Protein AF-A0A257RUY2-F1 (afdb_monomer)

Foldseek 3Di:
DADPVRADPDQWDFDDDPNDTDTDGRVPDPDDDPDPCPVDDLLLLFDPPSVVDDPVVSVVSSVVLVVQAFAPDFDDDPDTRPCFLVCLLVVPQFDFDQAWAWFADDDQFKTKGQSDLPDPPDPPPPDALSVVVRIDMDTFDDQDQDPVQFGKGKGAPDDHGDTDHGGQTGIGIGQDDRSGRGSFYDDDDDPDDDPCCPPPNHDDDDVVCVVVSRRHGDGHDDDDDDWDADPQGTKAWALPAPPDDVVLSPQADRRQAGDAFDKADFFRFHTWIKDFADDDPDDPVVVVVCVVVVDDDDRIHTPTDGDHHPDTDGRHDDDDDDPDPDVVVCVVVVVVVVVVVVVVVVVVVVSVVSNVVVVCVVCVPPDDPDDDDPDDD

Mean predicted aligned error: 11.21 Å

Structure (mmCIF, N/CA/C/O backbone):
data_AF-A0A257RUY2-F1
#
_entry.id   AF-A0A257RUY2-F1
#
loop_
_atom_site.group_PDB
_atom_site.id
_atom_site.type_symbol
_atom_site.label_atom_id
_atom_site.label_alt_id
_atom_site.label_comp_id
_atom_site.label_asym_id
_atom_site.label_entity_id
_atom_site.label_seq_id
_atom_site.pdbx_PDB_ins_code
_atom_site.Cartn_x
_atom_site.Cartn_y
_atom_site.Cartn_z
_atom_site.occupancy
_atom_site.B_iso_or_equiv
_atom_site.auth_seq_id
_atom_site.auth_comp_id
_atom_site.auth_asym_id
_atom_site.auth_atom_id
_atom_site.pdbx_PDB_model_num
ATOM 1 N N . ARG A 1 1 ? 31.787 3.402 -28.523 1.00 77.19 1 ARG A N 1
ATOM 2 C CA . ARG A 1 1 ? 30.617 2.750 -29.194 1.00 77.19 1 ARG A CA 1
ATOM 3 C C . ARG A 1 1 ? 31.048 1.387 -29.748 1.00 77.19 1 ARG A C 1
ATOM 5 O O . ARG A 1 1 ? 32.252 1.182 -29.846 1.00 77.19 1 ARG A O 1
ATOM 12 N N . LEU A 1 2 ? 30.125 0.477 -30.088 1.00 86.12 2 LEU A N 1
ATOM 13 C CA . LEU A 1 2 ? 30.446 -0.835 -30.684 1.00 86.12 2 LEU A CA 1
ATOM 14 C C . LEU A 1 2 ? 29.953 -0.932 -32.137 1.00 86.12 2 LEU A C 1
ATOM 16 O O . LEU A 1 2 ? 28.915 -0.362 -32.475 1.00 86.12 2 LEU A O 1
ATOM 20 N N . ASN A 1 3 ? 30.703 -1.645 -32.974 1.00 88.69 3 ASN A N 1
ATOM 21 C CA . ASN A 1 3 ? 30.288 -2.069 -34.310 1.00 88.69 3 ASN A CA 1
ATOM 22 C C . ASN A 1 3 ? 29.312 -3.258 -34.217 1.00 88.69 3 ASN A C 1
ATOM 24 O O . ASN A 1 3 ? 29.284 -3.938 -33.187 1.00 88.69 3 ASN A O 1
ATOM 28 N N . PRO A 1 4 ? 28.562 -3.574 -35.291 1.00 90.19 4 PRO A N 1
ATOM 29 C CA . PRO A 1 4 ? 27.714 -4.770 -35.350 1.00 90.19 4 PRO A CA 1
ATOM 30 C C . PRO A 1 4 ? 28.462 -6.076 -35.041 1.00 90.19 4 PRO A C 1
ATOM 32 O O . PRO A 1 4 ? 27.881 -6.997 -34.479 1.00 90.19 4 PRO A O 1
ATOM 35 N N . ASP A 1 5 ? 29.762 -6.119 -35.339 1.00 87.56 5 ASP A N 1
ATOM 36 C CA . ASP A 1 5 ? 30.634 -7.275 -35.102 1.00 87.56 5 ASP A CA 1
ATOM 37 C C . ASP A 1 5 ? 31.132 -7.373 -33.644 1.00 87.56 5 ASP A C 1
ATOM 39 O O . ASP A 1 5 ? 31.971 -8.212 -33.323 1.00 87.56 5 ASP A O 1
ATOM 43 N N . GLY A 1 6 ? 30.664 -6.488 -32.755 1.00 85.56 6 GLY A N 1
ATOM 44 C CA . GLY A 1 6 ? 31.043 -6.453 -31.339 1.00 85.56 6 GLY A CA 1
ATOM 45 C C . GLY A 1 6 ? 32.394 -5.792 -31.046 1.00 85.56 6 GLY A C 1
ATOM 46 O O . GLY A 1 6 ? 32.810 -5.748 -29.893 1.00 85.56 6 GLY A O 1
ATOM 47 N N . THR A 1 7 ? 33.082 -5.250 -32.055 1.00 88.06 7 THR A N 1
ATOM 48 C CA . THR A 1 7 ? 34.353 -4.525 -31.885 1.00 88.06 7 THR A CA 1
ATOM 49 C C . THR A 1 7 ? 34.134 -3.069 -31.476 1.00 88.06 7 THR A C 1
ATOM 51 O O . THR A 1 7 ? 33.110 -2.464 -31.799 1.00 88.06 7 THR A O 1
ATOM 54 N N . PHE A 1 8 ? 35.103 -2.471 -30.779 1.00 89.06 8 PHE A N 1
ATOM 55 C CA . PHE A 1 8 ? 35.056 -1.051 -30.429 1.00 89.06 8 PHE A CA 1
ATOM 56 C C . PHE A 1 8 ? 35.231 -0.162 -31.668 1.00 89.06 8 PHE A C 1
ATOM 58 O O . PHE A 1 8 ? 36.102 -0.396 -32.502 1.00 89.06 8 PHE A O 1
ATOM 65 N N . VAL A 1 9 ? 34.391 0.871 -31.777 1.00 89.44 9 VAL A N 1
ATOM 66 C CA . VAL A 1 9 ? 34.434 1.867 -32.865 1.00 89.44 9 VAL A CA 1
ATOM 67 C C . VAL A 1 9 ? 35.639 2.796 -32.712 1.00 89.44 9 VAL A C 1
ATOM 69 O O . VAL A 1 9 ? 36.255 3.198 -33.695 1.00 89.44 9 VAL A O 1
ATOM 72 N N . ASP A 1 10 ? 35.952 3.150 -31.468 1.00 89.19 10 ASP A N 1
ATOM 73 C CA . ASP A 1 10 ? 36.968 4.135 -31.123 1.00 89.19 10 ASP A CA 1
ATOM 74 C C . ASP A 1 10 ? 38.321 3.442 -30.893 1.00 89.19 10 ASP A C 1
ATOM 76 O O . ASP A 1 10 ? 38.391 2.382 -30.271 1.00 89.19 10 ASP A O 1
ATOM 80 N N . SER A 1 11 ? 39.413 4.048 -31.372 1.00 87.12 11 SER A N 1
ATOM 81 C CA . SER A 1 11 ? 40.773 3.502 -31.216 1.00 87.12 11 SER A CA 1
ATOM 82 C C . SER A 1 11 ? 41.305 3.586 -29.782 1.00 87.12 11 SER A C 1
ATOM 84 O O . SER A 1 11 ? 42.226 2.857 -29.417 1.00 87.12 11 SER A O 1
ATOM 86 N N . LEU A 1 12 ? 40.724 4.470 -28.970 1.00 91.31 12 LEU A N 1
ATOM 87 C CA . LEU A 1 12 ? 40.979 4.610 -27.543 1.00 91.31 12 LEU A CA 1
ATOM 88 C C . LEU A 1 12 ? 39.640 4.662 -26.814 1.00 91.31 12 LEU A C 1
ATOM 90 O O . LEU A 1 12 ? 38.784 5.486 -27.137 1.00 91.31 12 LEU A O 1
ATOM 94 N N . VAL A 1 13 ? 39.477 3.801 -25.815 1.00 91.06 13 VAL A N 1
ATOM 95 C CA . VAL A 1 13 ? 38.242 3.672 -25.040 1.00 91.06 13 VAL A CA 1
ATOM 96 C C . VAL A 1 13 ? 38.521 4.050 -23.591 1.00 91.06 13 VAL A C 1
ATOM 98 O O . VAL A 1 13 ? 39.544 3.662 -23.019 1.00 91.06 13 VAL A O 1
ATOM 101 N N . LEU A 1 14 ? 37.615 4.825 -22.993 1.00 91.50 14 LEU A N 1
ATOM 102 C CA . LEU A 1 14 ? 37.686 5.177 -21.578 1.00 91.50 14 LEU A CA 1
ATOM 103 C C . LEU A 1 14 ? 37.389 3.934 -20.738 1.00 91.50 14 LEU A C 1
ATOM 105 O O . LEU A 1 14 ? 36.297 3.377 -20.821 1.00 91.50 14 LEU A O 1
ATOM 109 N N . CYS A 1 15 ? 38.366 3.510 -19.943 1.00 91.88 15 CYS A N 1
ATOM 110 C CA . CYS A 1 15 ? 38.285 2.309 -19.117 1.00 91.88 15 CYS A CA 1
ATOM 111 C C . CYS A 1 15 ? 38.562 2.661 -17.655 1.00 91.88 15 CYS A C 1
ATOM 113 O O . CYS A 1 15 ? 39.101 3.725 -17.366 1.00 91.88 15 CYS A O 1
ATOM 115 N N . ARG A 1 16 ? 38.227 1.758 -16.729 1.00 90.62 16 ARG A N 1
ATOM 116 C CA . ARG A 1 16 ? 38.586 1.884 -15.311 1.00 90.62 16 ARG A CA 1
ATOM 117 C C . ARG A 1 16 ? 39.662 0.859 -14.966 1.00 90.62 16 ARG A C 1
ATOM 119 O O . ARG A 1 16 ? 39.440 -0.334 -15.142 1.00 90.62 16 ARG A O 1
ATOM 126 N N . MET A 1 17 ? 40.801 1.307 -14.441 1.00 91.00 17 MET A N 1
ATOM 127 C CA . MET A 1 17 ? 41.904 0.437 -14.023 1.00 91.00 17 MET A CA 1
ATOM 128 C C . MET A 1 17 ? 42.441 0.900 -12.669 1.00 91.00 17 MET A C 1
ATOM 130 O O . MET A 1 17 ? 42.918 2.019 -12.547 1.00 91.00 17 MET A O 1
ATOM 134 N N . GLN A 1 18 ? 42.354 0.044 -11.645 1.00 89.12 18 GLN A N 1
ATOM 135 C CA . GLN A 1 18 ? 42.884 0.310 -10.294 1.00 89.12 18 GLN A CA 1
ATOM 136 C C . GLN A 1 18 ? 42.465 1.664 -9.673 1.00 89.12 18 GLN A C 1
ATOM 138 O O . GLN A 1 18 ? 43.202 2.245 -8.886 1.00 89.12 18 GLN A O 1
ATOM 143 N N . GLY A 1 19 ? 41.259 2.148 -9.991 1.00 87.75 19 GLY A N 1
ATOM 144 C CA . GLY A 1 19 ? 40.722 3.419 -9.483 1.00 87.75 19 GLY A CA 1
ATOM 145 C C . GLY A 1 19 ? 40.951 4.617 -10.407 1.00 87.75 19 GLY A C 1
ATOM 146 O O . GLY A 1 19 ? 40.233 5.606 -10.282 1.00 87.75 19 GLY A O 1
ATOM 147 N N . ASP A 1 20 ? 41.847 4.494 -11.384 1.00 90.19 20 ASP A N 1
ATOM 148 C CA . ASP A 1 20 ? 42.048 5.494 -12.429 1.00 90.19 20 ASP A CA 1
ATOM 149 C C . ASP A 1 20 ? 41.129 5.248 -13.631 1.00 90.19 20 ASP A C 1
ATOM 151 O O . ASP A 1 20 ? 40.621 4.141 -13.854 1.00 90.19 20 ASP A O 1
ATOM 155 N N . VAL A 1 21 ? 40.943 6.297 -14.435 1.00 92.88 21 VAL A N 1
ATOM 156 C CA . VAL A 1 21 ? 40.152 6.288 -15.676 1.00 92.88 21 VAL A CA 1
ATOM 157 C C . VAL A 1 21 ? 41.029 6.563 -16.911 1.00 92.88 21 VAL A C 1
ATOM 159 O O . VAL A 1 21 ? 40.944 7.644 -17.501 1.00 92.88 21 VAL A O 1
ATOM 162 N N . PRO A 1 22 ? 41.928 5.631 -17.298 1.00 93.12 22 PRO A N 1
ATOM 163 C CA . PRO A 1 22 ? 42.779 5.802 -18.471 1.00 93.12 22 PRO A CA 1
ATOM 164 C C . PRO A 1 22 ? 42.033 5.562 -19.794 1.00 93.12 22 PRO A C 1
ATOM 166 O O . PRO A 1 22 ? 41.083 4.780 -19.881 1.00 93.12 22 PRO A O 1
ATOM 169 N N . LEU A 1 23 ? 42.538 6.181 -20.864 1.00 93.06 23 LEU A N 1
ATOM 170 C CA . LEU A 1 23 ? 42.187 5.851 -22.247 1.00 93.06 23 LEU A CA 1
ATOM 171 C C . LEU A 1 23 ? 43.096 4.724 -22.742 1.00 93.06 23 LEU A C 1
ATOM 173 O O . LEU A 1 23 ? 44.313 4.896 -22.807 1.00 93.06 23 LEU A O 1
ATOM 177 N N . THR A 1 24 ? 42.511 3.581 -23.094 1.00 90.81 24 THR A N 1
ATOM 178 C CA . THR A 1 24 ? 43.263 2.365 -23.438 1.00 90.81 24 THR A CA 1
ATOM 179 C C . THR A 1 24 ? 42.830 1.821 -24.807 1.00 90.81 24 THR A C 1
ATOM 181 O O . THR A 1 24 ? 41.653 1.941 -25.154 1.00 90.81 24 THR A O 1
ATOM 184 N N . PRO A 1 25 ? 43.745 1.241 -25.610 1.00 92.44 25 PRO A N 1
ATOM 185 C CA . PRO A 1 25 ? 43.377 0.545 -26.841 1.00 92.44 25 PRO A CA 1
ATOM 186 C C . PRO A 1 25 ? 42.470 -0.674 -26.579 1.00 92.44 25 PRO A C 1
ATOM 188 O O . PRO A 1 25 ? 42.676 -1.352 -25.568 1.00 92.44 25 PRO A O 1
ATOM 191 N N . PRO A 1 26 ? 41.545 -1.007 -27.502 1.00 90.31 26 PRO A N 1
ATOM 192 C CA . PRO A 1 26 ? 40.637 -2.155 -27.400 1.00 90.31 26 PRO A CA 1
ATOM 193 C C . PRO A 1 26 ? 41.286 -3.491 -27.012 1.00 90.31 26 PRO A C 1
ATOM 195 O O . PRO A 1 26 ? 40.712 -4.239 -26.229 1.00 90.31 26 PRO A O 1
ATOM 198 N N . ASP A 1 27 ? 42.500 -3.768 -27.496 1.00 90.00 27 ASP A N 1
ATOM 199 C CA . ASP A 1 27 ? 43.206 -5.044 -27.280 1.00 90.00 27 ASP A CA 1
ATOM 200 C C . ASP A 1 27 ? 43.615 -5.302 -25.820 1.00 90.00 27 ASP A C 1
ATOM 202 O O . ASP A 1 27 ? 44.014 -6.410 -25.469 1.00 90.00 27 ASP A O 1
ATOM 206 N N . ARG A 1 28 ? 43.584 -4.268 -24.971 1.00 87.94 28 ARG A N 1
ATOM 207 C CA . ARG A 1 28 ? 43.942 -4.349 -23.546 1.00 87.94 28 ARG A CA 1
ATOM 208 C C . ARG A 1 28 ? 42.720 -4.292 -22.624 1.00 87.94 28 ARG A C 1
ATOM 210 O O . ARG A 1 28 ? 42.881 -4.095 -21.423 1.00 87.94 28 ARG A O 1
ATOM 217 N N . ILE A 1 29 ? 41.514 -4.389 -23.179 1.00 90.31 29 ILE A N 1
ATOM 218 C CA . ILE A 1 29 ? 40.264 -4.354 -22.421 1.00 90.31 29 ILE A CA 1
ATOM 219 C C . ILE A 1 29 ? 39.812 -5.793 -22.179 1.00 90.31 29 ILE A C 1
ATOM 221 O O . ILE A 1 29 ? 39.404 -6.479 -23.110 1.00 90.31 29 ILE A O 1
ATOM 225 N N . ASP A 1 30 ? 39.866 -6.237 -20.923 1.00 90.81 30 ASP A N 1
ATOM 226 C CA . ASP A 1 30 ? 39.467 -7.602 -20.552 1.00 90.81 30 ASP A CA 1
ATOM 227 C C . ASP A 1 30 ? 37.950 -7.743 -20.341 1.00 90.81 30 ASP A C 1
ATOM 229 O O . ASP A 1 30 ? 37.371 -8.795 -20.607 1.00 90.81 30 ASP A O 1
ATOM 233 N N . TYR A 1 31 ? 37.299 -6.686 -19.844 1.00 90.38 31 TYR A N 1
ATOM 234 C CA . TYR A 1 31 ? 35.894 -6.708 -19.433 1.00 90.38 31 TYR A CA 1
ATOM 235 C C . TYR A 1 31 ? 35.153 -5.437 -19.850 1.00 90.38 31 TYR A C 1
ATOM 237 O O . TYR A 1 31 ? 35.745 -4.369 -20.006 1.00 90.38 31 TYR A O 1
ATOM 245 N N . MET A 1 32 ? 33.832 -5.560 -19.972 1.00 89.62 32 MET A N 1
ATOM 246 C CA . MET A 1 32 ? 32.908 -4.465 -20.244 1.00 89.62 32 MET A CA 1
ATOM 247 C C . MET A 1 32 ? 31.710 -4.555 -19.295 1.00 89.62 32 MET A C 1
ATOM 249 O O . MET A 1 32 ? 31.241 -5.647 -18.972 1.00 89.62 32 MET A O 1
ATOM 253 N N . ASP A 1 33 ? 31.222 -3.394 -18.870 1.00 90.00 33 ASP A N 1
ATOM 254 C CA . ASP A 1 33 ? 30.010 -3.258 -18.068 1.00 90.00 33 ASP A CA 1
ATOM 255 C C . ASP A 1 33 ? 28.791 -3.850 -18.796 1.00 90.00 33 ASP A C 1
ATOM 257 O O . ASP A 1 33 ? 28.600 -3.619 -19.990 1.00 90.00 33 ASP A O 1
ATOM 261 N N . VAL A 1 34 ? 27.956 -4.612 -18.077 1.00 91.19 34 VAL A N 1
ATOM 262 C CA . VAL A 1 34 ? 26.815 -5.330 -18.677 1.00 91.19 34 VAL A CA 1
ATOM 263 C C . VAL A 1 34 ? 25.682 -4.370 -19.030 1.00 91.19 34 VAL A C 1
ATOM 265 O O . VAL A 1 34 ? 25.073 -4.485 -20.092 1.00 91.19 34 VAL A O 1
ATOM 268 N N . ALA A 1 35 ? 25.395 -3.426 -18.134 1.00 86.81 35 ALA A N 1
ATOM 269 C CA . ALA A 1 35 ? 24.366 -2.412 -18.313 1.00 86.81 35 ALA A CA 1
ATOM 270 C C . ALA A 1 35 ? 24.791 -1.095 -17.642 1.00 86.81 35 ALA A C 1
ATOM 272 O O . ALA A 1 35 ? 25.411 -1.144 -16.578 1.00 86.81 35 ALA A O 1
ATOM 273 N N . PRO A 1 36 ? 24.426 0.078 -18.192 1.00 84.75 36 PRO A N 1
ATOM 274 C CA . PRO A 1 36 ? 24.735 1.375 -17.576 1.00 84.75 36 PRO A CA 1
ATOM 275 C C . PRO A 1 36 ? 24.155 1.541 -16.162 1.00 84.75 36 PRO A C 1
ATOM 277 O O . PRO A 1 36 ? 24.772 2.153 -15.294 1.00 84.75 36 PRO A O 1
ATOM 280 N N . GLU A 1 37 ? 22.988 0.947 -15.912 1.00 84.69 37 GLU A N 1
ATOM 281 C CA . GLU A 1 37 ? 22.248 1.044 -14.647 1.00 84.69 37 GLU A CA 1
ATOM 282 C C . GLU A 1 37 ? 22.857 0.206 -13.512 1.00 84.69 37 GLU A C 1
ATOM 284 O O . GLU A 1 37 ? 22.488 0.377 -12.354 1.00 84.69 37 GLU A O 1
ATOM 289 N N . GLN A 1 38 ? 23.826 -0.676 -13.791 1.00 88.12 38 GLN A N 1
ATOM 290 C CA . GLN A 1 38 ? 24.393 -1.576 -12.774 1.00 88.12 38 GLN A CA 1
ATOM 291 C C . GLN A 1 38 ? 25.129 -0.844 -11.634 1.00 88.12 38 GLN A C 1
ATOM 293 O O . GLN A 1 38 ? 25.422 -1.439 -10.599 1.00 88.12 38 GLN A O 1
ATOM 298 N N . LEU A 1 39 ? 25.476 0.432 -11.839 1.00 87.88 39 LEU A N 1
ATOM 299 C CA . LEU A 1 39 ? 26.174 1.268 -10.861 1.00 87.88 39 LEU A CA 1
ATOM 300 C C . LEU A 1 39 ? 25.243 1.839 -9.785 1.00 87.88 39 LEU A C 1
ATOM 302 O O . LEU A 1 39 ? 25.723 2.277 -8.739 1.00 87.88 39 LEU A O 1
ATOM 306 N N . VAL A 1 40 ? 23.934 1.874 -10.042 1.00 90.19 40 VAL A N 1
ATOM 307 C CA . VAL A 1 40 ? 22.951 2.537 -9.183 1.00 90.19 40 VAL A CA 1
ATOM 308 C C . VAL A 1 40 ? 22.030 1.525 -8.505 1.00 90.19 40 VAL A C 1
ATOM 310 O O . VAL A 1 40 ? 21.803 0.418 -8.984 1.00 90.19 40 VAL A O 1
ATOM 313 N N . SER A 1 41 ? 21.503 1.895 -7.337 1.00 91.56 41 SER A N 1
ATOM 314 C CA . SER A 1 41 ? 20.494 1.083 -6.645 1.00 91.56 41 SER A CA 1
ATOM 315 C C . SER A 1 41 ? 19.155 1.116 -7.387 1.00 91.56 41 SER A C 1
ATOM 317 O O . SER A 1 41 ? 18.882 2.080 -8.093 1.00 91.56 41 SER A O 1
ATOM 319 N N . ILE A 1 42 ? 18.277 0.137 -7.144 1.00 92.12 42 ILE A N 1
ATOM 320 C CA . ILE A 1 42 ? 16.936 0.068 -7.760 1.00 92.12 42 ILE A CA 1
ATOM 321 C C . ILE A 1 42 ? 16.144 1.372 -7.563 1.00 92.12 42 ILE A C 1
ATOM 323 O O . ILE A 1 42 ? 15.516 1.848 -8.497 1.00 92.12 42 ILE A O 1
ATOM 327 N N . ALA A 1 43 ? 16.204 1.981 -6.374 1.00 92.00 43 ALA A N 1
ATOM 328 C CA . ALA A 1 43 ? 15.490 3.232 -6.099 1.00 92.00 43 ALA A CA 1
ATOM 329 C C . ALA A 1 43 ? 16.021 4.404 -6.940 1.00 92.00 43 ALA A C 1
ATOM 331 O O . ALA A 1 43 ? 15.245 5.173 -7.489 1.00 92.00 43 ALA A O 1
ATOM 332 N N . ALA A 1 44 ? 17.344 4.509 -7.085 1.00 92.50 44 ALA A N 1
ATOM 333 C CA . ALA A 1 44 ? 17.946 5.534 -7.934 1.00 92.50 44 ALA A CA 1
ATOM 334 C C . ALA A 1 44 ? 17.692 5.253 -9.423 1.00 92.50 44 ALA A C 1
ATOM 336 O O . ALA A 1 44 ? 17.447 6.178 -10.186 1.00 92.50 44 ALA A O 1
ATOM 337 N N . ALA A 1 45 ? 17.691 3.979 -9.821 1.00 92.81 45 ALA A N 1
ATOM 338 C CA . ALA A 1 45 ? 17.425 3.551 -11.189 1.00 92.81 45 ALA A CA 1
ATOM 339 C C . ALA A 1 45 ? 15.977 3.815 -11.641 1.00 92.81 45 ALA A C 1
ATOM 341 O O . ALA A 1 45 ? 15.732 3.840 -12.836 1.00 92.81 45 ALA A O 1
ATOM 342 N N . LEU A 1 46 ? 15.036 4.036 -10.712 1.00 93.94 46 LEU A N 1
ATOM 343 C CA . LEU A 1 46 ? 13.654 4.437 -11.006 1.00 93.94 46 LEU A CA 1
ATOM 344 C C . LEU A 1 46 ? 13.497 5.945 -11.270 1.00 93.94 46 LEU A C 1
ATOM 346 O O . LEU A 1 46 ? 12.407 6.389 -11.627 1.00 93.94 46 LEU A O 1
ATOM 350 N N . ILE A 1 47 ? 14.541 6.754 -11.061 1.00 94.44 47 ILE A N 1
ATOM 351 C CA . ILE A 1 47 ? 14.497 8.198 -11.315 1.00 94.44 47 ILE A CA 1
ATOM 352 C C . ILE A 1 47 ? 14.778 8.439 -12.807 1.00 94.44 47 ILE A C 1
ATOM 354 O O . ILE A 1 47 ? 15.894 8.173 -13.259 1.00 94.44 47 ILE A O 1
ATOM 358 N N . PRO A 1 48 ? 13.808 8.947 -13.593 1.00 94.44 48 PRO A N 1
ATOM 359 C CA . PRO A 1 48 ? 14.072 9.315 -14.977 1.00 94.44 48 PRO A CA 1
ATOM 360 C C . PRO A 1 48 ? 15.000 10.534 -15.028 1.00 94.44 48 PRO A C 1
ATOM 362 O O . PRO A 1 48 ? 14.899 11.421 -14.184 1.00 94.44 48 PRO A O 1
ATOM 365 N N . PHE A 1 49 ? 15.861 10.603 -16.047 1.00 94.31 49 PHE A N 1
ATOM 366 C CA . PHE A 1 49 ? 16.819 11.702 -16.244 1.00 94.31 49 PHE A CA 1
ATOM 367 C C . PHE A 1 49 ? 17.831 11.881 -15.100 1.00 94.31 49 PHE A C 1
ATOM 369 O O . PHE A 1 49 ? 18.321 12.987 -14.873 1.00 94.31 49 PHE A O 1
ATOM 376 N N . LEU A 1 50 ? 18.182 10.793 -14.405 1.00 93.06 50 LEU A N 1
ATOM 377 C CA . LEU A 1 50 ? 19.157 10.792 -13.310 1.00 93.06 50 LEU A CA 1
ATOM 378 C C . LEU A 1 50 ? 20.510 11.408 -13.713 1.00 93.06 50 LEU A C 1
ATOM 380 O O . LEU A 1 50 ? 21.185 12.022 -12.893 1.00 93.06 50 LEU A O 1
ATOM 384 N N . GLU A 1 51 ? 20.906 11.276 -14.979 1.00 92.12 51 GLU A N 1
ATOM 385 C CA . GLU A 1 51 ? 22.121 11.864 -15.547 1.00 92.12 51 GLU A CA 1
ATOM 386 C C . GLU A 1 51 ? 22.129 13.403 -15.567 1.00 92.12 51 GLU A C 1
ATOM 388 O O . GLU A 1 51 ? 23.190 14.013 -15.721 1.00 92.12 51 GLU A O 1
ATOM 393 N N . HIS A 1 52 ? 20.959 14.029 -15.429 1.00 94.62 52 HIS A N 1
ATOM 394 C CA . HIS A 1 52 ? 20.782 15.478 -15.395 1.00 94.62 52 HIS A CA 1
ATOM 395 C C . HIS A 1 52 ? 20.619 16.035 -13.976 1.00 94.62 52 HIS A C 1
ATOM 397 O O . HIS A 1 52 ? 20.661 17.255 -13.802 1.00 94.62 52 HIS A O 1
ATOM 403 N N . ASP A 1 53 ? 20.487 15.164 -12.976 1.00 92.81 53 ASP A N 1
ATOM 404 C CA . ASP A 1 53 ? 20.324 15.548 -11.580 1.00 92.81 53 ASP A CA 1
ATOM 405 C C . ASP A 1 53 ? 21.657 15.558 -10.827 1.00 92.81 53 ASP A C 1
ATOM 407 O O . ASP A 1 53 ? 22.569 14.761 -11.063 1.00 92.81 53 ASP A O 1
ATOM 411 N N . ASP A 1 54 ? 21.776 16.469 -9.861 1.00 95.31 54 ASP A N 1
ATOM 412 C CA . ASP A 1 54 ? 22.902 16.445 -8.938 1.00 95.31 54 ASP A CA 1
ATOM 413 C C . ASP A 1 54 ? 22.787 15.269 -7.952 1.00 95.31 54 ASP A C 1
ATOM 415 O O . ASP A 1 54 ? 21.698 14.867 -7.536 1.00 95.31 54 ASP A O 1
ATOM 419 N N . ALA A 1 55 ? 23.934 14.727 -7.533 1.00 92.00 55 ALA A N 1
ATOM 420 C CA . ALA A 1 55 ? 23.979 13.519 -6.708 1.00 92.00 55 ALA A CA 1
ATOM 421 C C . ALA A 1 55 ? 23.244 13.661 -5.360 1.00 92.00 55 ALA A C 1
ATOM 423 O O . ALA A 1 55 ? 22.681 12.687 -4.857 1.00 92.00 55 ALA A O 1
ATOM 424 N N . ASN A 1 56 ? 23.221 14.863 -4.771 1.00 93.44 56 ASN A N 1
ATOM 425 C CA . ASN A 1 56 ? 22.541 15.093 -3.497 1.00 93.44 56 ASN A CA 1
ATOM 426 C C . ASN A 1 56 ? 21.017 15.081 -3.678 1.00 93.44 56 ASN A C 1
ATOM 428 O O . ASN A 1 56 ? 20.312 14.485 -2.861 1.00 93.44 56 ASN A O 1
ATOM 432 N N . ARG A 1 57 ? 20.498 15.680 -4.756 1.00 93.31 57 ARG A N 1
ATOM 433 C CA . ARG A 1 57 ? 19.074 15.597 -5.108 1.00 93.31 57 ARG A CA 1
ATOM 434 C C . ARG A 1 57 ? 18.648 14.192 -5.490 1.00 93.31 57 ARG A C 1
ATOM 436 O O . ARG A 1 57 ? 17.613 13.746 -5.003 1.00 93.31 57 ARG A O 1
ATOM 443 N N . ALA A 1 58 ? 19.463 13.465 -6.247 1.00 93.00 58 ALA A N 1
ATOM 444 C CA . ALA A 1 58 ? 19.202 12.062 -6.559 1.00 93.00 58 ALA A CA 1
ATOM 445 C C . ALA A 1 58 ? 19.095 11.194 -5.290 1.00 93.00 58 ALA A C 1
ATOM 447 O O . ALA A 1 58 ? 18.189 10.362 -5.165 1.00 93.00 58 ALA A O 1
ATOM 448 N N . LEU A 1 59 ? 19.977 11.423 -4.307 1.00 93.06 59 LEU A N 1
ATOM 449 C CA . LEU A 1 59 ? 19.929 10.749 -3.008 1.00 93.06 59 LEU A CA 1
ATOM 450 C C . LEU A 1 59 ? 18.640 11.081 -2.245 1.00 93.06 59 LEU A C 1
ATOM 452 O O . LEU A 1 59 ? 17.990 10.181 -1.707 1.00 93.06 59 LEU A O 1
ATOM 456 N N . MET A 1 60 ? 18.262 12.361 -2.198 1.00 94.31 60 MET A N 1
ATOM 457 C CA . MET A 1 60 ? 17.019 12.793 -1.558 1.00 94.31 60 MET A CA 1
ATOM 458 C C . MET A 1 60 ? 15.796 12.186 -2.250 1.00 94.31 60 MET A C 1
ATOM 460 O O . MET A 1 60 ? 14.966 11.590 -1.568 1.00 94.31 60 MET A O 1
ATOM 464 N N . GLY A 1 61 ? 15.730 12.232 -3.582 1.00 94.31 61 GLY A N 1
ATOM 465 C CA . GLY A 1 61 ? 14.649 11.644 -4.375 1.00 94.31 61 GLY A CA 1
ATOM 466 C C . GLY A 1 61 ? 14.491 10.146 -4.118 1.00 94.31 61 GLY A C 1
ATOM 467 O O . GLY A 1 61 ? 13.399 9.689 -3.788 1.00 94.31 61 GLY A O 1
ATOM 468 N N . SER A 1 62 ? 15.596 9.397 -4.134 1.00 92.75 62 SER A N 1
ATOM 469 C CA . SER A 1 62 ? 15.597 7.952 -3.851 1.00 92.75 62 SER A CA 1
ATOM 470 C C . SER A 1 62 ? 15.087 7.628 -2.436 1.00 92.75 62 SER A C 1
ATOM 472 O O . SER A 1 62 ? 14.428 6.613 -2.208 1.00 92.75 62 SER A O 1
ATOM 474 N N . ASN A 1 63 ? 15.390 8.482 -1.453 1.00 94.31 63 ASN A N 1
ATOM 475 C CA . ASN A 1 63 ? 14.922 8.316 -0.075 1.00 94.31 63 ASN A CA 1
ATOM 476 C C . ASN A 1 63 ? 13.448 8.697 0.091 1.00 94.31 63 ASN A C 1
ATOM 478 O O . ASN A 1 63 ? 12.715 7.976 0.766 1.00 94.31 63 ASN A O 1
ATOM 482 N N . MET A 1 64 ? 13.018 9.788 -0.541 1.00 94.88 64 MET A N 1
ATOM 483 C CA . MET A 1 64 ? 11.635 10.261 -0.515 1.00 94.88 64 MET A CA 1
ATOM 484 C C . MET A 1 64 ? 10.686 9.267 -1.187 1.00 94.88 64 MET A C 1
ATOM 486 O O . MET A 1 64 ? 9.621 8.986 -0.646 1.00 94.88 64 MET A O 1
ATOM 490 N N . GLN A 1 65 ? 11.096 8.646 -2.298 1.00 93.62 65 GLN A N 1
ATOM 491 C CA . GLN A 1 65 ? 10.306 7.607 -2.970 1.00 93.62 65 GLN A CA 1
ATOM 492 C C . GLN A 1 65 ? 9.952 6.436 -2.042 1.00 93.62 65 GLN A C 1
ATOM 494 O O . GLN A 1 65 ? 8.833 5.934 -2.082 1.00 93.62 65 GLN A O 1
ATOM 499 N N . ARG A 1 66 ? 10.863 6.027 -1.147 1.00 90.62 66 ARG A N 1
ATOM 500 C CA . ARG A 1 66 ? 10.612 4.933 -0.185 1.00 90.62 66 ARG A CA 1
ATOM 501 C C . ARG A 1 66 ? 9.594 5.282 0.902 1.00 90.62 66 ARG A C 1
ATOM 503 O O . ARG A 1 66 ? 9.120 4.382 1.587 1.00 90.62 66 ARG A O 1
ATOM 510 N N . GLN A 1 67 ? 9.303 6.565 1.088 1.00 92.75 67 GLN A N 1
ATOM 511 C CA . GLN A 1 67 ? 8.348 7.064 2.078 1.00 92.75 67 GLN A CA 1
ATOM 512 C C . GLN A 1 67 ? 6.967 7.332 1.467 1.00 92.75 67 GLN A C 1
ATOM 514 O O . GLN A 1 67 ? 6.050 7.717 2.190 1.00 92.75 67 GLN A O 1
ATOM 519 N N . ALA A 1 68 ? 6.809 7.138 0.153 1.00 92.81 68 ALA A N 1
ATOM 520 C CA . ALA A 1 68 ? 5.534 7.324 -0.520 1.00 92.81 68 ALA A CA 1
ATOM 521 C C . ALA A 1 68 ? 4.484 6.348 0.033 1.00 92.81 68 ALA A C 1
ATOM 523 O O . ALA A 1 68 ? 4.682 5.131 0.056 1.00 92.81 68 ALA A O 1
ATOM 524 N N . VAL A 1 69 ? 3.357 6.901 0.480 1.00 94.19 69 VAL A N 1
ATOM 525 C CA . VAL A 1 69 ? 2.222 6.128 0.987 1.00 94.19 69 VAL A CA 1
ATOM 526 C C . VAL A 1 69 ? 1.363 5.664 -0.195 1.00 94.19 69 VAL A C 1
ATOM 528 O O . VAL A 1 69 ? 1.075 6.473 -1.080 1.00 94.19 69 VAL A O 1
ATOM 531 N N . PRO A 1 70 ? 0.912 4.396 -0.226 1.00 92.56 70 PRO A N 1
ATOM 532 C CA . PRO A 1 70 ? 0.012 3.918 -1.265 1.00 92.56 70 PRO A CA 1
ATOM 533 C C . PRO A 1 70 ? -1.285 4.732 -1.335 1.00 92.56 70 PRO A C 1
ATOM 535 O O . PRO A 1 70 ? -2.014 4.868 -0.351 1.00 92.56 70 PRO A O 1
ATOM 538 N N . LEU A 1 71 ? -1.584 5.243 -2.527 1.00 93.88 71 LEU A N 1
ATOM 539 C CA . LEU A 1 71 ? -2.807 5.993 -2.801 1.00 93.88 71 LEU A CA 1
ATOM 540 C C . LEU A 1 71 ? -4.002 5.052 -3.001 1.00 93.88 71 LEU A C 1
ATOM 542 O O . LEU A 1 71 ? -3.841 3.875 -3.326 1.00 93.88 71 LEU A O 1
ATOM 546 N N . LEU A 1 72 ? -5.215 5.587 -2.859 1.00 91.31 72 LEU A N 1
ATOM 547 C CA . LEU A 1 72 ? -6.461 4.884 -3.170 1.00 91.31 72 LEU A CA 1
ATOM 548 C C . LEU A 1 72 ? -6.508 4.480 -4.652 1.00 91.31 72 LEU A C 1
ATOM 550 O O . LEU A 1 72 ? -6.826 3.339 -4.993 1.00 91.31 72 LEU A O 1
ATOM 554 N N . ASN A 1 73 ? -6.150 5.426 -5.523 1.00 90.75 73 ASN A N 1
ATOM 555 C CA . ASN A 1 73 ? -6.117 5.277 -6.973 1.00 90.75 73 ASN A CA 1
ATOM 556 C C . ASN A 1 73 ? -4.743 5.718 -7.506 1.00 90.75 73 ASN A C 1
ATOM 558 O O . ASN A 1 73 ? -4.624 6.824 -8.039 1.00 90.75 73 ASN A O 1
ATOM 562 N N . PRO A 1 74 ? -3.693 4.891 -7.328 1.00 92.06 74 PRO A N 1
ATOM 563 C CA . PRO A 1 74 ? -2.374 5.192 -7.870 1.00 92.06 74 PRO A CA 1
ATOM 564 C C . PRO A 1 74 ? -2.433 5.234 -9.396 1.00 92.06 74 PRO A C 1
ATOM 566 O O . PRO A 1 74 ? -3.227 4.502 -9.989 1.00 92.06 74 PRO A O 1
ATOM 569 N N . ARG A 1 75 ? -1.587 6.068 -10.013 1.00 93.81 75 ARG A N 1
ATOM 570 C CA . ARG A 1 75 ? -1.440 6.115 -11.469 1.00 93.81 75 ARG A CA 1
ATOM 571 C C . ARG A 1 75 ? -0.029 5.761 -11.908 1.00 93.81 75 ARG A C 1
ATOM 573 O O . ARG A 1 75 ? 0.937 6.303 -11.370 1.00 93.81 75 ARG A O 1
ATOM 580 N N . THR A 1 76 ? 0.081 4.905 -12.914 1.00 94.44 76 THR A N 1
ATOM 581 C CA . THR A 1 76 ? 1.328 4.549 -13.582 1.00 94.44 76 THR A CA 1
ATOM 582 C C . THR A 1 76 ? 2.050 5.821 -14.037 1.00 94.44 76 THR A C 1
ATOM 584 O O . THR A 1 76 ? 1.413 6.706 -14.625 1.00 94.44 76 THR A O 1
ATOM 587 N N . PRO A 1 77 ? 3.361 5.960 -13.773 1.00 94.81 77 PRO A N 1
ATOM 588 C CA . PRO A 1 77 ? 4.109 7.142 -14.181 1.00 94.81 77 PRO A CA 1
ATOM 589 C C . PRO A 1 77 ? 4.095 7.298 -15.707 1.00 94.81 77 PRO A C 1
ATOM 591 O O . PRO A 1 77 ? 4.394 6.360 -16.441 1.00 94.81 77 PRO A O 1
ATOM 594 N N . LEU A 1 78 ? 3.764 8.499 -16.197 1.00 95.31 78 LEU A N 1
ATOM 595 C CA . LEU A 1 78 ? 3.813 8.793 -17.640 1.00 95.31 78 LEU A CA 1
ATOM 596 C C . LEU A 1 78 ? 5.248 8.817 -18.179 1.00 95.31 78 LEU A C 1
ATOM 598 O O . LEU A 1 78 ? 5.472 8.573 -19.362 1.00 95.31 78 LEU A O 1
ATOM 602 N N . VAL A 1 79 ? 6.205 9.138 -17.310 1.00 95.94 79 VAL A N 1
ATOM 603 C CA . VAL A 1 79 ? 7.638 9.135 -17.596 1.00 95.94 79 VAL A CA 1
ATOM 604 C C . VAL A 1 79 ? 8.283 8.164 -16.618 1.00 95.94 79 VAL A C 1
ATOM 606 O O . VAL A 1 79 ? 8.337 8.445 -15.424 1.00 95.94 79 VAL A O 1
ATOM 609 N N . GLY A 1 80 ? 8.727 7.023 -17.133 1.00 93.50 80 GLY A N 1
ATOM 610 C CA . GLY A 1 80 ? 9.363 5.958 -16.364 1.00 93.50 80 GLY A CA 1
ATOM 611 C C . GLY A 1 80 ? 10.662 5.487 -17.011 1.00 93.50 80 GLY A C 1
ATOM 612 O O . GLY A 1 80 ? 11.079 5.989 -18.055 1.00 93.50 80 GLY A O 1
ATOM 613 N N . THR A 1 81 ? 11.287 4.509 -16.372 1.00 92.69 81 THR A N 1
ATOM 614 C CA . THR A 1 81 ? 12.603 3.950 -16.720 1.00 92.69 81 THR A CA 1
ATOM 615 C C . THR A 1 81 ? 12.501 2.561 -17.352 1.00 92.69 81 THR A C 1
ATOM 617 O O . THR A 1 81 ? 13.428 2.108 -18.016 1.00 92.69 81 THR A O 1
ATOM 620 N N . GLY A 1 82 ? 11.357 1.890 -17.195 1.00 91.31 82 GLY A N 1
ATOM 621 C CA . GLY A 1 82 ? 11.122 0.508 -17.613 1.00 91.31 82 GLY A CA 1
ATOM 622 C C . GLY A 1 82 ? 11.371 -0.511 -16.497 1.00 91.31 82 GLY A C 1
ATOM 623 O O . GLY A 1 82 ? 11.023 -1.682 -16.646 1.00 91.31 82 GLY A O 1
ATOM 624 N N . LEU A 1 83 ? 11.928 -0.086 -15.358 1.00 93.50 83 LEU A N 1
ATOM 625 C CA . LEU A 1 83 ? 12.130 -0.943 -14.188 1.00 93.50 83 LEU A CA 1
ATOM 626 C C . LEU A 1 83 ? 10.862 -1.110 -13.341 1.00 93.50 83 LEU A C 1
ATOM 628 O O . LEU A 1 83 ? 10.806 -2.014 -12.509 1.00 93.50 83 LEU A O 1
ATOM 632 N N . GLU A 1 84 ? 9.833 -0.290 -13.552 1.00 94.94 84 GLU A N 1
ATOM 633 C CA . GLU A 1 84 ? 8.621 -0.244 -12.731 1.00 94.94 84 GLU A CA 1
ATOM 634 C C . GLU A 1 84 ? 7.872 -1.584 -12.713 1.00 94.94 84 GLU A C 1
ATOM 636 O O . GLU A 1 84 ? 7.402 -2.011 -11.658 1.00 94.94 84 GLU A O 1
ATOM 641 N N . GLU A 1 85 ? 7.781 -2.261 -13.860 1.00 93.69 85 GLU A N 1
ATOM 642 C CA . GLU A 1 85 ? 7.164 -3.589 -13.981 1.00 93.69 85 GLU A CA 1
ATOM 643 C C . GLU A 1 85 ? 7.962 -4.636 -13.201 1.00 93.69 85 GLU A C 1
ATOM 645 O O . GLU A 1 85 ? 7.419 -5.382 -12.386 1.00 93.69 85 GLU A O 1
ATOM 650 N N . LYS A 1 86 ? 9.285 -4.645 -13.391 1.00 93.19 86 LYS A N 1
ATOM 651 C CA . LYS A 1 86 ? 10.172 -5.609 -12.743 1.00 93.19 86 LYS A CA 1
ATOM 652 C C . LYS A 1 86 ? 10.160 -5.454 -11.225 1.00 93.19 86 LYS A C 1
ATOM 654 O O . LYS A 1 86 ? 10.066 -6.445 -10.510 1.00 93.19 86 LYS A O 1
ATOM 659 N N . VAL A 1 87 ? 10.186 -4.217 -10.730 1.00 94.25 87 VAL A N 1
ATOM 660 C CA . VAL A 1 87 ? 10.111 -3.927 -9.293 1.00 94.25 87 VAL A CA 1
ATOM 661 C C . VAL A 1 87 ? 8.764 -4.357 -8.712 1.00 94.25 87 VAL A C 1
ATOM 663 O O . VAL A 1 87 ? 8.733 -4.967 -7.643 1.00 94.25 87 VAL A O 1
ATOM 666 N N . ALA A 1 88 ? 7.653 -4.096 -9.406 1.00 93.62 88 ALA A N 1
ATOM 667 C CA . ALA A 1 88 ? 6.333 -4.522 -8.949 1.00 93.62 88 ALA A CA 1
ATOM 668 C C . ALA A 1 88 ? 6.232 -6.054 -8.842 1.00 93.62 88 ALA A C 1
ATOM 670 O O . ALA A 1 88 ? 5.803 -6.566 -7.804 1.00 93.62 88 ALA A O 1
ATOM 671 N N . VAL A 1 89 ? 6.692 -6.776 -9.867 1.00 93.12 89 VAL A N 1
ATOM 672 C CA . VAL A 1 89 ? 6.701 -8.246 -9.927 1.00 93.12 89 VAL A CA 1
ATOM 673 C C . VAL A 1 89 ? 7.620 -8.849 -8.857 1.00 93.12 89 VAL A C 1
ATOM 675 O O . VAL A 1 89 ? 7.169 -9.672 -8.057 1.00 93.12 89 VAL A O 1
ATOM 678 N N . ASP A 1 90 ? 8.875 -8.400 -8.776 1.00 93.69 90 ASP A N 1
ATOM 679 C CA . ASP A 1 90 ? 9.879 -8.963 -7.863 1.00 93.69 90 ASP A CA 1
ATOM 680 C C . ASP A 1 90 ? 9.591 -8.631 -6.385 1.00 93.69 90 ASP A C 1
ATOM 682 O O . ASP A 1 90 ? 9.997 -9.372 -5.488 1.00 93.69 90 ASP A O 1
ATOM 686 N N . SER A 1 91 ? 8.851 -7.549 -6.103 1.00 90.19 91 SER A N 1
ATOM 687 C CA . SER A 1 91 ? 8.456 -7.176 -4.734 1.00 90.19 91 SER A CA 1
ATOM 688 C C . SER A 1 91 ? 7.420 -8.114 -4.100 1.00 90.19 91 SER A C 1
ATOM 690 O O . SER A 1 91 ? 7.255 -8.118 -2.879 1.00 90.19 91 SER A O 1
ATOM 692 N N . GLY A 1 92 ? 6.682 -8.882 -4.910 1.00 88.88 92 GLY A N 1
ATOM 693 C CA . GLY A 1 92 ? 5.556 -9.696 -4.443 1.00 88.88 92 GLY A CA 1
ATOM 694 C C . GLY A 1 92 ? 4.316 -8.891 -4.025 1.00 88.88 92 GLY A C 1
ATOM 695 O O . GLY A 1 92 ? 3.419 -9.445 -3.384 1.00 88.88 92 GLY A O 1
ATOM 696 N N . ALA A 1 93 ? 4.247 -7.596 -4.362 1.00 89.00 93 ALA A N 1
ATOM 697 C CA . ALA A 1 93 ? 3.057 -6.771 -4.135 1.00 89.00 93 ALA A CA 1
ATOM 698 C C . ALA A 1 93 ? 1.885 -7.202 -5.037 1.00 89.00 93 ALA A C 1
ATOM 700 O O . ALA A 1 93 ? 0.729 -7.242 -4.594 1.00 89.00 93 ALA A O 1
ATOM 701 N N . VAL A 1 94 ? 2.201 -7.564 -6.283 1.00 94.25 94 VAL A N 1
ATOM 702 C CA . VAL A 1 94 ? 1.250 -8.036 -7.295 1.00 94.25 94 VAL A CA 1
ATOM 703 C C . VAL A 1 94 ? 1.040 -9.550 -7.216 1.00 94.25 94 VAL A C 1
ATOM 705 O O . VAL A 1 94 ? 1.892 -10.301 -6.739 1.00 94.25 94 VAL A O 1
ATOM 708 N N . VAL A 1 95 ? -0.112 -10.023 -7.690 1.00 94.31 95 VAL A N 1
ATOM 709 C CA . VAL A 1 95 ? -0.411 -11.459 -7.787 1.00 94.31 95 VAL A CA 1
ATOM 710 C C . VAL A 1 95 ? -0.038 -11.944 -9.179 1.00 94.31 95 VAL A C 1
ATOM 712 O O . VAL A 1 95 ? -0.571 -11.439 -10.161 1.00 94.31 95 VAL A O 1
ATOM 715 N N . ILE A 1 96 ? 0.842 -12.941 -9.264 1.00 94.62 96 ILE A N 1
ATOM 716 C CA . ILE A 1 96 ? 1.401 -13.440 -10.528 1.00 94.62 96 ILE A CA 1
ATOM 717 C C . ILE A 1 96 ? 0.841 -14.827 -10.855 1.00 94.62 96 ILE A C 1
ATOM 719 O O . ILE A 1 96 ? 0.692 -15.677 -9.971 1.00 94.62 96 ILE A O 1
ATOM 723 N N . ALA A 1 97 ? 0.575 -15.076 -12.136 1.00 93.19 97 ALA A N 1
ATOM 724 C CA . ALA A 1 97 ? 0.187 -16.382 -12.647 1.00 93.19 97 ALA A CA 1
ATOM 725 C C . ALA A 1 97 ? 1.362 -17.373 -12.591 1.00 93.19 97 ALA A C 1
ATOM 727 O O . ALA A 1 97 ? 2.380 -17.211 -13.267 1.00 93.19 97 ALA A O 1
ATOM 728 N N . LYS A 1 98 ? 1.205 -18.448 -11.813 1.00 89.06 98 LYS A N 1
ATOM 729 C CA . LYS A 1 98 ? 2.195 -19.535 -11.707 1.00 89.06 98 LYS A CA 1
ATOM 730 C C . LYS A 1 98 ? 2.225 -20.420 -12.949 1.00 89.06 98 LYS A C 1
ATOM 732 O O . LYS A 1 98 ? 3.276 -20.934 -13.316 1.00 89.06 98 LYS A O 1
ATOM 737 N N . ARG A 1 99 ? 1.065 -20.627 -13.572 1.00 88.69 99 ARG A N 1
ATOM 738 C CA . ARG A 1 99 ? 0.883 -21.457 -14.765 1.00 88.69 99 ARG A CA 1
ATOM 739 C C . ARG A 1 99 ? 0.107 -20.686 -15.822 1.00 88.69 99 ARG A C 1
ATOM 741 O O . ARG A 1 99 ? -0.744 -19.862 -15.492 1.00 88.69 99 ARG A O 1
ATOM 748 N N . ALA A 1 100 ? 0.418 -20.959 -17.086 1.00 90.00 100 ALA A N 1
ATOM 749 C CA . ALA A 1 100 ? -0.357 -20.437 -18.202 1.00 90.00 100 ALA A CA 1
ATOM 750 C C . ALA A 1 100 ? -1.739 -21.100 -18.229 1.00 90.00 100 ALA A C 1
ATOM 752 O O . ALA A 1 100 ? -1.851 -22.288 -17.938 1.00 90.00 100 ALA A O 1
ATOM 753 N N . GLY A 1 101 ? -2.773 -20.350 -18.595 1.00 90.31 101 GLY A N 1
ATOM 754 C CA . GLY A 1 101 ? -4.143 -20.836 -18.519 1.00 90.31 101 GLY A CA 1
ATOM 755 C C . GLY A 1 101 ? -5.188 -19.839 -18.997 1.00 90.31 101 GLY A C 1
ATOM 756 O O . GLY A 1 101 ? -4.868 -18.792 -19.560 1.00 90.31 101 GLY A O 1
ATOM 757 N N . VAL A 1 102 ? -6.455 -20.175 -18.771 1.00 92.12 102 VAL A N 1
ATOM 758 C CA . VAL A 1 102 ? -7.611 -19.311 -19.028 1.00 92.12 102 VAL A CA 1
ATOM 759 C C . VAL A 1 102 ? -8.259 -18.949 -17.701 1.00 92.12 102 VAL A C 1
ATOM 761 O O . VAL A 1 102 ? -8.543 -19.814 -16.878 1.00 92.12 102 VAL A O 1
ATOM 764 N N . VAL A 1 103 ? -8.522 -17.667 -17.486 1.00 93.62 103 VAL A N 1
ATOM 765 C CA . VAL A 1 103 ? -9.220 -17.188 -16.292 1.00 93.62 103 VAL A CA 1
ATOM 766 C C . VAL A 1 103 ? -10.680 -17.649 -16.334 1.00 93.62 103 VAL A C 1
ATOM 768 O O . VAL A 1 103 ? -11.435 -17.237 -17.214 1.00 93.62 103 VAL A O 1
ATOM 771 N N . THR A 1 104 ? -11.096 -18.486 -15.386 1.00 90.31 104 THR A N 1
ATOM 772 C CA . THR A 1 104 ? -12.462 -19.035 -15.321 1.00 90.31 104 THR A CA 1
ATOM 773 C C . THR A 1 104 ? -13.369 -18.242 -14.395 1.00 90.31 104 THR A C 1
ATOM 775 O O . THR A 1 104 ? -14.556 -18.098 -14.679 1.00 90.31 104 THR A O 1
ATOM 778 N N . ARG A 1 105 ? -12.821 -17.687 -13.309 1.00 90.00 105 ARG A N 1
ATOM 779 C CA . ARG A 1 105 ? -13.568 -16.875 -12.341 1.00 90.00 105 ARG A CA 1
ATOM 780 C C . ARG A 1 105 ? -12.720 -15.706 -11.857 1.00 90.00 105 ARG A C 1
ATOM 782 O O . ARG A 1 105 ? -11.559 -15.889 -11.502 1.00 90.00 105 ARG A O 1
ATOM 789 N N . VAL A 1 106 ? -13.326 -14.522 -11.814 1.00 94.00 106 VAL A N 1
ATOM 790 C CA . VAL A 1 106 ? -12.736 -13.308 -11.238 1.00 94.00 106 VAL A CA 1
ATOM 791 C C . VAL A 1 106 ? -13.748 -12.704 -10.281 1.00 94.00 106 VAL A C 1
ATOM 793 O O . VAL A 1 106 ? -14.837 -12.312 -10.697 1.00 94.00 106 VAL A O 1
ATOM 796 N N . THR A 1 107 ? -13.399 -12.639 -9.005 1.00 92.75 107 THR A N 1
ATOM 797 C CA . THR A 1 107 ? -14.127 -11.879 -7.986 1.00 92.75 107 THR A CA 1
ATOM 798 C C . THR A 1 107 ? -13.160 -10.928 -7.290 1.00 92.75 107 THR A C 1
ATOM 800 O O . THR A 1 107 ? -11.955 -10.959 -7.536 1.00 92.75 107 THR A O 1
ATOM 803 N N . ALA A 1 108 ? -13.677 -10.055 -6.424 1.00 90.75 108 ALA A N 1
ATOM 804 C CA . ALA A 1 108 ? -12.817 -9.194 -5.624 1.00 90.75 108 ALA A CA 1
ATOM 805 C C . ALA A 1 108 ? -11.883 -10.018 -4.718 1.00 90.75 108 ALA A C 1
ATOM 807 O O . ALA A 1 108 ? -10.737 -9.622 -4.545 1.00 90.75 108 ALA A O 1
ATOM 808 N N . ASP A 1 109 ? -12.344 -11.156 -4.197 1.00 89.38 109 ASP A N 1
ATOM 809 C CA . ASP A 1 109 ? -11.638 -11.942 -3.177 1.00 89.38 109 ASP A CA 1
ATOM 810 C C . ASP A 1 109 ? -10.799 -13.092 -3.747 1.00 89.38 109 ASP A C 1
ATOM 812 O O . ASP A 1 109 ? -9.832 -13.532 -3.119 1.00 89.38 109 ASP A O 1
ATOM 816 N N . GLU A 1 110 ? -11.137 -13.594 -4.937 1.00 92.44 110 GLU A N 1
ATOM 817 C CA . GLU A 1 110 ? -10.408 -14.689 -5.571 1.00 92.44 110 GLU A CA 1
ATOM 818 C C . GLU A 1 110 ? -10.362 -14.603 -7.101 1.00 92.44 110 GLU A C 1
ATOM 820 O O . GLU A 1 110 ? -11.284 -14.137 -7.772 1.00 92.44 110 GLU A O 1
ATOM 825 N N . ILE A 1 111 ? -9.273 -15.126 -7.663 1.00 93.06 111 ILE A N 1
ATOM 826 C CA . ILE A 1 111 ? -9.100 -15.353 -9.099 1.00 93.06 111 ILE A CA 1
ATOM 827 C C . ILE A 1 111 ? -8.828 -16.841 -9.299 1.00 93.06 111 ILE A C 1
ATOM 829 O O . ILE A 1 111 ? -7.956 -17.408 -8.639 1.00 93.06 111 ILE A O 1
ATOM 833 N N . ILE A 1 112 ? -9.564 -17.476 -10.209 1.00 91.06 112 ILE A N 1
ATOM 834 C CA . ILE A 1 112 ? -9.361 -18.875 -10.584 1.00 91.06 112 ILE A CA 1
ATOM 835 C C . ILE A 1 112 ? -8.887 -18.925 -12.032 1.00 91.06 112 ILE A C 1
ATOM 837 O O . ILE A 1 112 ? -9.555 -18.421 -12.939 1.00 91.06 112 ILE A O 1
ATOM 841 N N . VAL A 1 113 ? -7.728 -19.544 -12.238 1.00 90.69 113 VAL A N 1
ATOM 842 C CA . VAL A 1 113 ? -7.139 -19.789 -13.554 1.00 90.69 113 VAL A CA 1
ATOM 843 C C . VAL A 1 113 ? -7.188 -21.283 -13.827 1.00 90.69 113 VAL A C 1
ATOM 845 O O . VAL A 1 113 ? -6.644 -22.078 -13.068 1.00 90.69 113 VAL A O 1
ATOM 848 N N . ASP A 1 114 ? -7.838 -21.675 -14.915 1.00 88.25 114 ASP A N 1
ATOM 849 C CA . ASP A 1 114 ? -7.714 -23.015 -15.473 1.00 88.25 114 ASP A CA 1
ATOM 850 C C . ASP A 1 114 ? -6.393 -23.101 -16.236 1.00 88.25 114 ASP A C 1
ATOM 852 O O . ASP A 1 114 ? -6.272 -22.602 -17.355 1.00 88.25 114 ASP A O 1
ATOM 856 N N . ALA A 1 115 ? -5.393 -23.717 -15.610 1.00 79.88 115 ALA A N 1
ATOM 857 C CA . ALA A 1 115 ? -4.080 -23.955 -16.198 1.00 79.88 115 ALA A CA 1
ATOM 858 C C . ALA A 1 115 ? -4.104 -25.056 -17.281 1.00 79.88 115 ALA A C 1
ATOM 860 O O . ALA A 1 115 ? -3.060 -25.472 -17.790 1.00 79.88 115 ALA A O 1
ATOM 861 N N . GLY A 1 116 ? -5.297 -25.556 -17.619 1.00 69.50 116 GLY A N 1
ATOM 862 C CA . GLY A 1 116 ? -5.497 -26.767 -18.384 1.00 69.50 116 GLY A CA 1
ATOM 863 C C . GLY A 1 116 ? -4.974 -27.989 -17.637 1.00 69.50 116 GLY A C 1
ATOM 864 O O . GLY A 1 116 ? -4.495 -27.935 -16.501 1.00 69.50 116 GLY A O 1
ATOM 865 N N . SER A 1 117 ? -5.019 -29.133 -18.309 1.00 58.38 117 SER A N 1
ATOM 866 C CA . SER A 1 117 ? -4.277 -30.323 -17.895 1.00 58.38 117 SER A CA 1
ATOM 867 C C . SER A 1 117 ? -2.779 -30.085 -18.145 1.00 58.38 117 SER A C 1
ATOM 869 O O . SER A 1 117 ? -2.221 -30.569 -19.129 1.00 58.38 117 SER A O 1
ATOM 871 N N . GLY A 1 118 ? -2.140 -29.253 -17.322 1.00 47.66 118 GLY A N 1
ATOM 872 C CA . GLY A 1 118 ? -0.725 -28.920 -17.453 1.00 47.66 118 GLY A CA 1
ATOM 873 C C . GLY A 1 118 ? 0.160 -30.171 -17.416 1.00 47.66 118 GLY A C 1
ATOM 874 O O . GLY A 1 118 ? 0.202 -30.869 -16.412 1.00 47.66 118 GLY A O 1
ATOM 875 N N . ASP A 1 119 ? 0.861 -30.412 -18.526 1.00 46.44 119 ASP A N 1
ATOM 876 C CA . ASP A 1 119 ? 1.971 -31.354 -18.731 1.00 46.44 119 ASP A CA 1
ATOM 877 C C . ASP A 1 119 ? 1.690 -32.860 -18.514 1.00 46.44 119 ASP A C 1
ATOM 879 O O . ASP A 1 119 ? 2.311 -33.539 -17.699 1.00 46.44 119 ASP A O 1
ATOM 883 N N . ARG A 1 120 ? 0.839 -33.444 -19.372 1.00 47.78 120 ARG A N 1
ATOM 884 C CA . ARG A 1 120 ? 0.814 -34.898 -19.664 1.00 47.78 120 ARG A CA 1
ATOM 885 C C . ARG A 1 120 ? 2.098 -35.387 -20.373 1.00 47.78 120 ARG A C 1
ATOM 887 O O . ARG A 1 120 ? 2.020 -36.120 -21.357 1.00 47.78 120 ARG A O 1
ATOM 894 N N . ARG A 1 121 ? 3.297 -34.986 -19.934 1.00 41.53 121 ARG A N 1
ATOM 895 C CA . ARG A 1 121 ? 4.566 -35.488 -20.505 1.00 41.53 121 ARG A CA 1
ATOM 896 C C . ARG A 1 121 ? 5.099 -36.758 -19.857 1.00 41.53 121 ARG A C 1
ATOM 898 O O . ARG A 1 121 ? 6.105 -37.283 -20.327 1.00 41.53 121 ARG A O 1
ATOM 905 N N . LYS A 1 122 ? 4.416 -37.308 -18.852 1.00 41.00 122 LYS A N 1
ATOM 906 C CA . LYS A 1 122 ? 4.671 -38.676 -18.391 1.00 41.00 122 LYS A CA 1
ATOM 907 C C . LYS A 1 122 ? 3.361 -39.464 -18.330 1.00 41.00 122 LYS A C 1
ATOM 909 O O . LYS A 1 122 ? 2.553 -39.193 -17.448 1.00 41.00 122 LYS A O 1
ATOM 914 N N . PRO A 1 123 ? 3.150 -40.428 -19.242 1.00 43.59 123 PRO A N 1
ATOM 915 C CA . PRO A 1 123 ? 2.032 -41.381 -19.224 1.00 43.59 123 PRO A CA 1
ATOM 916 C C . PRO A 1 123 ? 2.073 -42.381 -18.050 1.00 43.59 123 PRO A C 1
ATOM 918 O O . PRO A 1 123 ? 1.577 -43.489 -18.198 1.00 43.59 123 PRO A O 1
ATOM 921 N N . ASP A 1 124 ? 2.720 -42.031 -16.936 1.00 42.97 124 ASP A N 1
ATOM 922 C CA . ASP A 1 124 ? 3.173 -42.982 -15.909 1.00 42.97 124 ASP A CA 1
ATOM 923 C C . ASP A 1 124 ? 2.937 -42.471 -14.475 1.00 42.97 124 ASP A C 1
ATOM 925 O O . ASP A 1 124 ? 3.450 -43.035 -13.515 1.00 42.97 124 ASP A O 1
ATOM 929 N N . ASP A 1 125 ? 2.196 -41.369 -14.305 1.00 49.41 125 ASP A N 1
ATOM 930 C CA . ASP A 1 125 ? 1.818 -40.883 -12.975 1.00 49.41 125 ASP A CA 1
ATOM 931 C C . ASP A 1 125 ? 0.372 -41.310 -12.692 1.00 49.41 125 ASP A C 1
ATOM 933 O O . ASP A 1 125 ? -0.585 -40.590 -12.970 1.00 49.41 125 ASP A O 1
ATOM 937 N N . ASP A 1 126 ? 0.240 -42.522 -12.154 1.00 54.44 126 ASP A N 1
ATOM 938 C CA . ASP A 1 126 ? -0.984 -43.189 -11.683 1.00 54.44 126 ASP A CA 1
ATOM 939 C C . ASP A 1 126 ? -1.546 -42.500 -10.413 1.00 54.44 126 ASP A C 1
ATOM 941 O O . ASP A 1 126 ? -1.891 -43.127 -9.408 1.00 54.44 126 ASP A O 1
ATOM 945 N N . ARG A 1 127 ? -1.550 -41.159 -10.394 1.00 57.75 127 ARG A N 1
ATOM 946 C CA . ARG A 1 127 ? -2.011 -40.368 -9.251 1.00 57.75 127 ARG A CA 1
ATOM 947 C C . ARG A 1 127 ? -3.516 -40.135 -9.371 1.00 57.75 127 ARG A C 1
ATOM 949 O O . ARG A 1 127 ? -3.933 -39.411 -10.276 1.00 57.75 127 ARG A O 1
ATOM 956 N N . PRO A 1 128 ? -4.337 -40.669 -8.451 1.00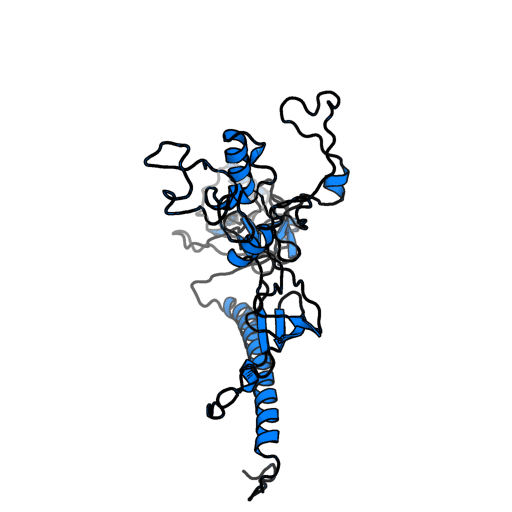 54.38 128 PRO A N 1
ATOM 957 C CA . PRO A 1 128 ? -5.759 -40.348 -8.424 1.00 54.38 128 PRO A CA 1
ATOM 958 C C . PRO A 1 128 ? -5.965 -38.838 -8.208 1.00 54.38 128 PRO A C 1
ATOM 960 O O . PRO A 1 128 ? -5.230 -38.225 -7.430 1.00 54.38 128 PRO A O 1
ATOM 963 N N . LEU A 1 129 ? -6.984 -38.252 -8.858 1.00 54.97 129 LEU A N 1
ATOM 964 C CA . LEU A 1 129 ? -7.374 -36.832 -8.779 1.00 54.97 129 LEU A CA 1
ATOM 965 C C . LEU A 1 129 ? -6.437 -35.844 -9.501 1.00 54.97 129 LEU A C 1
ATOM 967 O O . LEU A 1 129 ? -6.332 -34.679 -9.106 1.00 54.97 129 LEU A O 1
ATOM 971 N N . ALA A 1 130 ? -5.781 -36.248 -10.592 1.00 55.16 130 ALA A N 1
ATOM 972 C CA . ALA A 1 130 ? -4.875 -35.372 -11.346 1.00 55.16 130 ALA A CA 1
ATOM 973 C C . ALA A 1 130 ? -5.558 -34.070 -11.826 1.00 55.16 130 ALA A C 1
ATOM 975 O O . ALA A 1 130 ? -4.940 -33.002 -11.838 1.00 55.16 130 ALA A O 1
ATOM 976 N N . ARG A 1 131 ? -6.864 -34.117 -12.124 1.00 57.12 131 ARG A N 1
ATOM 977 C CA . ARG A 1 131 ? -7.680 -32.953 -12.513 1.00 57.12 131 ARG A CA 1
ATOM 978 C C . ARG A 1 131 ? -7.912 -31.921 -11.402 1.00 57.12 131 ARG A C 1
ATOM 980 O O . ARG A 1 131 ? -8.230 -30.777 -11.711 1.00 57.12 131 ARG A O 1
ATOM 987 N N . LEU A 1 132 ? -7.698 -32.236 -10.121 1.00 57.66 132 LEU A N 1
ATOM 988 C CA . LEU A 1 132 ? -7.796 -31.221 -9.055 1.00 57.66 132 LEU A CA 1
ATOM 989 C C . LEU A 1 132 ? -6.734 -30.129 -9.197 1.00 57.66 132 LEU A C 1
ATOM 991 O O . LEU A 1 132 ? -6.961 -28.977 -8.819 1.00 57.66 132 LEU A O 1
ATOM 995 N N . THR A 1 133 ? -5.599 -30.497 -9.793 1.00 62.16 133 THR A N 1
ATOM 996 C CA . THR A 1 133 ? -4.507 -29.584 -10.124 1.00 62.16 133 THR A CA 1
ATOM 997 C C . THR A 1 133 ? -4.775 -28.770 -11.388 1.00 62.16 133 THR A C 1
ATOM 999 O O . THR A 1 133 ? -3.908 -28.008 -11.790 1.00 62.16 133 THR A O 1
ATOM 1002 N N . GLN A 1 134 ? -5.943 -28.876 -12.023 1.00 71.44 134 GLN A N 1
ATOM 1003 C CA . GLN A 1 134 ? -6.273 -28.105 -13.224 1.00 71.44 134 GLN A CA 1
ATOM 1004 C C . GLN A 1 134 ? -6.516 -26.616 -12.922 1.00 71.44 134 GLN A C 1
ATOM 1006 O O . GLN A 1 134 ? -6.141 -25.751 -13.710 1.00 71.44 134 GLN A O 1
ATOM 1011 N N . HIS A 1 135 ? -7.097 -26.301 -11.762 1.00 80.56 135 HIS A N 1
ATOM 1012 C CA . HIS A 1 135 ? -7.445 -24.927 -11.395 1.00 80.56 135 HIS A CA 1
ATOM 1013 C C . HIS A 1 135 ? -6.494 -24.363 -10.338 1.00 80.56 135 HIS A C 1
ATOM 1015 O O . HIS A 1 135 ? -6.429 -24.872 -9.219 1.00 80.56 135 HIS A O 1
ATOM 1021 N N . ASP A 1 136 ? -5.810 -23.273 -10.674 1.00 86.06 136 ASP A N 1
ATOM 1022 C CA . ASP A 1 136 ? -5.059 -22.455 -9.728 1.00 86.06 136 ASP A CA 1
ATOM 1023 C C . ASP A 1 136 ? -5.966 -21.391 -9.115 1.00 86.06 136 ASP A C 1
ATOM 1025 O O . ASP A 1 136 ? -6.510 -20.543 -9.823 1.00 86.06 136 ASP A O 1
ATOM 1029 N N . ARG A 1 137 ? -6.106 -21.418 -7.785 1.00 88.12 137 ARG A N 1
ATOM 1030 C CA . ARG A 1 137 ? -6.847 -20.408 -7.023 1.00 88.12 137 ARG A CA 1
ATOM 1031 C C . ARG A 1 137 ? -5.878 -19.418 -6.382 1.00 88.12 137 ARG A C 1
ATOM 1033 O O . ARG A 1 137 ? -5.001 -19.801 -5.608 1.00 88.12 137 ARG A O 1
ATOM 1040 N N . TYR A 1 138 ? -6.090 -18.140 -6.657 1.00 91.75 138 TYR A N 1
ATOM 1041 C CA . TYR A 1 138 ? -5.340 -17.024 -6.097 1.00 91.75 138 TYR A CA 1
ATOM 1042 C C . TYR A 1 138 ? -6.265 -16.219 -5.187 1.00 91.75 138 TYR A C 1
ATOM 1044 O O . TYR A 1 138 ? -7.240 -15.637 -5.656 1.00 91.75 138 TYR A O 1
ATOM 1052 N N . ARG A 1 139 ? -5.976 -16.198 -3.882 1.00 91.19 139 ARG A N 1
ATOM 1053 C CA . ARG A 1 139 ? -6.709 -15.365 -2.916 1.00 91.19 139 ARG A CA 1
ATOM 1054 C C . ARG A 1 139 ? -6.149 -13.949 -2.921 1.00 91.19 139 ARG A C 1
ATOM 1056 O O . ARG A 1 139 ? -4.938 -13.768 -2.817 1.00 91.19 139 ARG A O 1
ATOM 1063 N N . ILE A 1 140 ? -7.040 -12.974 -3.008 1.00 93.44 140 ILE A N 1
ATOM 1064 C CA . ILE A 1 140 ? -6.720 -11.552 -3.069 1.00 93.44 140 ILE A CA 1
ATOM 1065 C C . ILE A 1 140 ? -6.760 -10.971 -1.656 1.00 93.44 140 ILE A C 1
ATOM 1067 O O . ILE A 1 140 ? -7.708 -11.188 -0.903 1.00 93.44 140 ILE A O 1
ATOM 1071 N N . LYS A 1 141 ? -5.720 -10.228 -1.273 1.00 91.94 141 LYS A N 1
ATOM 1072 C CA . LYS A 1 141 ? -5.669 -9.542 0.025 1.00 91.94 141 LYS A CA 1
ATOM 1073 C C . LYS A 1 141 ? -6.479 -8.245 -0.037 1.00 91.94 141 LYS A C 1
ATOM 1075 O O . LYS A 1 141 ? -6.143 -7.352 -0.811 1.00 91.94 141 LYS A O 1
ATOM 1080 N N . LYS A 1 142 ? -7.518 -8.119 0.791 1.00 91.75 142 LYS A N 1
ATOM 1081 C CA . LYS A 1 142 ? -8.384 -6.930 0.872 1.00 91.75 142 LYS A CA 1
ATOM 1082 C C . LYS A 1 142 ? -8.214 -6.192 2.190 1.00 91.75 142 LYS A C 1
ATOM 1084 O O . LYS A 1 142 ? -8.422 -6.792 3.237 1.00 91.75 142 LYS A O 1
ATOM 1089 N N . TYR A 1 143 ? -7.848 -4.912 2.117 1.00 91.69 143 TYR A N 1
ATOM 1090 C CA . TYR A 1 143 ? -7.715 -4.006 3.267 1.00 91.69 143 TYR A CA 1
ATOM 1091 C C . TYR A 1 143 ? -6.895 -4.587 4.432 1.00 91.69 143 TYR A C 1
ATOM 1093 O O . TYR A 1 143 ? -7.297 -4.546 5.589 1.00 91.69 143 TYR A O 1
ATOM 1101 N N . TRP A 1 144 ? -5.726 -5.148 4.124 1.00 91.38 144 TRP A N 1
ATOM 1102 C CA . TRP A 1 144 ? -4.804 -5.654 5.140 1.00 91.38 144 TRP A CA 1
ATOM 1103 C C . TRP A 1 144 ? -3.967 -4.517 5.720 1.00 91.38 144 TRP A C 1
ATOM 1105 O O . TRP A 1 144 ? -3.393 -3.728 4.972 1.00 91.38 144 TRP A O 1
ATOM 1115 N N . ARG A 1 145 ? -3.844 -4.461 7.046 1.00 93.00 145 ARG A N 1
ATOM 1116 C CA . ARG A 1 145 ? -2.968 -3.502 7.728 1.00 93.00 145 ARG A CA 1
ATOM 1117 C C . ARG A 1 145 ? -1.492 -3.810 7.451 1.00 93.00 145 ARG A C 1
ATOM 1119 O O . ARG A 1 145 ? -1.068 -4.965 7.473 1.00 93.00 145 ARG A O 1
ATOM 1126 N N . THR A 1 146 ? -0.714 -2.759 7.213 1.00 91.38 146 THR A N 1
ATOM 1127 C CA . THR A 1 146 ? 0.758 -2.789 7.166 1.00 91.38 146 THR A CA 1
ATOM 1128 C C . THR A 1 146 ? 1.366 -2.340 8.492 1.00 91.38 146 THR A C 1
ATOM 1130 O O . THR A 1 146 ? 0.688 -1.761 9.335 1.00 91.38 146 THR A O 1
ATOM 1133 N N . ASN A 1 147 ? 2.675 -2.528 8.654 1.00 90.69 147 ASN A N 1
ATOM 1134 C CA . ASN A 1 147 ? 3.398 -2.081 9.848 1.00 90.69 147 ASN A CA 1
ATOM 1135 C C . ASN A 1 147 ? 3.404 -0.552 10.028 1.00 90.69 147 ASN A C 1
ATOM 1137 O O . ASN A 1 147 ? 3.606 -0.079 11.140 1.00 90.69 147 ASN A O 1
ATOM 1141 N N . GLN A 1 148 ? 3.212 0.212 8.950 1.00 89.94 148 GLN A N 1
ATOM 1142 C CA . GLN A 1 148 ? 3.137 1.676 8.952 1.00 89.94 148 GLN A CA 1
ATOM 1143 C C . GLN A 1 148 ? 1.685 2.186 8.943 1.00 89.94 148 GLN A C 1
ATOM 1145 O O . GLN A 1 148 ? 1.433 3.306 8.511 1.00 89.94 148 GLN A O 1
ATOM 1150 N N . ASP A 1 149 ? 0.722 1.354 9.350 1.00 91.69 149 ASP A N 1
ATOM 1151 C CA . ASP A 1 149 ? -0.706 1.699 9.413 1.00 91.69 149 ASP A CA 1
ATOM 1152 C C . ASP A 1 149 ? -1.320 2.135 8.070 1.00 91.69 149 ASP A C 1
ATOM 1154 O O . ASP A 1 149 ? -2.354 2.793 8.027 1.00 91.69 149 ASP A O 1
ATOM 1158 N N . THR A 1 150 ? -0.709 1.745 6.951 1.00 92.62 150 THR A N 1
ATOM 1159 C CA . THR A 1 150 ? -1.284 1.868 5.598 1.00 92.62 150 THR A CA 1
ATOM 1160 C C . THR A 1 150 ? -2.035 0.592 5.207 1.00 92.62 150 THR A C 1
ATOM 1162 O O . THR A 1 150 ? -1.858 -0.454 5.847 1.00 92.62 150 THR A O 1
ATOM 1165 N N . ALA A 1 151 ? -2.844 0.652 4.150 1.00 91.00 151 ALA A N 1
ATOM 1166 C CA . ALA A 1 151 ? -3.617 -0.485 3.658 1.00 91.00 151 ALA A CA 1
ATOM 1167 C C . ALA A 1 151 ? -2.969 -1.197 2.454 1.00 91.00 151 ALA A C 1
ATOM 1169 O O . ALA A 1 151 ? -2.713 -0.596 1.411 1.00 91.00 151 ALA A O 1
ATOM 1170 N N . ILE A 1 152 ? -2.820 -2.520 2.550 1.00 91.62 152 ILE A N 1
ATOM 1171 C CA . ILE A 1 152 ? -2.630 -3.402 1.395 1.00 91.62 152 ILE A CA 1
ATOM 1172 C C . ILE A 1 152 ? -4.003 -3.775 0.847 1.00 91.62 152 ILE A C 1
ATOM 1174 O O . ILE A 1 152 ? -4.774 -4.495 1.485 1.00 91.62 152 ILE A O 1
ATOM 1178 N N . ASN A 1 153 ? -4.287 -3.326 -0.370 1.00 92.88 153 ASN A N 1
ATOM 1179 C CA . ASN A 1 153 ? -5.486 -3.700 -1.101 1.00 92.88 153 ASN A CA 1
ATOM 1180 C C . ASN A 1 153 ? -5.103 -4.190 -2.493 1.00 92.88 153 ASN A C 1
ATOM 1182 O O . ASN A 1 153 ? -4.611 -3.418 -3.312 1.00 92.88 153 ASN A O 1
ATOM 1186 N N . GLN A 1 154 ? -5.334 -5.473 -2.752 1.00 94.06 154 GLN A N 1
ATOM 1187 C CA . GLN A 1 154 ? -5.111 -6.062 -4.060 1.00 94.06 154 GLN A CA 1
ATOM 1188 C C . GLN A 1 154 ? -6.379 -5.981 -4.915 1.00 94.06 154 GLN A C 1
ATOM 1190 O O . GLN A 1 154 ? -7.498 -6.187 -4.432 1.00 94.06 154 GLN A O 1
ATOM 1195 N N . ARG A 1 155 ? -6.226 -5.666 -6.200 1.00 93.12 155 ARG A N 1
ATOM 1196 C CA . ARG A 1 155 ? -7.323 -5.433 -7.147 1.00 93.12 155 ARG A CA 1
ATOM 1197 C C . ARG A 1 155 ? -7.128 -6.318 -8.380 1.00 93.12 155 ARG A C 1
ATOM 1199 O O . ARG A 1 155 ? -6.093 -6.200 -9.029 1.00 93.12 155 ARG A O 1
ATOM 1206 N N . PRO A 1 156 ? -8.084 -7.207 -8.706 1.00 94.19 156 PRO A N 1
ATOM 1207 C CA . PRO A 1 156 ? -8.010 -8.012 -9.919 1.00 94.19 156 PRO A CA 1
ATOM 1208 C C . PRO A 1 156 ? -7.858 -7.139 -11.166 1.00 94.19 156 PRO A C 1
ATOM 1210 O O . PRO A 1 156 ? -8.630 -6.201 -11.360 1.00 94.19 156 PRO A O 1
ATOM 1213 N N . LEU A 1 157 ? -6.878 -7.476 -12.000 1.00 93.44 157 LEU A N 1
ATOM 1214 C CA . LEU A 1 157 ? -6.590 -6.799 -13.264 1.00 93.44 157 LEU A CA 1
ATOM 1215 C C . LEU A 1 157 ? -7.188 -7.564 -14.456 1.00 93.44 157 LEU A C 1
ATOM 1217 O O . LEU A 1 157 ? -7.646 -6.975 -15.436 1.00 93.44 157 LEU A O 1
ATOM 1221 N N . VAL A 1 158 ? -7.187 -8.896 -14.366 1.00 94.19 158 VAL A N 1
ATOM 1222 C CA . VAL A 1 158 ? -7.630 -9.788 -15.443 1.00 94.19 158 VAL A CA 1
ATOM 1223 C C . VAL A 1 158 ? -9.148 -9.875 -15.565 1.00 94.19 158 VAL A C 1
ATOM 1225 O O . VAL A 1 158 ? -9.894 -9.689 -14.604 1.00 94.19 158 VAL A O 1
ATOM 1228 N N . LYS A 1 159 ? -9.613 -10.221 -16.767 1.00 93.81 159 LYS A N 1
ATOM 1229 C CA . LYS A 1 159 ? -11.034 -10.430 -17.078 1.00 93.81 159 LYS A CA 1
ATOM 1230 C C . LYS A 1 159 ? -11.365 -11.913 -17.234 1.00 93.81 159 LYS A C 1
ATOM 1232 O O . LYS A 1 159 ? -10.510 -12.728 -17.577 1.00 93.81 159 LYS A O 1
ATOM 1237 N N . LEU A 1 160 ? -12.633 -12.261 -17.024 1.00 94.12 160 LEU A N 1
ATOM 1238 C CA . LEU A 1 160 ? -13.135 -13.617 -17.251 1.00 94.12 160 LEU A CA 1
ATOM 1239 C C . LEU A 1 160 ? -12.923 -14.031 -18.718 1.00 94.12 160 LEU A C 1
ATOM 1241 O O . LEU A 1 160 ? -13.215 -13.266 -19.635 1.00 94.12 160 LEU A O 1
ATOM 1245 N N . GLY A 1 161 ? -12.384 -15.231 -18.932 1.00 91.06 161 GLY A N 1
ATOM 1246 C CA . GLY A 1 161 ? -12.033 -15.771 -20.247 1.00 91.06 161 GLY A CA 1
ATOM 1247 C C . GLY A 1 161 ? -10.686 -15.299 -20.809 1.00 91.06 161 GLY A C 1
ATOM 1248 O O . GLY A 1 161 ? -10.292 -15.741 -21.889 1.00 91.06 161 GLY A O 1
ATOM 1249 N N . GLN A 1 162 ? -9.953 -14.427 -20.107 1.00 93.44 162 GLN A N 1
ATOM 1250 C CA . GLN A 1 162 ? -8.635 -13.972 -20.547 1.00 93.44 162 GLN A CA 1
ATOM 1251 C C . GLN A 1 162 ? -7.610 -15.113 -20.486 1.00 93.44 162 GLN A C 1
ATOM 1253 O O . GLN A 1 162 ? -7.545 -15.857 -19.508 1.00 93.44 162 GLN A O 1
ATOM 1258 N N . LYS A 1 163 ? -6.791 -15.240 -21.535 1.00 92.75 163 LYS A N 1
ATOM 1259 C CA . LYS A 1 163 ? -5.629 -16.138 -21.552 1.00 92.75 163 LYS A CA 1
ATOM 1260 C C . LYS A 1 163 ? -4.453 -15.452 -20.868 1.00 92.75 163 LYS A C 1
ATOM 1262 O O . LYS A 1 163 ? -4.126 -14.325 -21.230 1.00 92.75 163 LYS A O 1
ATOM 1267 N N . VAL A 1 164 ? -3.825 -16.146 -19.929 1.00 93.44 164 VAL A N 1
ATOM 1268 C CA . VAL A 1 164 ? -2.666 -15.672 -19.164 1.00 93.44 164 VAL A CA 1
ATOM 1269 C C . VAL A 1 164 ? -1.493 -16.622 -19.361 1.00 93.44 164 VAL A C 1
ATOM 1271 O O . VAL A 1 164 ? -1.676 -17.829 -19.547 1.00 93.44 164 VAL A O 1
ATOM 1274 N N . LYS A 1 165 ? -0.280 -16.083 -19.352 1.00 93.31 165 LYS A N 1
ATOM 1275 C CA . LYS A 1 165 ? 0.975 -16.832 -19.403 1.00 93.31 165 LYS A CA 1
ATOM 1276 C C . LYS A 1 165 ? 1.582 -16.941 -18.008 1.00 93.31 165 LYS A C 1
ATOM 1278 O O . LYS A 1 165 ? 1.170 -16.266 -17.071 1.00 93.31 165 LYS A O 1
ATOM 1283 N N . VAL A 1 166 ? 2.580 -17.812 -17.881 1.00 92.06 166 VAL A N 1
ATOM 1284 C CA . VAL A 1 166 ? 3.422 -17.857 -16.680 1.00 92.06 166 VAL A CA 1
ATOM 1285 C C . VAL A 1 166 ? 4.107 -16.504 -16.520 1.00 92.06 166 VAL A C 1
ATOM 1287 O O . VAL A 1 166 ? 4.742 -16.041 -17.465 1.00 92.06 166 VAL A O 1
ATOM 1290 N N . GLY A 1 167 ? 3.992 -15.901 -15.340 1.00 90.62 167 GLY A N 1
ATOM 1291 C CA . GLY A 1 167 ? 4.584 -14.596 -15.046 1.00 90.62 167 GLY A CA 1
ATOM 1292 C C . GLY A 1 167 ? 3.657 -13.399 -15.272 1.00 90.62 167 GLY A C 1
ATOM 1293 O O . GLY A 1 167 ? 3.989 -12.312 -14.815 1.00 90.62 167 GLY A O 1
ATOM 1294 N N . ASP A 1 168 ? 2.486 -13.580 -15.893 1.00 93.62 168 ASP A N 1
ATOM 1295 C CA . ASP A 1 168 ? 1.546 -12.473 -16.097 1.00 93.62 168 ASP A CA 1
ATOM 1296 C C . ASP A 1 168 ? 0.933 -12.010 -14.764 1.00 93.62 168 ASP A C 1
ATOM 1298 O O . ASP A 1 168 ? 0.605 -12.819 -13.886 1.00 93.62 168 ASP A O 1
ATOM 1302 N N . VAL A 1 169 ? 0.723 -10.699 -14.628 1.00 94.75 169 VAL A N 1
ATOM 1303 C CA . VAL A 1 169 ? 0.083 -10.098 -13.453 1.00 94.75 169 VAL A CA 1
ATOM 1304 C C . VAL A 1 169 ? -1.433 -10.315 -13.500 1.00 94.75 169 VAL A C 1
ATOM 1306 O O . VAL A 1 169 ? -2.126 -9.873 -14.414 1.00 94.75 169 VAL A O 1
ATOM 1309 N N . LEU A 1 170 ? -1.959 -10.998 -12.483 1.00 94.44 170 LEU A N 1
ATOM 1310 C CA . LEU A 1 170 ? -3.383 -11.284 -12.298 1.00 94.44 170 LEU A CA 1
ATOM 1311 C C . LEU A 1 170 ? -4.105 -10.183 -11.514 1.00 94.44 170 LEU A C 1
ATOM 1313 O O . LEU A 1 170 ? -5.270 -9.883 -11.790 1.00 94.44 170 LEU A O 1
ATOM 1317 N N . ALA A 1 171 ? -3.433 -9.603 -10.520 1.00 95.44 171 ALA A N 1
ATOM 1318 C CA . ALA A 1 171 ? -3.980 -8.547 -9.677 1.00 95.44 171 ALA A CA 1
ATOM 1319 C C . ALA A 1 171 ? -2.891 -7.564 -9.248 1.00 95.44 171 ALA A C 1
ATOM 1321 O O . ALA A 1 171 ? -1.799 -7.979 -8.852 1.00 95.44 171 ALA A O 1
ATOM 1322 N N . ASP A 1 172 ? -3.235 -6.282 -9.266 1.00 95.06 172 ASP A N 1
ATOM 1323 C CA . ASP A 1 172 ? -2.413 -5.214 -8.711 1.00 95.06 172 ASP A CA 1
ATOM 1324 C C . ASP A 1 172 ? -2.464 -5.235 -7.184 1.00 95.06 172 ASP A C 1
ATOM 1326 O O . ASP A 1 172 ? -3.456 -5.663 -6.596 1.00 95.06 172 ASP A O 1
ATOM 1330 N N . GLY A 1 173 ? -1.401 -4.761 -6.541 1.00 92.69 173 GLY A N 1
ATOM 1331 C CA . GLY A 1 173 ? -1.315 -4.522 -5.106 1.00 92.69 173 GLY A CA 1
ATOM 1332 C C . GLY A 1 173 ? -1.370 -3.044 -4.723 1.00 92.69 173 GLY A C 1
ATOM 1333 O O . GLY A 1 173 ? -1.879 -2.191 -5.451 1.00 92.69 173 GLY A O 1
ATOM 1334 N N . ALA A 1 174 ? -0.847 -2.753 -3.533 1.00 92.12 174 ALA A N 1
ATOM 1335 C CA . ALA A 1 174 ? -0.715 -1.389 -3.038 1.00 92.12 174 ALA A CA 1
ATOM 1336 C C . ALA A 1 174 ? 0.432 -0.669 -3.759 1.00 92.12 174 ALA A C 1
ATOM 1338 O O . ALA A 1 174 ? 1.539 -1.197 -3.827 1.00 92.12 174 ALA A O 1
ATOM 1339 N N . GLY A 1 175 ? 0.164 0.532 -4.279 1.00 92.06 175 GLY A N 1
ATOM 1340 C CA . GLY A 1 175 ? 1.165 1.314 -5.008 1.00 92.06 175 GLY A CA 1
ATOM 1341 C C . GLY A 1 175 ? 1.544 0.720 -6.367 1.00 92.06 175 GLY A C 1
ATOM 1342 O O . GLY A 1 175 ? 2.666 0.917 -6.823 1.00 92.06 175 GLY A O 1
ATOM 1343 N N . THR A 1 176 ? 0.641 -0.030 -7.005 1.00 94.69 176 THR A N 1
ATOM 1344 C CA . THR A 1 176 ? 0.826 -0.560 -8.364 1.00 94.69 176 THR A CA 1
ATOM 1345 C C . THR A 1 176 ? -0.420 -0.329 -9.216 1.00 94.69 176 THR A C 1
ATOM 1347 O O . THR A 1 176 ? -1.544 -0.407 -8.705 1.00 94.69 176 THR A O 1
ATOM 1350 N N . GLU A 1 177 ? -0.222 -0.085 -10.507 1.00 94.69 177 GLU A N 1
ATOM 1351 C CA . GLU A 1 177 ? -1.277 0.015 -11.518 1.00 94.69 177 GLU A CA 1
ATOM 1352 C C . GLU A 1 177 ? -0.829 -0.717 -12.794 1.00 94.69 177 GLU A C 1
ATOM 1354 O O . GLU A 1 177 ? 0.284 -0.508 -13.279 1.00 94.69 177 GLU A O 1
ATOM 1359 N N . MET A 1 178 ? -1.696 -1.582 -13.332 1.00 92.56 178 MET A N 1
ATOM 1360 C CA . MET A 1 178 ? -1.467 -2.350 -14.563 1.00 92.56 178 MET A CA 1
ATOM 1361 C C . MET A 1 178 ? -0.180 -3.198 -14.527 1.00 92.56 178 MET A C 1
ATOM 1363 O O . MET A 1 178 ? 0.496 -3.357 -15.541 1.00 92.56 178 MET A O 1
ATOM 1367 N N . GLY A 1 179 ? 0.178 -3.742 -13.361 1.00 92.19 179 GLY A N 1
ATOM 1368 C CA . GLY A 1 179 ? 1.401 -4.519 -13.153 1.00 92.19 179 GLY A CA 1
ATOM 1369 C C . GLY A 1 179 ? 2.679 -3.687 -13.023 1.00 92.19 179 GLY A C 1
ATOM 1370 O O . GLY A 1 179 ? 3.758 -4.264 -12.923 1.00 92.19 179 GLY A O 1
ATOM 1371 N N . GLN A 1 180 ? 2.581 -2.356 -12.993 1.00 94.62 180 GLN A N 1
ATOM 1372 C CA . GLN A 1 180 ? 3.718 -1.449 -12.850 1.00 94.62 180 GLN A CA 1
ATOM 1373 C C . GLN A 1 180 ? 3.693 -0.736 -11.501 1.00 94.62 180 GLN A C 1
ATOM 1375 O O . GLN A 1 180 ? 2.632 -0.477 -10.931 1.00 94.62 180 GLN A O 1
ATOM 1380 N N . LEU A 1 181 ? 4.876 -0.402 -10.986 1.00 95.69 181 LEU A N 1
ATOM 1381 C CA . LEU A 1 181 ? 5.015 0.408 -9.783 1.00 95.69 181 LEU A CA 1
ATOM 1382 C C . LEU A 1 181 ? 4.430 1.812 -10.012 1.00 95.69 181 LEU A C 1
ATOM 1384 O O . LEU A 1 181 ? 4.839 2.542 -10.911 1.00 95.69 181 LEU A O 1
ATOM 1388 N N . ALA A 1 182 ? 3.491 2.196 -9.155 1.00 95.38 182 ALA A N 1
ATOM 1389 C CA . ALA A 1 182 ? 2.763 3.454 -9.195 1.00 95.38 182 ALA A CA 1
ATOM 1390 C C . ALA A 1 182 ? 2.684 4.032 -7.772 1.00 95.38 182 ALA A C 1
ATOM 1392 O O . ALA A 1 182 ? 1.683 3.899 -7.069 1.00 95.38 182 ALA A O 1
ATOM 1393 N N . LEU A 1 183 ? 3.778 4.658 -7.325 1.00 93.12 183 LEU A N 1
ATOM 1394 C CA . LEU A 1 183 ? 3.889 5.234 -5.975 1.00 93.12 183 LEU A CA 1
ATOM 1395 C C . LEU A 1 183 ? 3.047 6.506 -5.779 1.00 93.12 183 LEU A C 1
ATOM 1397 O O . LEU A 1 183 ? 2.825 6.926 -4.648 1.00 93.12 183 LEU A O 1
ATOM 1401 N N . GLY A 1 184 ? 2.610 7.139 -6.869 1.00 93.19 184 GLY A N 1
ATOM 1402 C CA . GLY A 1 184 ? 1.950 8.438 -6.842 1.00 93.19 184 GLY A CA 1
ATOM 1403 C C . GLY A 1 184 ? 0.914 8.600 -7.949 1.00 93.19 184 GLY A C 1
ATOM 1404 O O . GLY A 1 184 ? 0.308 7.633 -8.408 1.00 93.19 184 GLY A O 1
ATOM 1405 N N . SER A 1 185 ? 0.704 9.847 -8.368 1.00 93.69 185 SER A N 1
ATOM 1406 C CA . SER A 1 185 ? -0.201 10.191 -9.462 1.00 93.69 185 SER A CA 1
ATOM 1407 C C . SER A 1 185 ? 0.378 11.317 -10.314 1.00 93.69 185 SER A C 1
ATOM 1409 O O . SER A 1 185 ? 1.067 12.203 -9.802 1.00 93.69 185 SER A O 1
ATOM 1411 N N . ASN A 1 186 ? 0.100 11.280 -11.617 1.00 94.50 186 ASN A N 1
ATOM 1412 C CA . ASN A 1 186 ? 0.547 12.301 -12.563 1.00 94.50 186 ASN A CA 1
ATOM 1413 C C . ASN A 1 186 ? -0.347 13.543 -12.463 1.00 94.50 186 ASN A C 1
ATOM 1415 O O . ASN A 1 186 ? -1.569 13.443 -12.601 1.00 94.50 186 ASN A O 1
ATOM 1419 N N . VAL A 1 187 ? 0.260 14.717 -12.294 1.00 94.62 187 VAL A N 1
ATOM 1420 C CA . VAL A 1 187 ? -0.441 16.006 -12.203 1.00 94.62 187 VAL A CA 1
ATOM 1421 C C . VAL A 1 187 ? 0.134 17.016 -13.190 1.00 94.62 187 VAL A C 1
ATOM 1423 O O . VAL A 1 187 ? 1.306 16.958 -13.558 1.00 94.62 187 VAL A O 1
ATOM 1426 N N . THR A 1 188 ? -0.694 17.961 -13.634 1.00 95.12 188 THR A N 1
ATOM 1427 C CA . THR A 1 188 ? -0.237 19.073 -14.473 1.00 95.12 188 THR A CA 1
ATOM 1428 C C . THR A 1 188 ? 0.411 20.140 -13.600 1.00 95.12 188 THR A C 1
ATOM 1430 O O . THR A 1 188 ? -0.249 20.724 -12.742 1.00 95.12 188 THR A O 1
ATOM 1433 N N . VAL A 1 189 ? 1.693 20.409 -13.843 1.00 96.25 189 VAL A N 1
ATOM 1434 C CA . VAL A 1 189 ? 2.486 21.386 -13.089 1.00 96.25 189 VAL A CA 1
ATOM 1435 C C . VAL A 1 189 ? 2.807 22.586 -13.977 1.00 96.25 189 VAL A C 1
ATOM 1437 O O . VAL A 1 189 ? 3.153 22.426 -15.147 1.00 96.25 189 VAL A O 1
ATOM 1440 N N . ALA A 1 190 ? 2.706 23.791 -13.416 1.00 96.00 190 ALA A N 1
ATOM 1441 C CA . ALA A 1 190 ? 3.139 25.028 -14.054 1.00 96.00 190 ALA A CA 1
ATOM 1442 C C . ALA A 1 190 ? 4.239 25.681 -13.210 1.00 96.00 190 ALA A C 1
ATOM 1444 O O . ALA A 1 190 ? 4.034 25.971 -12.032 1.00 96.00 190 ALA A O 1
ATOM 1445 N N . PHE A 1 191 ? 5.394 25.941 -13.819 1.00 96.38 191 PHE A N 1
ATOM 1446 C CA . PHE A 1 191 ? 6.494 26.649 -13.171 1.00 96.38 191 PHE A CA 1
ATOM 1447 C C . PHE A 1 191 ? 6.300 28.159 -13.327 1.00 96.38 191 PHE A C 1
ATOM 1449 O O . PHE A 1 191 ? 6.657 28.741 -14.349 1.00 96.38 191 PHE A O 1
ATOM 1456 N N . MET A 1 192 ? 5.702 28.796 -12.321 1.00 95.44 192 MET A N 1
ATOM 1457 C CA . MET A 1 192 ? 5.556 30.251 -12.250 1.00 95.44 192 MET A CA 1
ATOM 1458 C C . MET A 1 192 ? 5.449 30.715 -10.793 1.00 95.44 192 MET A C 1
ATOM 1460 O O . MET A 1 192 ? 4.918 29.976 -9.963 1.00 95.44 192 MET A O 1
ATOM 1464 N N . PRO A 1 193 ? 5.899 31.931 -10.447 1.00 94.88 193 PRO A N 1
ATOM 1465 C CA . PRO A 1 193 ? 5.578 32.519 -9.152 1.00 94.88 193 PRO A CA 1
ATOM 1466 C C . PRO A 1 193 ? 4.067 32.779 -9.065 1.00 94.88 193 PRO A C 1
ATOM 1468 O O . PRO A 1 193 ? 3.474 33.336 -9.989 1.00 94.88 193 PRO A O 1
ATOM 1471 N N . TYR A 1 194 ? 3.441 32.400 -7.952 1.00 93.94 194 TYR A N 1
ATOM 1472 C CA . TYR A 1 194 ? 2.000 32.547 -7.754 1.00 93.94 194 TYR A CA 1
ATOM 1473 C C . TYR A 1 194 ? 1.700 33.295 -6.458 1.00 93.94 194 TYR A C 1
ATOM 1475 O O . TYR A 1 194 ? 1.567 32.698 -5.393 1.00 93.94 194 TYR A O 1
ATOM 1483 N N . TYR A 1 195 ? 1.638 34.627 -6.550 1.00 92.56 195 TYR A N 1
ATOM 1484 C CA . TYR A 1 195 ? 1.313 35.539 -5.439 1.00 92.56 195 TYR A CA 1
ATOM 1485 C C . TYR A 1 195 ? 2.113 35.302 -4.139 1.00 92.56 195 TYR A C 1
ATOM 1487 O O . TYR A 1 195 ? 1.652 35.639 -3.055 1.00 92.56 195 TYR A O 1
ATOM 1495 N N . GLY A 1 196 ? 3.312 34.716 -4.234 1.00 93.56 196 GLY A N 1
ATOM 1496 C CA . GLY A 1 196 ? 4.139 34.359 -3.077 1.00 93.56 196 GLY A CA 1
ATOM 1497 C C . GLY A 1 196 ? 3.673 33.121 -2.301 1.00 93.56 196 GLY A C 1
ATOM 1498 O O . GLY A 1 196 ? 4.312 32.758 -1.322 1.00 93.56 196 GLY A O 1
ATOM 1499 N N . HIS A 1 197 ? 2.606 32.438 -2.726 1.00 93.81 197 HIS A N 1
ATOM 1500 C CA . HIS A 1 197 ? 2.140 31.206 -2.078 1.00 93.81 197 HIS A CA 1
ATOM 1501 C C . HIS A 1 197 ? 3.060 30.004 -2.326 1.00 93.81 197 HIS A C 1
ATOM 1503 O O . HIS A 1 197 ? 3.015 29.042 -1.568 1.00 93.81 197 HIS A O 1
ATOM 1509 N N . ASN A 1 198 ? 3.896 30.068 -3.362 1.00 95.12 198 ASN A N 1
ATOM 1510 C CA . ASN A 1 198 ? 4.966 29.112 -3.636 1.00 95.12 198 ASN A CA 1
ATOM 1511 C C . ASN A 1 198 ? 6.353 29.671 -3.282 1.00 95.12 198 ASN A C 1
ATOM 1513 O O . ASN A 1 198 ? 7.310 29.494 -4.031 1.00 95.12 198 ASN A O 1
ATOM 1517 N N . PHE A 1 199 ? 6.445 30.431 -2.189 1.00 94.38 199 PHE A N 1
ATOM 1518 C CA . PHE A 1 199 ? 7.727 30.889 -1.660 1.00 94.38 199 PHE A CA 1
ATOM 1519 C C . PHE A 1 199 ? 8.534 29.705 -1.098 1.00 94.38 199 PHE A C 1
ATOM 1521 O O . PHE A 1 199 ? 7.953 28.789 -0.51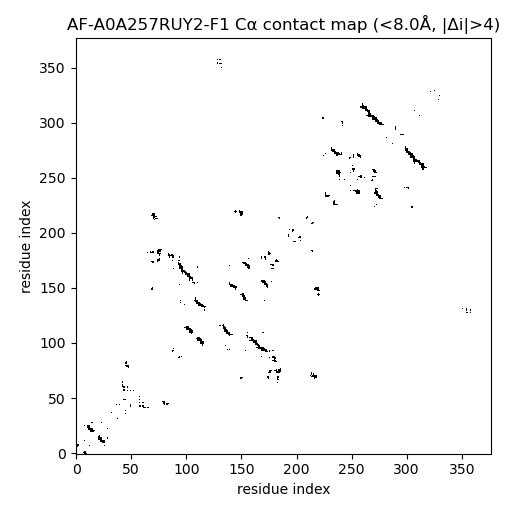6 1.00 94.38 199 PHE A O 1
ATOM 1528 N N . GLU A 1 200 ? 9.859 29.737 -1.274 1.00 94.25 200 GLU A N 1
ATOM 1529 C CA . GLU A 1 200 ? 10.763 28.604 -1.004 1.00 94.25 200 GLU A CA 1
ATOM 1530 C C . GLU A 1 200 ? 10.308 27.329 -1.736 1.00 94.25 200 GLU A C 1
ATOM 1532 O O . GLU A 1 200 ? 10.227 27.336 -2.963 1.00 94.25 200 GLU A O 1
ATOM 1537 N N . ASP A 1 201 ? 9.992 26.267 -0.992 1.00 92.25 201 ASP A N 1
ATOM 1538 C CA . ASP A 1 201 ? 9.570 24.965 -1.516 1.00 92.25 201 ASP A CA 1
ATOM 1539 C C . ASP A 1 201 ? 8.063 24.716 -1.307 1.00 92.25 201 ASP A C 1
ATOM 1541 O O . ASP A 1 201 ? 7.580 23.585 -1.398 1.00 92.25 201 ASP A O 1
ATOM 1545 N N . ALA A 1 202 ? 7.291 25.766 -1.001 1.00 95.12 202 ALA A N 1
ATOM 1546 C CA . ALA A 1 202 ? 5.849 25.646 -0.835 1.00 95.12 202 ALA A CA 1
ATOM 1547 C C . ALA A 1 202 ? 5.157 25.316 -2.169 1.00 95.12 202 ALA A C 1
ATOM 1549 O O . ALA A 1 202 ? 5.451 25.889 -3.221 1.00 95.12 202 ALA A O 1
ATOM 1550 N N . ILE A 1 203 ? 4.179 24.410 -2.115 1.00 95.00 203 ILE A N 1
ATOM 1551 C CA . ILE A 1 203 ? 3.423 23.957 -3.285 1.00 95.00 203 ILE A CA 1
ATOM 1552 C C . ILE A 1 203 ? 1.997 24.494 -3.201 1.00 95.00 203 ILE A C 1
ATOM 1554 O O . ILE A 1 203 ? 1.294 24.294 -2.212 1.00 95.00 203 ILE A O 1
ATOM 1558 N N . VAL A 1 204 ? 1.547 25.137 -4.278 1.00 95.19 204 VAL A N 1
ATOM 1559 C CA . VAL A 1 204 ? 0.154 25.566 -4.429 1.00 95.19 204 VAL A CA 1
ATOM 1560 C C . VAL A 1 204 ? -0.619 24.473 -5.151 1.00 95.19 204 VAL A C 1
ATOM 1562 O O . VAL A 1 204 ? -0.314 24.138 -6.295 1.00 95.19 204 VAL A O 1
ATOM 1565 N N . LEU A 1 205 ? -1.637 23.931 -4.488 1.00 95.00 205 LEU A N 1
ATOM 1566 C CA . LEU A 1 205 ? -2.490 22.889 -5.046 1.00 95.00 205 LEU A CA 1
ATOM 1567 C C . LEU A 1 205 ? -3.796 23.476 -5.577 1.00 95.00 205 LEU A C 1
ATOM 1569 O O . LEU A 1 205 ? -4.397 24.369 -4.981 1.00 95.00 205 LEU A O 1
ATOM 1573 N N . SER A 1 206 ? -4.260 22.936 -6.702 1.00 94.75 206 SER A N 1
ATOM 1574 C CA . SER A 1 206 ? -5.618 23.196 -7.174 1.00 94.75 206 SER A CA 1
ATOM 1575 C C . SER A 1 206 ? -6.617 22.430 -6.312 1.00 94.75 206 SER A C 1
ATOM 1577 O O . SER A 1 206 ? -6.412 21.253 -6.027 1.00 94.75 206 SER A O 1
ATOM 1579 N N . GLU A 1 207 ? -7.753 23.050 -5.992 1.00 95.75 207 GLU A N 1
ATOM 1580 C CA . GLU A 1 207 ? -8.873 22.392 -5.300 1.00 95.75 207 GLU A CA 1
ATOM 1581 C C . GLU A 1 207 ? -9.348 21.117 -6.030 1.00 95.75 207 GLU A C 1
ATOM 1583 O O . GLU A 1 207 ? -9.840 20.183 -5.402 1.00 95.75 207 GLU A O 1
ATOM 1588 N N . ARG A 1 208 ? -9.148 21.038 -7.356 1.00 95.31 208 ARG A N 1
ATOM 1589 C CA . ARG A 1 208 ? -9.462 19.840 -8.152 1.00 95.31 208 ARG A CA 1
ATOM 1590 C C . ARG A 1 208 ? -8.727 18.593 -7.662 1.00 95.31 208 ARG A C 1
ATOM 1592 O O . ARG A 1 208 ? -9.315 17.526 -7.646 1.00 95.31 208 ARG A O 1
ATOM 1599 N N . VAL A 1 209 ? -7.483 18.737 -7.202 1.00 94.25 209 VAL A N 1
ATOM 1600 C CA . VAL A 1 209 ? -6.675 17.614 -6.692 1.00 94.25 209 VAL A CA 1
ATOM 1601 C C . VAL A 1 209 ? -7.334 16.972 -5.467 1.00 94.25 209 VAL A C 1
ATOM 1603 O O . VAL A 1 209 ? -7.281 15.755 -5.313 1.00 94.25 209 VAL A O 1
ATOM 1606 N N . VAL A 1 210 ? -7.983 17.785 -4.626 1.00 94.31 210 VAL A N 1
ATOM 1607 C CA . VAL A 1 210 ? -8.718 17.320 -3.441 1.00 94.31 210 VAL A CA 1
ATOM 1608 C C . VAL A 1 210 ? -10.074 16.739 -3.840 1.00 94.31 210 VAL A C 1
ATOM 1610 O O . VAL A 1 210 ? -10.440 15.675 -3.363 1.00 94.31 210 VAL A O 1
ATOM 1613 N N . LYS A 1 211 ? -10.805 17.404 -4.746 1.00 94.81 211 LYS A N 1
ATOM 1614 C CA . LYS A 1 211 ? -12.124 16.939 -5.217 1.00 94.81 211 LYS A CA 1
ATOM 1615 C C . LYS A 1 211 ? -12.072 15.595 -5.942 1.00 94.81 211 LYS A C 1
ATOM 1617 O O . LYS A 1 211 ? -13.014 14.821 -5.824 1.00 94.81 211 LYS A O 1
ATOM 1622 N N . ASP A 1 212 ? -10.994 15.339 -6.677 1.00 93.12 212 ASP A N 1
ATOM 1623 C CA . ASP A 1 212 ? -10.811 14.115 -7.460 1.00 93.12 212 ASP A CA 1
ATOM 1624 C C . ASP A 1 212 ? -10.085 13.004 -6.668 1.00 93.12 212 ASP A C 1
ATOM 1626 O O . ASP A 1 212 ? -9.678 12.002 -7.259 1.00 93.12 212 ASP A O 1
ATOM 1630 N N . ASP A 1 213 ? -9.887 13.180 -5.352 1.00 93.62 213 ASP A N 1
ATOM 1631 C CA . ASP A 1 213 ? -9.238 12.209 -4.456 1.00 93.62 213 ASP A CA 1
ATOM 1632 C C . ASP A 1 213 ? -7.866 11.713 -4.959 1.00 93.62 213 ASP A C 1
ATOM 1634 O O . ASP A 1 213 ? -7.482 10.555 -4.776 1.00 93.62 213 ASP A O 1
ATOM 1638 N N . VAL A 1 214 ? -7.096 12.598 -5.606 1.00 93.44 214 VAL A N 1
ATOM 1639 C CA . VAL A 1 214 ? -5.859 12.221 -6.314 1.00 93.44 214 VAL A CA 1
ATOM 1640 C C . VAL A 1 214 ? -4.802 11.665 -5.363 1.00 93.44 214 VAL A C 1
ATOM 1642 O O . VAL A 1 214 ? -4.121 10.706 -5.712 1.00 93.44 214 VAL A O 1
ATOM 1645 N N . TYR A 1 215 ? -4.666 12.264 -4.176 1.00 94.69 215 TYR A N 1
ATOM 1646 C CA . TYR A 1 215 ? -3.689 11.875 -3.151 1.00 94.69 215 TYR A CA 1
ATOM 1647 C C . TYR A 1 215 ? -4.340 11.273 -1.896 1.00 94.69 215 TYR A C 1
ATOM 1649 O O . TYR A 1 215 ? -3.698 11.166 -0.851 1.00 94.69 215 TYR A O 1
ATOM 1657 N N . SER A 1 216 ? -5.608 10.869 -1.985 1.00 94.56 216 SER A N 1
ATOM 1658 C CA . SER A 1 216 ? -6.311 10.222 -0.877 1.00 94.56 216 SER A CA 1
ATOM 1659 C C . SER A 1 216 ? -5.725 8.827 -0.638 1.00 94.56 216 SER A C 1
ATOM 1661 O O . SER A 1 216 ? -5.481 8.071 -1.580 1.00 94.56 216 SER A O 1
ATOM 1663 N N . SER A 1 217 ? -5.476 8.477 0.623 1.00 94.25 217 SER A N 1
ATOM 1664 C CA . SER A 1 217 ? -4.889 7.196 1.038 1.00 94.25 217 SER A CA 1
ATOM 1665 C C . SER A 1 217 ? -5.707 6.569 2.166 1.00 94.25 217 SER A C 1
ATOM 1667 O O . SER A 1 217 ? -6.474 7.248 2.848 1.00 94.25 217 SER A O 1
ATOM 1669 N N . ILE A 1 218 ? -5.582 5.250 2.333 1.00 93.94 218 ILE A N 1
ATOM 1670 C CA . ILE A 1 218 ? -6.302 4.504 3.370 1.00 93.94 218 ILE A CA 1
ATOM 1671 C C . ILE A 1 218 ? -5.328 4.132 4.480 1.00 93.94 218 ILE A C 1
ATOM 1673 O O . ILE A 1 218 ? -4.356 3.404 4.250 1.00 93.94 218 ILE A O 1
ATOM 1677 N N . HIS A 1 219 ? -5.659 4.569 5.691 1.00 94.62 219 HIS A N 1
ATOM 1678 C CA . HIS A 1 219 ? -4.965 4.193 6.911 1.00 94.62 219 HIS A CA 1
ATOM 1679 C C . HIS A 1 219 ? -5.805 3.216 7.730 1.00 94.62 219 HIS A C 1
ATOM 1681 O O . HIS A 1 219 ? -7.019 3.374 7.854 1.00 94.62 219 HIS A O 1
ATOM 1687 N N . ILE A 1 220 ? -5.153 2.190 8.273 1.00 94.38 220 ILE A N 1
ATOM 1688 C CA . ILE A 1 220 ? -5.778 1.175 9.120 1.00 94.38 220 ILE A CA 1
ATOM 1689 C C . ILE A 1 220 ? -5.026 1.158 10.442 1.00 94.38 220 ILE A C 1
ATOM 1691 O O . ILE A 1 220 ? -3.897 0.673 10.515 1.00 94.38 220 ILE A O 1
ATOM 1695 N N . SER A 1 221 ? -5.674 1.673 11.481 1.00 92.88 221 SER A N 1
ATOM 1696 C CA . SER A 1 221 ? -5.157 1.668 12.846 1.00 92.88 221 SER A CA 1
ATOM 1697 C C . SER A 1 221 ? -5.786 0.535 13.645 1.00 92.88 221 SER A C 1
ATOM 1699 O O . SER A 1 221 ? -6.993 0.309 13.587 1.00 92.88 221 SER A O 1
ATOM 1701 N N . GLU A 1 222 ? -4.959 -0.170 14.409 1.00 92.75 222 GLU A N 1
ATOM 1702 C CA . GLU A 1 222 ? -5.404 -1.194 15.349 1.00 92.75 222 GLU A CA 1
ATOM 1703 C C . GLU A 1 222 ? -5.418 -0.602 16.756 1.00 92.75 222 GLU A C 1
ATOM 1705 O O . GLU A 1 222 ? -4.424 -0.034 17.214 1.00 92.75 222 GLU A O 1
ATOM 1710 N N . LEU A 1 223 ? -6.563 -0.708 17.426 1.00 93.50 223 LEU A N 1
ATOM 1711 C CA . LEU A 1 223 ? -6.742 -0.266 18.801 1.00 93.50 223 LEU A CA 1
ATOM 1712 C C . LEU A 1 223 ? -7.012 -1.498 19.657 1.00 93.50 223 LEU A C 1
ATOM 1714 O O . LEU A 1 223 ? -7.958 -2.244 19.410 1.00 93.50 223 LEU A O 1
ATOM 1718 N N . GLU A 1 224 ? -6.169 -1.707 20.661 1.00 93.69 224 GLU A N 1
ATOM 1719 C CA . GLU A 1 224 ? -6.229 -2.883 21.521 1.00 93.69 224 GLU A CA 1
ATOM 1720 C C . GLU A 1 224 ? -6.663 -2.509 22.937 1.00 93.69 224 GLU A C 1
ATOM 1722 O O . GLU A 1 224 ? -6.261 -1.487 23.500 1.00 93.69 224 GLU A O 1
ATOM 1727 N N . LEU A 1 225 ? -7.461 -3.387 23.541 1.00 93.00 225 LEU A N 1
ATOM 1728 C CA . LEU A 1 225 ? -7.856 -3.302 24.936 1.00 93.00 225 LEU A CA 1
ATOM 1729 C C . LEU A 1 225 ? -7.612 -4.647 25.609 1.00 93.00 225 LEU A C 1
ATOM 1731 O O . LEU A 1 225 ? -8.103 -5.682 25.163 1.00 93.00 225 LEU A O 1
ATOM 1735 N N . HIS A 1 226 ? -6.893 -4.624 26.728 1.00 91.56 226 HIS A N 1
ATOM 1736 C CA . HIS A 1 226 ? -6.707 -5.807 27.557 1.00 91.56 226 HIS A CA 1
ATOM 1737 C C . HIS A 1 226 ? -7.617 -5.757 28.778 1.00 91.56 226 HIS A C 1
ATOM 1739 O O . HIS A 1 226 ? -7.680 -4.744 29.485 1.00 91.56 226 HIS A O 1
ATOM 1745 N N . VAL A 1 227 ? -8.261 -6.888 29.037 1.00 89.50 227 VAL A N 1
ATOM 1746 C CA . VAL A 1 227 ? -8.999 -7.168 30.265 1.00 89.50 227 VAL A CA 1
ATOM 1747 C C . VAL A 1 227 ? -8.048 -7.869 31.222 1.00 89.50 227 VAL A C 1
ATOM 1749 O O . VAL A 1 227 ? -7.422 -8.869 30.859 1.00 89.50 227 VAL A O 1
ATOM 1752 N N . ARG A 1 228 ? -7.878 -7.317 32.423 1.00 88.94 228 ARG A N 1
ATOM 1753 C CA . ARG A 1 228 ? -6.961 -7.865 33.427 1.00 88.94 228 ARG A CA 1
ATOM 1754 C C . ARG A 1 228 ? -7.713 -8.253 34.686 1.00 88.94 228 ARG A C 1
ATOM 1756 O O . ARG A 1 228 ? -8.665 -7.593 35.084 1.00 88.94 228 ARG A O 1
ATOM 1763 N N . ASP A 1 229 ? -7.229 -9.299 35.340 1.00 87.88 229 ASP A N 1
ATOM 1764 C CA . ASP A 1 229 ? -7.648 -9.595 36.701 1.00 87.88 229 ASP A CA 1
ATOM 1765 C C . ASP A 1 229 ? -6.849 -8.713 37.666 1.00 87.88 229 ASP A C 1
ATOM 1767 O O . ASP A 1 229 ? -5.612 -8.669 37.624 1.00 87.88 229 ASP A O 1
ATOM 1771 N N . THR A 1 230 ? -7.553 -7.942 38.488 1.00 86.50 230 THR A N 1
ATOM 1772 C CA . THR A 1 230 ? -6.936 -7.041 39.459 1.00 86.50 230 THR A CA 1
ATOM 1773 C C . THR A 1 230 ? -7.136 -7.590 40.863 1.00 86.50 230 THR A C 1
ATOM 1775 O O . THR A 1 230 ? -8.062 -8.340 41.139 1.00 86.50 230 THR A O 1
ATOM 1778 N N . LYS A 1 231 ? -6.322 -7.143 41.827 1.00 86.25 231 LYS A N 1
ATOM 1779 C CA . LYS A 1 231 ? -6.488 -7.551 43.237 1.00 86.25 231 LYS A CA 1
ATOM 1780 C C . LYS A 1 231 ? -7.864 -7.212 43.831 1.00 86.25 231 LYS A C 1
ATOM 1782 O O . LYS A 1 231 ? -8.191 -7.718 44.897 1.00 86.25 231 LYS A O 1
ATOM 1787 N N . ARG A 1 232 ? -8.613 -6.301 43.203 1.00 81.75 232 ARG A N 1
ATOM 1788 C CA . ARG A 1 232 ? -9.929 -5.826 43.658 1.00 81.75 232 ARG A CA 1
ATOM 1789 C C . ARG A 1 232 ? -11.092 -6.520 42.946 1.00 81.75 232 ARG A C 1
ATOM 1791 O O . ARG A 1 232 ? -12.233 -6.273 43.309 1.00 81.75 232 ARG A O 1
ATOM 1798 N N . GLY A 1 233 ? -10.799 -7.361 41.961 1.00 85.06 233 GLY A N 1
ATOM 1799 C CA . GLY A 1 233 ? -11.776 -8.054 41.138 1.00 85.06 233 GLY A CA 1
ATOM 1800 C C . GLY A 1 233 ? -11.366 -8.068 39.669 1.00 85.06 233 GLY A C 1
ATOM 1801 O O . GLY A 1 233 ? -10.453 -7.348 39.241 1.00 85.06 233 GLY A O 1
ATOM 1802 N N . GLN A 1 234 ? -12.074 -8.887 38.906 1.00 86.62 234 GLN A N 1
ATOM 1803 C CA . GLN A 1 234 ? -11.871 -9.037 37.477 1.00 86.62 234 GLN A CA 1
ATOM 1804 C C . GLN A 1 234 ? -12.434 -7.815 36.737 1.00 86.62 234 GLN A C 1
ATOM 1806 O O . GLN A 1 234 ? -13.517 -7.332 37.059 1.00 86.62 234 GLN A O 1
ATOM 1811 N N . GLU A 1 235 ? -11.685 -7.278 35.772 1.00 90.38 235 GLU A N 1
ATOM 1812 C CA . GLU A 1 235 ? -12.249 -6.315 34.822 1.00 90.38 235 GLU A CA 1
ATOM 1813 C C . GLU A 1 235 ? -13.237 -7.028 33.897 1.00 90.38 235 GLU A C 1
ATOM 1815 O O . GLU A 1 235 ? -12.982 -8.149 33.459 1.00 90.38 235 GLU A O 1
ATOM 1820 N N . GLU A 1 236 ? -14.338 -6.368 33.561 1.00 88.44 236 GLU A N 1
ATOM 1821 C CA . GLU A 1 236 ? -15.385 -6.946 32.719 1.00 88.44 236 GLU A CA 1
ATOM 1822 C C . GLU A 1 236 ? -15.654 -6.050 31.511 1.00 88.44 236 GLU A C 1
ATOM 1824 O O . GLU A 1 236 ? -15.575 -4.819 31.594 1.00 88.44 236 GLU A O 1
ATOM 1829 N N . ILE A 1 237 ? -15.955 -6.680 30.374 1.00 91.12 237 ILE A N 1
ATOM 1830 C CA . ILE A 1 237 ? -16.446 -5.989 29.180 1.00 91.12 237 ILE A CA 1
ATOM 1831 C C . ILE A 1 237 ? -17.967 -5.968 29.283 1.00 91.12 237 ILE A C 1
ATOM 1833 O O . ILE A 1 237 ? -18.588 -7.019 29.436 1.00 91.12 237 ILE A O 1
ATOM 1837 N N . THR A 1 238 ? -18.557 -4.777 29.242 1.00 89.56 238 THR A N 1
ATOM 1838 C CA . THR A 1 238 ? -20.010 -4.610 29.329 1.00 89.56 238 THR A CA 1
ATOM 1839 C C . THR A 1 238 ? -20.461 -3.329 28.646 1.00 89.56 238 THR A C 1
ATOM 1841 O O . THR A 1 238 ? -19.729 -2.337 28.585 1.00 89.56 238 THR A O 1
ATOM 1844 N N . ARG A 1 239 ? -21.707 -3.336 28.168 1.00 89.44 239 ARG A N 1
ATOM 1845 C CA . ARG A 1 239 ? -22.418 -2.146 27.690 1.00 89.44 239 ARG A CA 1
ATOM 1846 C C . ARG A 1 239 ? -22.846 -1.228 28.847 1.00 89.44 239 ARG A C 1
ATOM 1848 O O . ARG A 1 239 ? -23.067 -0.038 28.635 1.00 89.44 239 ARG A O 1
ATOM 1855 N N . GLU A 1 240 ? -22.954 -1.747 30.071 1.00 86.50 240 GLU A N 1
ATOM 1856 C CA . GLU A 1 240 ? -23.421 -0.998 31.246 1.00 86.50 240 GLU A CA 1
ATOM 1857 C C . GLU A 1 240 ? -22.323 -0.123 31.874 1.00 86.50 240 GLU A C 1
ATOM 1859 O O . GLU A 1 240 ? -21.803 -0.395 32.959 1.00 86.50 240 GLU A O 1
ATOM 1864 N N . ILE A 1 241 ? -21.972 0.971 31.200 1.00 87.62 241 ILE A N 1
ATOM 1865 C CA . ILE A 1 241 ? -20.896 1.870 31.631 1.00 87.62 241 ILE A CA 1
ATOM 1866 C C . ILE A 1 241 ? -21.471 2.989 32.525 1.00 87.62 241 ILE A C 1
ATOM 1868 O O . ILE A 1 241 ? -22.471 3.617 32.165 1.00 87.62 241 ILE A O 1
ATOM 1872 N N . PRO A 1 242 ? -20.889 3.269 33.709 1.00 85.69 242 PRO A N 1
ATOM 1873 C CA . PRO A 1 242 ? -21.336 4.373 34.560 1.00 85.69 242 PRO A CA 1
ATOM 1874 C C . PRO A 1 242 ? -21.060 5.736 33.906 1.00 85.69 242 PRO A C 1
ATOM 1876 O O . PRO A 1 242 ? -20.008 5.930 33.302 1.00 85.69 242 PRO A O 1
ATOM 1879 N N . ASN A 1 243 ? -21.955 6.707 34.114 1.00 82.19 243 ASN A N 1
ATOM 1880 C CA . ASN A 1 243 ? -21.782 8.113 33.709 1.00 82.19 243 ASN A CA 1
ATOM 1881 C C . ASN A 1 243 ? -21.623 8.345 32.193 1.00 82.19 243 ASN A C 1
ATOM 1883 O O . ASN A 1 243 ? -21.026 9.340 31.781 1.00 82.19 243 ASN A O 1
ATOM 1887 N N . VAL A 1 244 ? -22.148 7.442 31.362 1.00 86.31 244 VAL A N 1
ATOM 1888 C CA . VAL A 1 244 ? -22.155 7.564 29.898 1.00 86.31 244 VAL A CA 1
ATOM 1889 C C . VAL A 1 244 ? -23.593 7.734 29.409 1.00 86.31 244 VAL A C 1
ATOM 1891 O O . VAL A 1 244 ? -24.498 7.053 29.886 1.00 86.31 244 VAL A O 1
ATOM 1894 N N . ALA A 1 245 ? -23.807 8.661 28.472 1.00 86.62 245 ALA A N 1
ATOM 1895 C CA . ALA A 1 245 ? -25.110 8.884 27.848 1.00 86.62 245 ALA A CA 1
ATOM 1896 C C . ALA A 1 245 ? -25.498 7.712 26.928 1.00 86.62 245 ALA A C 1
ATOM 1898 O O . ALA A 1 245 ? -24.634 7.142 26.263 1.00 86.62 245 ALA A O 1
ATOM 1899 N N . GLU A 1 246 ? -26.794 7.394 26.828 1.00 84.62 246 GLU A N 1
ATOM 1900 C CA . GLU A 1 246 ? -27.278 6.301 25.964 1.00 84.62 246 GLU A CA 1
ATOM 1901 C C . GLU A 1 246 ? -26.886 6.481 24.491 1.00 84.62 246 GLU A C 1
ATOM 1903 O O . GLU A 1 246 ? -26.600 5.495 23.814 1.00 84.62 246 GLU A O 1
ATOM 1908 N N . GLU A 1 247 ? -26.788 7.725 24.014 1.00 86.00 247 GLU A N 1
ATOM 1909 C CA . GLU A 1 247 ? -26.366 8.044 22.645 1.00 86.00 247 GLU A CA 1
ATOM 1910 C C . GLU A 1 247 ? -24.987 7.454 22.315 1.00 86.00 247 GLU A C 1
ATOM 1912 O O . GLU A 1 247 ? -24.813 6.860 21.251 1.00 86.00 247 GLU A O 1
ATOM 1917 N N . ALA A 1 248 ? -24.038 7.522 23.254 1.00 83.75 248 ALA A N 1
ATOM 1918 C CA . ALA A 1 248 ? -22.685 6.988 23.088 1.00 83.75 248 ALA A CA 1
ATOM 1919 C C . ALA A 1 248 ? -22.622 5.451 23.164 1.00 83.75 248 ALA A C 1
ATOM 1921 O O . ALA A 1 248 ? -21.602 4.856 22.824 1.00 83.75 248 ALA A O 1
ATOM 1922 N N . LEU A 1 249 ? -23.701 4.799 23.609 1.00 86.44 249 LEU A N 1
ATOM 1923 C CA . LEU A 1 249 ? -23.825 3.342 23.656 1.00 86.44 249 LEU A CA 1
ATOM 1924 C C . LEU A 1 249 ? -24.525 2.785 22.406 1.00 86.44 249 LEU A C 1
ATOM 1926 O O . LEU A 1 249 ? -24.631 1.571 22.262 1.00 86.44 249 LEU A O 1
ATOM 1930 N N . THR A 1 250 ? -25.024 3.631 21.500 1.00 88.12 250 THR A N 1
ATOM 1931 C CA . THR A 1 250 ? -25.846 3.202 20.352 1.00 88.12 250 THR A CA 1
ATOM 1932 C C . THR A 1 250 ? -25.127 2.201 19.445 1.00 88.12 250 THR A C 1
ATOM 1934 O O . THR A 1 250 ? -25.742 1.234 19.004 1.00 88.12 250 THR A O 1
ATOM 1937 N N . ASP A 1 251 ? -23.830 2.399 19.201 1.00 90.06 251 ASP A N 1
ATOM 1938 C CA . ASP A 1 251 ? -23.040 1.547 18.303 1.00 90.06 251 ASP A CA 1
ATOM 1939 C C . ASP A 1 251 ? -22.420 0.314 18.980 1.00 90.06 251 ASP A C 1
ATOM 1941 O O . ASP A 1 251 ? -21.852 -0.535 18.289 1.00 90.06 251 ASP A O 1
ATOM 1945 N N . LEU A 1 252 ? -22.542 0.193 20.307 1.00 91.38 252 LEU A N 1
ATOM 1946 C CA . LEU A 1 252 ? -22.113 -0.995 21.043 1.00 91.38 252 LEU A CA 1
ATOM 1947 C C . LEU A 1 252 ? -23.146 -2.118 20.902 1.00 91.38 252 LEU A C 1
ATOM 1949 O O . LEU A 1 252 ? -24.349 -1.877 20.866 1.00 91.38 252 LEU A O 1
ATOM 1953 N N . ASP A 1 253 ? -22.694 -3.360 20.868 1.00 89.06 253 ASP A N 1
ATOM 1954 C CA . ASP A 1 253 ? -23.548 -4.538 20.970 1.00 89.06 253 ASP A CA 1
ATOM 1955 C C . ASP A 1 253 ? -23.951 -4.816 22.435 1.00 89.06 253 ASP A C 1
ATOM 1957 O O . ASP A 1 253 ? -23.625 -4.064 23.360 1.00 89.06 253 ASP A O 1
ATOM 1961 N N . GLU A 1 254 ? -24.680 -5.910 22.666 1.00 87.25 254 GLU A N 1
ATOM 1962 C CA . GLU A 1 254 ? -25.076 -6.357 24.012 1.00 87.25 254 GLU A CA 1
ATOM 1963 C C . GLU A 1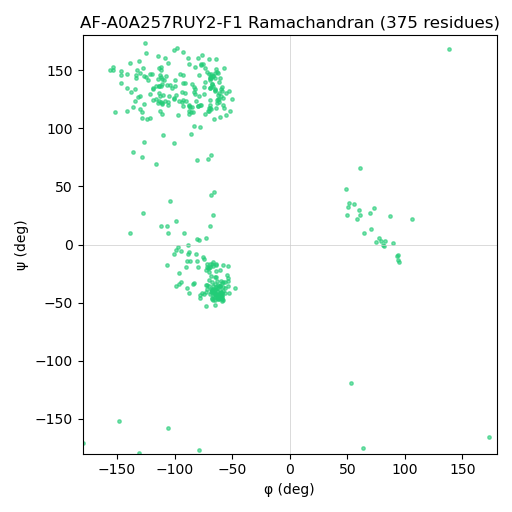 254 ? -23.872 -6.670 24.919 1.00 87.25 254 GLU A C 1
ATOM 1965 O O . GLU A 1 254 ? -23.988 -6.629 26.142 1.00 87.25 254 GLU A O 1
ATOM 1970 N N . ARG A 1 255 ? -22.704 -6.955 24.333 1.00 84.44 255 ARG A N 1
ATOM 1971 C CA . ARG A 1 255 ? -21.462 -7.275 25.046 1.00 84.44 255 ARG A CA 1
ATOM 1972 C C . ARG A 1 255 ? -20.675 -6.017 25.406 1.00 84.44 255 ARG A C 1
ATOM 1974 O O . ARG A 1 255 ? -19.765 -6.102 26.220 1.00 84.44 255 ARG A O 1
ATOM 1981 N N . GLY A 1 256 ? -21.009 -4.863 24.828 1.00 88.62 256 GLY A N 1
ATOM 1982 C CA . GLY A 1 256 ? -20.238 -3.631 24.967 1.00 88.62 256 GLY A CA 1
ATOM 1983 C C . GLY A 1 256 ? -19.114 -3.497 23.938 1.00 88.62 256 GLY A C 1
ATOM 1984 O O . GLY A 1 256 ? -18.141 -2.803 24.205 1.00 88.62 256 GLY A O 1
ATOM 1985 N N . ILE A 1 257 ? -19.209 -4.152 22.782 1.00 92.31 257 ILE A N 1
ATOM 1986 C CA . ILE A 1 257 ? -18.240 -4.077 21.682 1.00 92.31 257 ILE A CA 1
ATOM 1987 C C . ILE A 1 257 ? -18.884 -3.363 20.494 1.00 92.31 257 ILE A C 1
ATOM 1989 O O . ILE A 1 257 ? -20.030 -3.624 20.147 1.00 92.31 257 ILE A O 1
ATOM 1993 N N . VAL A 1 258 ? -18.156 -2.453 19.854 1.00 93.88 258 VAL A N 1
ATOM 1994 C CA . VAL A 1 258 ? -18.642 -1.725 18.680 1.00 93.88 258 VAL A CA 1
ATOM 1995 C C . VAL A 1 258 ? -18.955 -2.663 17.509 1.00 93.88 258 VAL A C 1
ATOM 1997 O O . VAL A 1 258 ? -18.209 -3.599 17.211 1.00 93.88 258 VAL A O 1
ATOM 2000 N N . ARG A 1 259 ? -20.054 -2.394 16.803 1.00 91.44 259 ARG A N 1
ATOM 2001 C CA . ARG A 1 259 ? -20.415 -3.132 15.585 1.00 91.44 259 ARG A CA 1
ATOM 2002 C C . ARG A 1 259 ? -19.452 -2.845 14.425 1.00 91.44 259 ARG A C 1
ATOM 2004 O O . ARG A 1 259 ? -19.021 -1.710 14.210 1.00 91.44 259 ARG A O 1
ATOM 2011 N N . ILE A 1 260 ? -19.188 -3.863 13.607 1.00 93.50 260 ILE A N 1
ATOM 2012 C CA . ILE A 1 260 ? -18.459 -3.699 12.341 1.00 93.50 260 ILE A CA 1
ATOM 2013 C C . ILE A 1 260 ? -19.299 -2.826 11.395 1.00 93.50 260 ILE A C 1
ATOM 2015 O O . ILE A 1 260 ? -20.504 -3.033 11.247 1.00 93.50 260 ILE A O 1
ATOM 2019 N N . GLY A 1 261 ? -18.665 -1.837 10.767 1.00 92.69 261 GLY A N 1
ATOM 2020 C CA . GLY A 1 261 ? -19.311 -0.849 9.901 1.00 92.69 261 GLY A CA 1
ATOM 2021 C C . GLY A 1 261 ? -19.814 0.409 10.618 1.00 92.69 261 GLY A C 1
ATOM 2022 O O . GLY A 1 261 ? -20.378 1.281 9.959 1.00 92.69 261 GLY A O 1
ATOM 2023 N N . ALA A 1 262 ? -19.619 0.541 11.935 1.00 93.06 262 ALA A N 1
ATOM 2024 C CA . ALA A 1 262 ? -19.924 1.783 12.645 1.00 93.06 262 ALA A CA 1
ATOM 2025 C C . ALA A 1 262 ? -18.985 2.918 12.211 1.00 93.06 262 ALA A C 1
ATOM 2027 O O . ALA A 1 262 ? -17.770 2.724 12.119 1.00 93.06 262 ALA A O 1
ATOM 2028 N N . HIS A 1 263 ? -19.556 4.105 11.991 1.00 94.38 263 HIS A N 1
ATOM 2029 C CA . HIS A 1 263 ? -18.802 5.343 11.816 1.00 94.38 263 HIS A CA 1
ATOM 2030 C C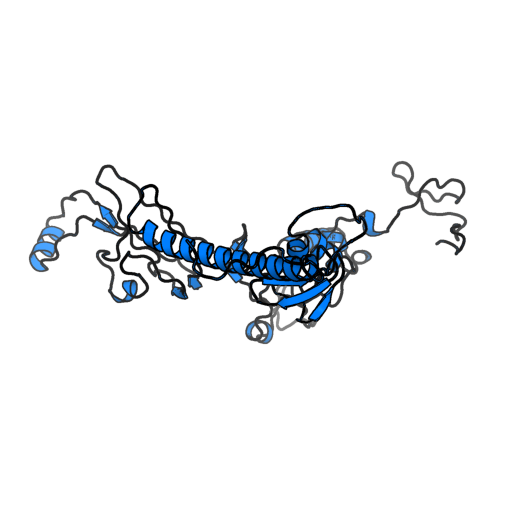 . HIS A 1 263 ? -18.506 5.934 13.186 1.00 94.38 263 HIS A C 1
ATOM 2032 O O . HIS A 1 263 ? -19.434 6.290 13.906 1.00 94.38 263 HIS A O 1
ATOM 2038 N N . VAL A 1 264 ? -17.227 6.052 13.522 1.00 93.56 264 VAL A N 1
ATOM 2039 C CA . VAL A 1 264 ? -16.785 6.472 14.849 1.00 93.56 264 VAL A CA 1
ATOM 2040 C C . VAL A 1 264 ? -16.071 7.812 14.785 1.00 93.56 264 VAL A C 1
ATOM 2042 O O . VAL A 1 264 ? -15.326 8.108 13.844 1.00 93.56 264 VAL A O 1
ATOM 2045 N N . LYS A 1 265 ? -16.309 8.627 15.805 1.00 94.06 265 LYS A N 1
ATOM 2046 C CA . LYS A 1 265 ? -15.725 9.950 15.999 1.00 94.06 265 LYS A CA 1
ATOM 2047 C C . LYS A 1 265 ? -14.823 9.959 17.233 1.00 94.06 265 LYS A C 1
ATOM 2049 O O . LYS A 1 265 ? -14.941 9.086 18.097 1.00 94.06 265 LYS A O 1
ATOM 2054 N N . PRO A 1 266 ? -13.939 10.964 17.359 1.00 94.12 266 PRO A N 1
ATOM 2055 C CA . PRO A 1 266 ? -13.148 11.152 18.565 1.00 94.12 266 PRO A CA 1
ATOM 2056 C C . PRO A 1 266 ? -14.006 11.136 19.838 1.00 94.12 266 PRO A C 1
ATOM 2058 O O . PRO A 1 266 ? -14.936 11.929 19.968 1.00 94.12 266 PRO A O 1
ATOM 2061 N N . GLY A 1 267 ? -13.657 10.272 20.795 1.00 90.44 267 GLY A N 1
ATOM 2062 C CA . GLY A 1 267 ? -14.372 10.130 22.067 1.00 90.44 267 GLY A CA 1
ATOM 2063 C C . GLY A 1 267 ? -15.453 9.044 22.106 1.00 90.44 267 GLY A C 1
ATOM 2064 O O . GLY A 1 267 ? -15.849 8.667 23.212 1.00 90.44 267 GLY A O 1
ATOM 2065 N N . ASP A 1 268 ? -15.863 8.495 20.959 1.00 92.75 268 ASP A N 1
ATOM 2066 C CA . ASP A 1 268 ? -16.805 7.373 20.914 1.00 92.75 268 ASP A CA 1
ATOM 2067 C C . ASP A 1 268 ? -16.194 6.122 21.556 1.00 92.75 268 ASP A C 1
ATOM 2069 O O . ASP A 1 268 ? -14.978 5.898 21.514 1.00 92.75 268 ASP A O 1
ATOM 2073 N N . ILE A 1 269 ? -17.042 5.303 22.180 1.00 93.50 269 ILE A N 1
ATOM 2074 C CA . ILE A 1 269 ? -16.617 4.091 22.882 1.00 93.50 269 ILE A CA 1
ATOM 2075 C C . ILE A 1 269 ? -16.566 2.936 21.883 1.00 93.50 269 ILE A C 1
ATOM 2077 O O . ILE A 1 269 ? -17.580 2.566 21.302 1.00 93.50 269 ILE A O 1
ATOM 2081 N N . LEU A 1 270 ? -15.382 2.347 21.710 1.00 94.06 270 LEU A N 1
ATOM 2082 C CA . LEU A 1 270 ? -15.189 1.161 20.872 1.00 94.06 270 LEU A CA 1
ATOM 2083 C C . LEU A 1 270 ? -15.434 -0.126 21.656 1.00 94.06 270 LEU A C 1
ATOM 2085 O O . LEU A 1 270 ? -16.033 -1.067 21.146 1.00 94.06 270 LEU A O 1
ATOM 2089 N N . VAL A 1 271 ? -14.944 -0.179 22.895 1.00 95.00 271 VAL A N 1
ATOM 2090 C CA . VAL A 1 271 ? -15.131 -1.333 23.777 1.00 95.00 271 VAL A CA 1
ATOM 2091 C C . VAL A 1 271 ? -15.376 -0.837 25.193 1.00 95.00 271 VAL A C 1
ATOM 2093 O O . VAL A 1 271 ? -14.493 -0.232 25.804 1.00 95.00 271 VAL A O 1
ATOM 2096 N N . GLY A 1 272 ? -16.573 -1.101 25.703 1.00 93.56 272 GLY A N 1
ATOM 2097 C CA . GLY A 1 272 ? -16.992 -0.823 27.067 1.00 93.56 272 GLY A CA 1
ATOM 2098 C C . GLY A 1 272 ? -16.265 -1.720 28.056 1.00 93.56 272 GLY A C 1
ATOM 2099 O O . GLY A 1 272 ? -16.368 -2.942 27.978 1.00 93.56 272 GLY A O 1
ATOM 2100 N N . LYS A 1 273 ? -15.521 -1.127 28.990 1.00 92.81 273 LYS A N 1
ATOM 2101 C CA . LYS A 1 273 ? -14.819 -1.860 30.046 1.00 92.81 273 LYS A CA 1
ATOM 2102 C C . LYS A 1 273 ? -15.019 -1.191 31.388 1.00 92.81 273 LYS A C 1
ATOM 2104 O O . LYS A 1 273 ? -14.855 0.022 31.529 1.00 92.81 273 LYS A O 1
ATOM 2109 N N . ILE A 1 274 ? -15.332 -2.016 32.377 1.00 91.75 274 ILE A N 1
ATOM 2110 C CA . ILE A 1 274 ? -15.462 -1.603 33.763 1.00 91.75 274 ILE A CA 1
ATOM 2111 C C . ILE A 1 274 ? -14.360 -2.242 34.602 1.00 91.75 274 ILE A C 1
ATOM 2113 O O . ILE A 1 274 ? -14.043 -3.425 34.473 1.00 91.75 274 ILE A O 1
ATOM 2117 N N . THR A 1 275 ? -13.766 -1.442 35.482 1.00 89.81 275 THR A N 1
ATOM 2118 C CA . THR A 1 275 ? -12.810 -1.920 36.483 1.00 89.81 275 THR A CA 1
ATOM 2119 C C . THR A 1 275 ? -13.435 -1.765 37.868 1.00 89.81 275 THR A C 1
ATOM 2121 O O . THR A 1 275 ? -13.857 -0.650 38.201 1.00 89.81 275 THR A O 1
ATOM 2124 N N . PRO A 1 276 ? -13.468 -2.819 38.704 1.00 87.94 276 PRO A N 1
ATOM 2125 C CA . PRO A 1 276 ? -13.961 -2.704 40.070 1.00 87.94 276 PRO A CA 1
ATOM 2126 C C . PRO A 1 276 ? -13.095 -1.717 40.861 1.00 87.94 276 PRO A C 1
ATOM 2128 O O . PRO A 1 276 ? -11.863 -1.820 40.931 1.00 87.94 276 PRO A O 1
ATOM 2131 N N . LYS A 1 277 ? -13.744 -0.709 41.439 1.00 83.12 277 LYS A N 1
ATOM 2132 C CA . LYS A 1 277 ? -13.128 0.288 42.308 1.00 83.12 277 LYS A CA 1
ATOM 2133 C C . LYS A 1 277 ? -13.265 -0.201 43.752 1.00 83.12 277 LYS A C 1
ATOM 2135 O O . LYS A 1 277 ? -14.230 -0.854 44.116 1.00 83.12 277 LYS A O 1
ATOM 2140 N N . GLY A 1 278 ? -12.267 0.092 44.584 1.00 72.19 278 GLY A N 1
ATOM 2141 C CA . GLY A 1 278 ? -12.422 -0.111 46.027 1.00 72.19 278 GLY A CA 1
ATOM 2142 C C . GLY A 1 278 ? -13.297 0.994 46.614 1.00 72.19 278 GLY A C 1
ATOM 2143 O O . GLY A 1 278 ? -13.320 2.091 46.048 1.00 72.19 278 GLY A O 1
ATOM 2144 N N . GLU A 1 279 ? -13.945 0.725 47.748 1.00 71.06 279 GLU A N 1
ATOM 2145 C CA . GLU A 1 279 ? -14.684 1.741 48.500 1.00 71.06 279 GLU A CA 1
ATOM 2146 C C . GLU A 1 279 ? -13.778 2.952 48.760 1.00 71.06 279 GLU A C 1
ATOM 2148 O O . GLU A 1 279 ? -12.740 2.866 49.422 1.00 71.06 279 GLU A O 1
ATOM 2153 N N . THR A 1 280 ? -14.139 4.085 48.164 1.00 70.31 280 THR A N 1
ATOM 2154 C CA . THR A 1 280 ? -13.528 5.379 48.462 1.00 70.31 280 THR A CA 1
ATOM 2155 C C . THR A 1 280 ? -14.410 6.090 49.471 1.00 70.31 280 THR A C 1
ATOM 2157 O O . THR A 1 280 ? -15.589 6.298 49.190 1.00 70.31 280 THR A O 1
ATOM 2160 N N . GLU A 1 281 ? -13.855 6.479 50.623 1.00 73.19 281 GLU A N 1
ATOM 2161 C CA . GLU A 1 281 ? -14.560 7.362 51.551 1.00 73.19 281 GLU A CA 1
ATOM 2162 C C . GLU A 1 281 ? -14.852 8.694 50.852 1.00 73.19 281 GLU A C 1
ATOM 2164 O O . GLU A 1 281 ? -13.942 9.466 50.554 1.00 73.19 281 GLU A O 1
ATOM 2169 N N . LEU A 1 282 ? -16.131 8.927 50.560 1.00 78.06 282 LEU A N 1
ATOM 2170 C CA . LEU A 1 282 ? -16.625 10.180 49.996 1.00 78.06 282 LEU A CA 1
ATOM 2171 C C . LEU A 1 282 ? -16.470 11.312 51.017 1.00 78.06 282 LEU A C 1
ATOM 2173 O O . LEU A 1 282 ? -16.666 11.098 52.224 1.00 78.06 282 LEU A O 1
ATOM 2177 N N . SER A 1 283 ? -16.173 12.520 50.540 1.00 86.94 283 SER A N 1
ATOM 2178 C CA . SER A 1 283 ? -16.134 13.702 51.407 1.00 86.94 283 SER A CA 1
ATOM 2179 C C . SER A 1 283 ? -17.529 14.000 51.996 1.00 86.94 283 SER A C 1
ATOM 2181 O O . SER A 1 283 ? -18.539 13.534 51.459 1.00 86.94 283 SER A O 1
ATOM 2183 N N . PRO A 1 284 ? -17.648 14.756 53.105 1.00 86.19 284 PRO A N 1
ATOM 2184 C CA . PRO A 1 284 ? -18.955 15.146 53.644 1.00 86.19 284 PRO A CA 1
ATOM 2185 C C . PRO A 1 284 ? -19.865 15.831 52.610 1.00 86.19 284 PRO A C 1
ATOM 2187 O O . PRO A 1 284 ? -21.073 15.597 52.609 1.00 86.19 284 PRO A O 1
ATOM 2190 N N . GLU A 1 285 ? -19.291 16.626 51.705 1.00 86.75 285 GLU A N 1
ATOM 2191 C CA . GLU A 1 285 ? -19.996 17.297 50.609 1.00 86.75 285 GLU A CA 1
ATOM 2192 C C . GLU A 1 285 ? -20.527 16.294 49.573 1.00 86.75 285 GLU A C 1
ATOM 2194 O O . GLU A 1 285 ? -21.694 16.362 49.187 1.00 86.75 285 GLU A O 1
ATOM 2199 N N . GLU A 1 286 ? -19.706 15.323 49.165 1.00 79.88 286 GLU A N 1
ATOM 2200 C CA . GLU A 1 286 ? -20.108 14.258 48.239 1.00 79.88 286 GLU A CA 1
ATOM 2201 C C . GLU A 1 286 ? -21.160 13.335 48.869 1.00 79.88 286 GLU A C 1
ATOM 2203 O O . GLU A 1 286 ? -22.129 12.960 48.208 1.00 79.88 286 GLU A O 1
ATOM 2208 N N . LYS A 1 287 ? -21.042 13.025 50.168 1.00 80.75 287 LYS A N 1
ATOM 2209 C CA . LYS A 1 287 ? -22.062 12.276 50.924 1.00 80.75 287 LYS A CA 1
ATOM 2210 C C . LYS A 1 287 ? -23.399 13.014 50.949 1.00 80.75 287 LYS A C 1
ATOM 2212 O O . LYS A 1 287 ? -24.439 12.379 50.775 1.00 80.75 287 LYS A O 1
ATOM 2217 N N . LEU A 1 288 ? -23.382 14.336 51.136 1.00 83.12 288 LEU A N 1
ATOM 2218 C CA . LEU A 1 288 ? -24.591 15.160 51.103 1.00 83.12 288 LEU A CA 1
ATOM 2219 C C . LEU A 1 288 ? -25.227 15.163 49.705 1.00 83.12 288 LEU A C 1
ATOM 2221 O O . LEU A 1 288 ? -26.433 14.963 49.591 1.00 83.12 288 LEU A O 1
ATOM 2225 N N . LEU A 1 289 ? -24.427 15.327 48.647 1.00 83.75 289 LEU A N 1
ATOM 2226 C CA . LEU A 1 289 ? -24.904 15.265 47.259 1.00 83.75 289 LEU A CA 1
ATOM 2227 C C . LEU A 1 289 ? -25.533 13.905 46.932 1.00 83.75 289 LEU A C 1
ATOM 2229 O O . LEU A 1 289 ? -26.645 13.848 46.412 1.00 83.75 289 LEU A O 1
ATOM 2233 N N . THR A 1 290 ? -24.868 12.818 47.318 1.00 76.69 290 THR A N 1
ATOM 2234 C CA . THR A 1 290 ? -25.359 11.444 47.132 1.00 76.69 290 THR A CA 1
ATOM 2235 C C . THR A 1 290 ? -26.694 11.229 47.863 1.00 76.69 290 THR A C 1
ATOM 2237 O O . THR A 1 290 ? -27.606 10.605 47.325 1.00 76.69 290 THR A O 1
ATOM 2240 N N . ALA A 1 291 ? -26.851 11.790 49.070 1.00 81.69 291 ALA A N 1
ATOM 2241 C CA . ALA A 1 291 ? -28.091 11.707 49.847 1.00 81.69 291 ALA A CA 1
ATOM 2242 C C . ALA A 1 291 ? -29.248 12.531 49.250 1.00 81.69 291 ALA A C 1
ATOM 2244 O O . ALA A 1 291 ? -30.405 12.149 49.409 1.00 81.69 291 ALA A O 1
ATOM 2245 N N . ILE A 1 292 ? -28.951 13.644 48.570 1.00 84.38 292 ILE A N 1
ATOM 2246 C CA . ILE A 1 292 ? -29.955 14.504 47.922 1.00 84.38 292 ILE A CA 1
ATOM 2247 C C . ILE A 1 292 ? -30.427 13.904 46.593 1.00 84.38 292 ILE A C 1
ATOM 2249 O O . ILE A 1 292 ? -31.628 13.874 46.334 1.00 84.38 292 ILE A O 1
ATOM 2253 N N . PHE A 1 293 ? -29.501 13.434 45.752 1.00 80.62 293 PHE A N 1
ATOM 2254 C CA . PHE A 1 293 ? -29.817 12.936 44.408 1.00 80.62 293 PHE A CA 1
ATOM 2255 C C . PHE A 1 293 ? -30.142 11.439 44.365 1.00 80.62 293 PHE A C 1
ATOM 2257 O O . PHE A 1 293 ? -30.684 10.961 43.373 1.00 80.62 293 PHE A O 1
ATOM 2264 N N . GLY A 1 294 ? -29.841 10.688 45.430 1.00 73.31 294 GLY A N 1
ATOM 2265 C CA . GLY A 1 294 ? -30.108 9.250 45.500 1.00 73.31 294 GLY A CA 1
ATOM 2266 C C . GLY A 1 294 ? -29.317 8.418 44.483 1.00 73.31 294 GLY A C 1
ATOM 2267 O O . GLY A 1 294 ? -29.592 7.226 44.328 1.00 73.31 294 GLY A O 1
ATOM 2268 N N . GLU A 1 295 ? -28.342 9.016 43.791 1.00 68.88 295 GLU A N 1
ATOM 2269 C CA . GLU A 1 295 ? -27.429 8.304 42.905 1.00 68.88 295 GLU A CA 1
ATOM 2270 C C . GLU A 1 295 ? -26.567 7.371 43.750 1.00 68.88 295 GLU A C 1
ATOM 2272 O O . GLU A 1 295 ? -25.689 7.803 44.490 1.00 68.88 295 GLU A O 1
ATOM 2277 N N . LYS A 1 296 ? -26.815 6.061 43.666 1.00 62.53 296 LYS A N 1
ATOM 2278 C CA . LYS A 1 296 ? -25.888 5.088 44.245 1.00 62.53 296 LYS A CA 1
ATOM 2279 C C . LYS A 1 296 ? -24.549 5.240 43.532 1.00 62.53 296 LYS A C 1
ATOM 2281 O O . LYS A 1 296 ? -24.490 5.074 42.313 1.00 62.53 296 LYS A O 1
ATOM 2286 N N . ALA A 1 297 ? -23.485 5.516 44.285 1.00 58.22 297 ALA A N 1
ATOM 2287 C CA . ALA A 1 297 ? -22.132 5.422 43.761 1.00 58.22 297 ALA A CA 1
ATOM 2288 C C . ALA A 1 297 ? -21.946 4.004 43.202 1.00 58.22 297 ALA A C 1
ATOM 2290 O O . ALA A 1 297 ? -21.996 3.027 43.946 1.00 58.22 297 ALA A O 1
ATOM 2291 N N . LYS A 1 298 ? -21.823 3.878 41.877 1.00 65.88 298 LYS A N 1
ATOM 2292 C CA . LYS A 1 298 ? -21.492 2.597 41.255 1.00 65.88 298 LYS A CA 1
ATOM 2293 C C . LYS A 1 298 ? -20.043 2.276 41.631 1.00 65.88 298 LYS A C 1
ATOM 2295 O O . LYS A 1 298 ? -19.150 3.069 41.337 1.00 65.88 298 LYS A O 1
ATOM 2300 N N . ASP A 1 299 ? -19.805 1.112 42.234 1.00 77.31 299 ASP A N 1
ATOM 2301 C CA . ASP A 1 299 ? -18.477 0.641 42.678 1.00 77.31 299 ASP A CA 1
ATOM 2302 C C . ASP A 1 299 ? -17.520 0.301 41.519 1.00 77.31 299 ASP A C 1
ATOM 2304 O O . ASP A 1 299 ? -16.502 -0.368 41.688 1.00 77.31 299 ASP A O 1
ATOM 2308 N N . VAL A 1 300 ? -17.826 0.756 40.307 1.00 84.31 300 VAL A N 1
ATOM 2309 C CA . VAL A 1 300 ? -17.094 0.453 39.082 1.00 84.31 300 VAL A CA 1
ATOM 2310 C C . VAL A 1 300 ? -16.635 1.740 38.414 1.00 84.31 300 VAL A C 1
ATOM 2312 O O . VAL A 1 300 ? -17.332 2.753 38.401 1.00 84.31 300 VAL A O 1
ATOM 2315 N N . LYS A 1 301 ? -15.426 1.708 37.859 1.00 86.88 301 LYS A N 1
ATOM 2316 C CA . LYS A 1 301 ? -14.839 2.809 37.097 1.00 86.88 301 LYS A CA 1
ATOM 2317 C C . LYS A 1 301 ? -14.890 2.484 35.606 1.00 86.88 301 LYS A C 1
ATOM 2319 O O . LYS A 1 301 ? -14.519 1.378 35.222 1.00 86.88 301 LYS A O 1
ATOM 2324 N N . ASP A 1 302 ? -15.258 3.470 34.789 1.00 89.44 302 ASP A N 1
ATOM 2325 C CA . ASP A 1 302 ? -15.092 3.417 33.332 1.00 89.44 302 ASP A CA 1
ATOM 2326 C C . ASP A 1 302 ? -13.595 3.350 32.968 1.00 89.44 302 ASP A C 1
ATOM 2328 O O . ASP A 1 302 ? -12.809 4.252 33.285 1.00 89.44 302 ASP A O 1
ATOM 2332 N N . SER A 1 303 ? -13.201 2.253 32.328 1.00 91.06 303 SER A N 1
ATOM 2333 C CA . SER A 1 303 ? -11.875 2.007 31.757 1.00 91.06 303 SER A CA 1
ATOM 2334 C C . SER A 1 303 ? -11.972 1.573 30.289 1.00 91.06 303 SER A C 1
ATOM 2336 O O . SER A 1 303 ? -11.095 0.871 29.778 1.00 91.06 303 SER A O 1
ATOM 2338 N N . SER A 1 304 ? -13.044 2.006 29.621 1.00 93.25 304 SER A N 1
ATOM 2339 C CA . SER A 1 304 ? -13.384 1.673 28.241 1.00 93.25 304 SER A CA 1
ATOM 2340 C C . SER A 1 304 ? -12.365 2.196 27.232 1.00 93.25 304 SER A C 1
ATOM 2342 O O . SER A 1 304 ? -11.730 3.237 27.431 1.00 93.25 304 SER A O 1
ATOM 2344 N N . LEU A 1 305 ? -12.247 1.492 26.107 1.00 94.50 305 LEU A N 1
ATOM 2345 C CA . LEU A 1 305 ? -11.482 1.941 24.950 1.00 94.50 305 LEU A CA 1
ATOM 2346 C C . LEU A 1 305 ? -12.294 2.984 24.184 1.00 94.50 305 LEU A C 1
ATOM 2348 O O . LEU A 1 305 ? -13.384 2.684 23.695 1.00 94.50 305 LEU A O 1
ATOM 2352 N N . LYS A 1 306 ? -11.744 4.192 24.061 1.00 93.75 306 LYS A N 1
ATOM 2353 C CA . LYS A 1 306 ? -12.338 5.302 23.307 1.00 93.75 306 LYS A CA 1
ATOM 2354 C C . LYS A 1 306 ? -11.482 5.633 22.094 1.00 93.75 306 LYS A C 1
ATOM 2356 O O . LYS A 1 306 ? -10.265 5.444 22.132 1.00 93.75 306 LYS A O 1
ATOM 2361 N N . VAL A 1 307 ? -12.109 6.150 21.043 1.00 94.44 307 VAL A N 1
ATOM 2362 C CA . VAL A 1 307 ? -11.392 6.625 19.855 1.00 94.44 307 VAL A CA 1
ATOM 2363 C C . VAL A 1 307 ? -10.470 7.792 20.241 1.00 94.44 307 VAL A C 1
ATOM 2365 O O . VAL A 1 307 ? -10.941 8.746 20.876 1.00 94.44 307 VAL A O 1
ATOM 2368 N N . PRO A 1 308 ? -9.171 7.750 19.879 1.00 93.88 308 PRO A N 1
ATOM 2369 C CA . PRO A 1 308 ? -8.233 8.833 20.153 1.00 93.88 308 PRO A CA 1
ATOM 2370 C C . PRO A 1 308 ? -8.676 10.187 19.568 1.00 93.88 308 PRO A C 1
ATOM 2372 O O . PRO A 1 308 ? -9.342 10.232 18.530 1.00 93.88 308 PRO A O 1
ATOM 2375 N N . PRO A 1 309 ? -8.280 11.315 20.185 1.00 93.12 309 PRO A N 1
ATOM 2376 C CA . PRO A 1 309 ? -8.558 12.636 19.633 1.00 93.12 309 PRO A CA 1
ATOM 2377 C C . PRO A 1 309 ? -7.923 12.798 18.245 1.00 93.12 309 PRO A C 1
ATOM 2379 O O . PRO A 1 309 ? -6.756 12.467 18.052 1.00 93.12 309 PRO A O 1
ATOM 2382 N N . GLY A 1 310 ? -8.690 13.330 17.290 1.00 89.88 310 GLY A N 1
ATOM 2383 C CA . GLY A 1 310 ? -8.230 13.565 15.915 1.00 89.88 310 GLY A CA 1
ATOM 2384 C C . GLY A 1 310 ? -8.292 12.349 14.984 1.00 89.88 310 GLY A C 1
ATOM 2385 O O . GLY A 1 310 ? -7.890 12.469 13.832 1.00 89.88 310 GLY A O 1
ATOM 2386 N N . MET A 1 311 ? -8.800 11.206 15.454 1.00 91.50 311 MET A N 1
ATOM 2387 C CA . MET A 1 311 ? -9.060 10.030 14.626 1.00 91.50 311 MET A CA 1
ATOM 2388 C C . MET A 1 311 ? -10.562 9.887 14.370 1.00 91.50 311 MET A C 1
ATOM 2390 O O . MET A 1 311 ? -11.358 9.864 15.305 1.00 91.50 311 MET A O 1
ATOM 2394 N N . GLU A 1 312 ? -10.942 9.758 13.106 1.00 94.06 312 GLU A N 1
ATOM 2395 C CA . GLU A 1 312 ? -12.296 9.411 12.675 1.00 94.06 312 GLU A CA 1
ATOM 2396 C C . GLU A 1 312 ? -12.216 8.310 11.618 1.00 94.06 312 GLU A C 1
ATOM 2398 O O . GLU A 1 312 ? -11.224 8.205 10.893 1.00 94.06 312 GLU A O 1
ATOM 2403 N N . GLY A 1 313 ? -13.231 7.455 11.543 1.00 93.94 313 GLY A N 1
ATOM 2404 C CA . GLY A 1 313 ? -13.197 6.360 10.584 1.00 93.94 313 GLY A CA 1
ATOM 2405 C C . GLY A 1 313 ? -14.338 5.373 10.728 1.00 93.94 313 GLY A C 1
ATOM 2406 O O . GLY A 1 313 ? -15.343 5.636 11.386 1.00 93.94 313 GLY A O 1
ATOM 2407 N N . VAL A 1 314 ? -14.170 4.226 10.077 1.00 95.44 314 VAL A N 1
ATOM 2408 C CA . VAL A 1 314 ? -15.133 3.124 10.096 1.00 95.44 314 VAL A CA 1
ATOM 2409 C C . VAL A 1 314 ? -14.472 1.899 10.704 1.00 95.44 314 VAL A C 1
ATOM 2411 O O . VAL A 1 314 ? -13.346 1.555 10.346 1.00 95.44 314 VAL A O 1
ATOM 2414 N N . VAL A 1 315 ? -15.178 1.222 11.605 1.00 95.06 315 VAL A N 1
ATOM 2415 C CA . VAL A 1 315 ? -14.711 -0.045 12.175 1.00 95.06 315 VAL A CA 1
ATOM 2416 C C . VAL A 1 315 ? -14.788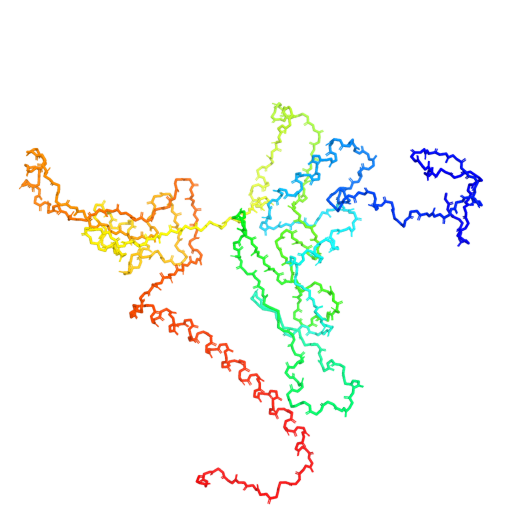 -1.134 11.106 1.00 95.06 315 VAL A C 1
ATOM 2418 O O . VAL A 1 315 ? -15.879 -1.485 10.661 1.00 95.06 315 VAL A O 1
ATOM 2421 N N . ILE A 1 316 ? -13.639 -1.675 10.694 1.00 93.19 316 ILE A N 1
ATOM 2422 C CA . ILE A 1 316 ? -13.565 -2.685 9.623 1.00 93.19 316 ILE A CA 1
ATOM 2423 C C . ILE A 1 316 ? -13.573 -4.130 10.131 1.00 93.19 316 ILE A C 1
ATOM 2425 O O . ILE A 1 316 ? -14.067 -5.015 9.439 1.00 93.19 316 ILE A O 1
ATOM 2429 N N . ASP A 1 317 ? -13.007 -4.381 11.310 1.00 92.19 317 ASP A N 1
ATOM 2430 C CA . ASP A 1 317 ? -12.828 -5.721 11.867 1.00 92.19 317 ASP A CA 1
ATOM 2431 C C . ASP A 1 317 ?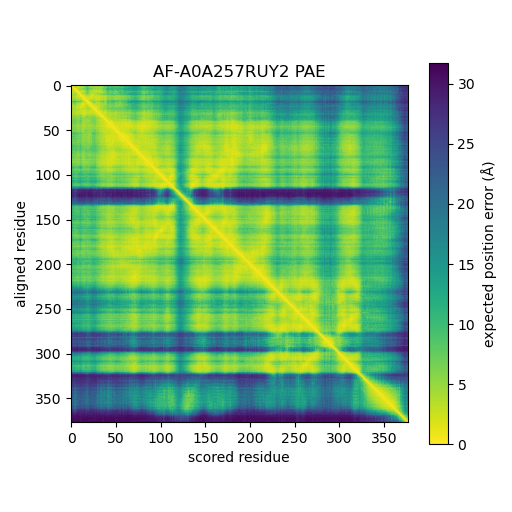 -12.716 -5.634 13.392 1.00 92.19 317 ASP A C 1
ATOM 2433 O O . ASP A 1 317 ? -12.232 -4.639 13.936 1.00 92.19 317 ASP A O 1
ATOM 2437 N N . VAL A 1 318 ? -13.156 -6.687 14.076 1.00 91.31 318 VAL A N 1
ATOM 2438 C CA . VAL A 1 318 ? -13.080 -6.832 15.530 1.00 91.31 318 VAL A CA 1
ATOM 2439 C C . VAL A 1 318 ? -12.567 -8.232 15.843 1.00 91.31 318 VAL A C 1
ATOM 2441 O O . VAL A 1 318 ? -13.148 -9.245 15.444 1.00 91.31 318 VAL A O 1
ATOM 2444 N N . LYS A 1 319 ? -11.472 -8.309 16.603 1.00 89.62 319 LYS A N 1
ATOM 2445 C CA . LYS A 1 319 ? -10.881 -9.581 17.031 1.00 89.62 319 LYS A CA 1
ATOM 2446 C C . LYS A 1 319 ? -10.941 -9.712 18.540 1.00 89.62 319 LYS A C 1
ATOM 2448 O O . LYS A 1 319 ? -10.432 -8.873 19.273 1.00 89.62 319 LYS A O 1
ATOM 2453 N N . ILE A 1 320 ? -11.541 -10.809 18.987 1.00 88.12 320 ILE A N 1
ATOM 2454 C CA . ILE A 1 320 ? -11.688 -11.137 20.401 1.00 88.12 320 ILE A CA 1
ATOM 2455 C C . ILE A 1 320 ? -10.801 -12.341 20.696 1.00 88.12 320 ILE A C 1
ATOM 2457 O O . ILE A 1 320 ? -10.961 -13.406 20.097 1.00 88.12 320 ILE A O 1
ATOM 2461 N N . PHE A 1 321 ? -9.867 -12.164 21.627 1.00 86.69 321 PHE A N 1
ATOM 2462 C CA . PHE A 1 321 ? -9.003 -13.226 22.126 1.00 86.69 321 PHE A CA 1
ATOM 2463 C C . PHE A 1 321 ? -9.384 -13.518 23.576 1.00 86.69 321 PHE A C 1
ATOM 2465 O O . PHE A 1 321 ? -9.175 -12.676 24.447 1.00 86.69 321 PHE A O 1
ATOM 2472 N N . SER A 1 322 ? -9.938 -14.703 23.838 1.00 80.25 322 SER A N 1
ATOM 2473 C CA . SER A 1 322 ? -10.200 -15.162 25.206 1.00 80.25 322 SER A CA 1
ATOM 2474 C C . SER A 1 322 ? -9.224 -16.260 25.606 1.00 80.25 322 SER A C 1
ATOM 2476 O O . SER A 1 322 ? -8.813 -17.084 24.788 1.00 80.25 322 SER A O 1
ATOM 2478 N N . ARG A 1 323 ? -8.844 -16.255 26.885 1.00 71.31 323 ARG A N 1
ATOM 2479 C CA . ARG A 1 323 ? -7.983 -17.269 27.509 1.00 71.31 323 ARG A CA 1
ATOM 2480 C C . ARG A 1 323 ? -8.790 -18.429 28.101 1.00 71.31 323 ARG A C 1
ATOM 2482 O O . ARG A 1 323 ? -8.225 -19.488 28.355 1.00 71.31 323 ARG A O 1
ATOM 2489 N N . ILE A 1 324 ? -10.081 -18.214 28.338 1.00 65.25 3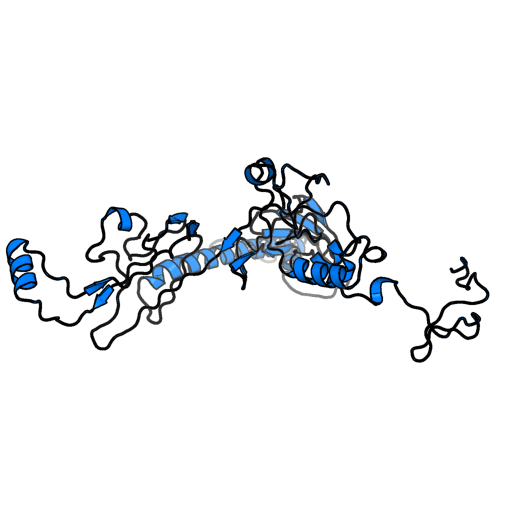24 ILE A N 1
ATOM 2490 C CA . ILE A 1 324 ? -11.024 -19.173 28.913 1.00 65.25 324 ILE A CA 1
ATOM 2491 C C . ILE A 1 324 ? -12.010 -19.542 27.799 1.00 65.25 324 ILE A C 1
ATOM 2493 O O . ILE A 1 324 ? -12.336 -18.697 26.963 1.00 65.25 324 ILE A O 1
ATOM 2497 N N . GLU A 1 325 ? -12.465 -20.795 27.750 1.00 51.53 325 GLU A N 1
ATOM 2498 C CA . GLU A 1 325 ? -13.591 -21.187 26.893 1.00 51.53 325 GLU A CA 1
ATOM 2499 C C . GLU A 1 325 ? -14.875 -20.539 27.431 1.00 51.53 325 GLU A C 1
ATOM 2501 O O . GLU A 1 325 ? -15.683 -21.162 28.111 1.00 51.53 325 GLU A O 1
ATOM 2506 N N . ASP A 1 326 ? -15.036 -19.243 27.170 1.00 55.81 326 ASP A N 1
ATOM 2507 C CA . ASP A 1 326 ? -16.314 -18.566 27.326 1.00 55.81 326 ASP A CA 1
ATOM 2508 C C . ASP A 1 326 ? -17.294 -19.156 26.312 1.00 55.81 326 ASP A C 1
ATOM 2510 O O . ASP A 1 326 ? -16.995 -19.219 25.115 1.00 55.81 326 ASP A O 1
ATOM 2514 N N . GLN A 1 327 ? -18.502 -19.500 26.768 1.00 52.38 327 GLN A N 1
ATOM 2515 C CA . GLN A 1 327 ? -19.607 -19.984 25.918 1.00 52.38 327 GLN A CA 1
ATOM 2516 C C . GLN A 1 327 ? -19.925 -19.031 24.747 1.00 52.38 327 GLN A C 1
ATOM 2518 O O . GLN A 1 327 ? -20.556 -19.405 23.764 1.00 52.38 327 GLN A O 1
ATOM 2523 N N . VAL A 1 328 ? -19.480 -17.776 24.837 1.00 51.81 328 VAL A N 1
ATOM 2524 C CA . VAL A 1 328 ? -19.687 -16.728 23.833 1.00 51.81 328 VAL A CA 1
ATOM 2525 C C . VAL A 1 328 ? -18.649 -16.794 22.711 1.00 51.81 328 VAL A C 1
ATOM 2527 O O . VAL A 1 328 ? -18.990 -16.570 21.551 1.00 51.81 328 VAL A O 1
ATOM 2530 N N . VAL A 1 329 ? -17.405 -17.189 23.016 1.00 54.41 329 VAL A N 1
ATOM 2531 C CA . VAL A 1 329 ? -16.405 -17.484 21.979 1.00 54.41 329 VAL A CA 1
ATOM 2532 C C . VAL A 1 329 ? -16.855 -18.690 21.164 1.00 54.41 329 VAL A C 1
ATOM 2534 O O . VAL A 1 329 ? -16.553 -18.738 19.982 1.00 54.41 329 VAL A O 1
ATOM 2537 N N . GLU A 1 330 ? -17.637 -19.621 21.723 1.00 54.28 330 GLU A N 1
ATOM 2538 C CA . GLU A 1 330 ? -18.199 -20.735 20.950 1.00 54.28 330 GLU A CA 1
ATOM 2539 C C . GLU A 1 330 ? -19.160 -20.303 19.836 1.00 54.28 330 GLU A C 1
ATOM 2541 O O . GLU A 1 330 ? -19.187 -20.975 18.807 1.00 54.28 330 GLU A O 1
ATOM 2546 N N . LYS A 1 331 ? -19.910 -19.197 19.978 1.00 55.53 331 LYS A N 1
ATOM 2547 C CA . LYS A 1 331 ? -20.806 -18.704 18.912 1.00 55.53 331 LYS A CA 1
ATOM 2548 C C . LYS A 1 331 ? -20.028 -18.093 17.7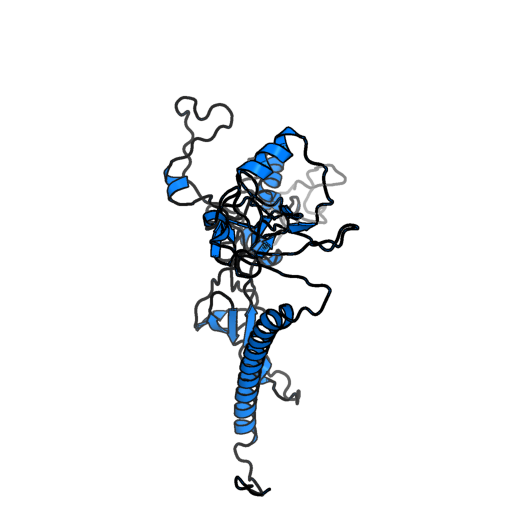46 1.00 55.53 331 LYS A C 1
ATOM 2550 O O . LYS A 1 331 ? -20.181 -18.566 16.625 1.00 55.53 331 LYS A O 1
ATOM 2555 N N . ASP A 1 332 ? -19.131 -17.141 18.014 1.00 57.19 332 ASP A N 1
ATOM 2556 C CA . ASP A 1 332 ? -18.275 -16.530 16.977 1.00 57.19 332 ASP A CA 1
ATOM 2557 C C . ASP A 1 332 ? -17.318 -17.569 16.360 1.00 57.19 332 ASP A C 1
ATOM 2559 O O . ASP A 1 332 ? -17.051 -17.586 15.155 1.00 57.19 332 ASP A O 1
ATOM 2563 N N . ARG A 1 333 ? -16.808 -18.498 17.182 1.00 59.12 333 ARG A N 1
ATOM 2564 C CA . ARG A 1 333 ? -16.032 -19.657 16.722 1.00 59.12 333 ARG A CA 1
ATOM 2565 C C . ARG A 1 333 ? -16.915 -20.603 15.919 1.00 59.12 333 ARG A C 1
ATOM 2567 O O . ARG A 1 333 ? -16.424 -21.159 14.950 1.00 59.12 333 ARG A O 1
ATOM 2574 N N . GLY A 1 334 ? -18.188 -20.761 16.264 1.00 60.84 334 GLY A N 1
ATOM 2575 C CA . GLY A 1 334 ? -19.178 -21.549 15.536 1.00 60.84 334 GLY A CA 1
ATOM 2576 C C . GLY A 1 334 ? -19.480 -20.985 14.151 1.00 60.84 334 GLY A C 1
ATOM 2577 O O . GLY A 1 334 ? -19.501 -21.753 13.195 1.00 60.84 334 GLY A O 1
ATOM 2578 N N . GLU A 1 335 ? -19.627 -19.667 14.017 1.00 63.19 335 GLU A N 1
ATOM 2579 C CA . GLU A 1 335 ? -19.791 -18.990 12.724 1.00 63.19 335 GLU A CA 1
ATOM 2580 C C . GLU A 1 335 ? -18.527 -19.095 11.871 1.00 63.19 335 GLU A C 1
ATOM 2582 O O . GLU A 1 335 ? -18.600 -19.553 10.733 1.00 63.19 335 GLU A O 1
ATOM 2587 N N . ARG A 1 336 ? -17.344 -18.819 12.441 1.00 62.53 336 ARG A N 1
ATOM 2588 C CA . ARG A 1 336 ? -16.063 -19.021 11.740 1.00 62.53 336 ARG A CA 1
ATOM 2589 C C . ARG A 1 336 ? -15.843 -20.479 11.344 1.00 62.53 336 ARG A C 1
ATOM 2591 O O . ARG A 1 336 ? -15.409 -20.751 10.230 1.00 62.53 336 ARG A O 1
ATOM 2598 N N . ILE A 1 337 ? -16.152 -21.430 12.225 1.00 64.75 337 ILE A N 1
ATOM 2599 C CA . ILE A 1 337 ? -16.137 -22.865 11.908 1.00 64.75 337 ILE A CA 1
ATOM 2600 C C . ILE A 1 337 ? -17.173 -23.165 10.823 1.00 64.75 337 ILE A C 1
ATOM 2602 O O . ILE A 1 337 ? -16.908 -23.996 9.966 1.00 64.75 337 ILE A O 1
ATOM 2606 N N . GLY A 1 338 ? -18.330 -22.510 10.832 1.00 70.06 338 GLY A N 1
ATOM 2607 C CA . GLY A 1 338 ? -19.372 -22.629 9.819 1.00 70.06 338 GLY A CA 1
ATOM 2608 C C . GLY A 1 338 ? -18.907 -22.157 8.446 1.00 70.06 338 GLY A C 1
ATOM 2609 O O . GLY A 1 338 ? -19.110 -22.871 7.468 1.00 70.06 338 GLY A O 1
ATOM 2610 N N . ASP A 1 339 ? -18.226 -21.018 8.367 1.00 74.00 339 ASP A N 1
ATOM 2611 C CA . ASP A 1 339 ? -17.650 -20.502 7.125 1.00 74.00 339 ASP A CA 1
ATOM 2612 C C . ASP A 1 339 ? -16.485 -21.369 6.643 1.00 74.00 339 ASP A C 1
ATOM 2614 O O . ASP A 1 339 ? -16.422 -21.710 5.463 1.00 74.00 339 ASP A O 1
ATOM 2618 N N . VAL A 1 340 ? -15.614 -21.828 7.550 1.00 75.06 340 VAL A N 1
ATOM 2619 C CA . VAL A 1 340 ? -14.573 -22.816 7.221 1.00 75.06 340 VAL A CA 1
ATOM 2620 C C . VAL A 1 340 ? -15.206 -24.110 6.710 1.00 75.06 340 VAL A C 1
ATOM 2622 O O . VAL A 1 340 ? -14.783 -24.622 5.681 1.00 75.06 340 VAL A O 1
ATOM 2625 N N . ARG A 1 341 ? -16.262 -24.611 7.357 1.00 73.31 341 ARG A N 1
ATOM 2626 C CA . ARG A 1 341 ? -17.004 -25.801 6.916 1.00 73.31 341 ARG A CA 1
ATOM 2627 C C . ARG A 1 341 ? -17.711 -25.582 5.585 1.00 73.31 341 ARG A C 1
ATOM 2629 O O . ARG A 1 341 ? -17.814 -26.529 4.817 1.00 73.31 341 ARG A O 1
ATOM 2636 N N . ARG A 1 342 ? -18.199 -24.372 5.302 1.00 76.50 342 ARG A N 1
ATOM 2637 C CA . ARG A 1 342 ? -18.811 -24.020 4.014 1.00 76.50 342 ARG A CA 1
ATOM 2638 C C . ARG A 1 342 ? -17.764 -24.039 2.911 1.00 76.50 342 ARG A C 1
ATOM 2640 O O . ARG A 1 342 ? -17.976 -24.708 1.909 1.00 76.50 342 ARG A O 1
ATOM 2647 N N . LEU A 1 343 ? -16.608 -23.419 3.145 1.00 76.19 343 LEU A N 1
ATOM 2648 C CA . LEU A 1 343 ? -15.461 -23.481 2.239 1.00 76.19 343 LEU A CA 1
ATOM 2649 C C . LEU A 1 343 ? -14.978 -24.923 2.040 1.00 76.19 343 LEU A C 1
ATOM 2651 O O . LEU A 1 343 ? -14.702 -25.329 0.917 1.00 76.19 343 LEU A O 1
ATOM 2655 N N . GLU A 1 344 ? -14.916 -25.726 3.105 1.00 76.69 344 GLU A N 1
ATOM 2656 C CA . GLU A 1 344 ? -14.606 -27.155 3.005 1.00 76.69 344 GLU A CA 1
ATOM 2657 C C . GLU A 1 344 ? -15.673 -27.929 2.227 1.00 76.69 344 GLU A C 1
ATOM 2659 O O . GLU A 1 344 ? -15.334 -28.854 1.496 1.00 76.69 344 GLU A O 1
ATOM 2664 N N . ALA A 1 345 ? -16.956 -27.602 2.389 1.00 76.94 345 ALA A N 1
ATOM 2665 C CA . ALA A 1 345 ? -18.051 -28.251 1.677 1.00 76.94 345 ALA A CA 1
ATOM 2666 C C . ALA A 1 345 ? -18.029 -27.905 0.184 1.00 76.94 345 ALA A C 1
ATOM 2668 O O . ALA A 1 345 ? -18.179 -28.802 -0.641 1.00 76.94 345 ALA A O 1
ATOM 2669 N N . GLU A 1 346 ? -17.779 -26.642 -0.163 1.00 79.38 346 GLU A N 1
ATOM 2670 C CA . GLU A 1 346 ? -17.549 -26.198 -1.541 1.00 79.38 346 GLU A CA 1
ATOM 2671 C C . GLU A 1 346 ? -16.330 -26.899 -2.148 1.00 79.38 346 GLU A C 1
ATOM 2673 O O . GLU A 1 346 ? -16.389 -27.393 -3.274 1.00 79.38 346 GLU A O 1
ATOM 2678 N N . GLU A 1 347 ? -15.241 -27.025 -1.386 1.00 75.50 347 GLU A N 1
ATOM 2679 C CA . GLU A 1 347 ? -14.046 -27.730 -1.843 1.00 75.50 347 GLU A CA 1
ATOM 2680 C C . GLU A 1 347 ? -14.303 -29.234 -2.017 1.00 75.50 347 GLU A C 1
ATOM 2682 O O . GLU A 1 347 ? -13.873 -29.819 -3.008 1.00 75.50 347 GLU A O 1
ATOM 2687 N N . LYS A 1 348 ? -15.063 -29.863 -1.111 1.00 79.00 348 LYS A N 1
ATOM 2688 C CA . LYS A 1 348 ? -15.492 -31.267 -1.230 1.00 79.00 348 LYS A CA 1
ATOM 2689 C C . LYS A 1 348 ? -16.399 -31.491 -2.434 1.00 79.00 348 LYS A C 1
ATOM 2691 O O . LYS A 1 348 ? -16.218 -32.484 -3.131 1.00 79.00 348 LYS A O 1
ATOM 2696 N N . LEU A 1 349 ? -17.358 -30.598 -2.686 1.00 80.19 349 LEU A N 1
ATOM 2697 C CA . LEU A 1 349 ? -18.220 -30.649 -3.870 1.00 80.19 349 LEU A CA 1
ATOM 2698 C C . LEU A 1 349 ? -17.379 -30.591 -5.143 1.00 80.19 349 LEU A C 1
ATOM 2700 O O . LEU A 1 349 ? -17.508 -31.470 -5.985 1.00 80.19 349 LEU A O 1
ATOM 2704 N N . ARG A 1 350 ? -16.437 -29.647 -5.223 1.00 73.00 350 ARG A N 1
ATOM 2705 C CA . ARG A 1 350 ? -15.499 -29.537 -6.346 1.00 73.00 350 ARG A CA 1
ATOM 2706 C C . ARG A 1 350 ? -14.665 -30.804 -6.535 1.00 73.00 350 ARG A C 1
ATOM 2708 O O . ARG A 1 350 ? -14.520 -31.287 -7.653 1.00 73.00 350 ARG A O 1
ATOM 2715 N N . VAL A 1 351 ? -14.108 -31.348 -5.450 1.00 77.38 351 VAL A N 1
ATOM 2716 C CA . VAL A 1 351 ? -13.337 -32.603 -5.479 1.00 77.38 351 VAL A CA 1
ATOM 2717 C C . VAL A 1 351 ? -14.199 -33.750 -6.003 1.00 77.38 351 VAL A C 1
ATOM 2719 O O . VAL A 1 351 ? -13.730 -34.529 -6.829 1.00 77.38 351 VAL A O 1
ATOM 2722 N N . ASN A 1 352 ? -15.452 -33.841 -5.553 1.00 78.31 352 ASN A N 1
ATOM 2723 C CA . ASN A 1 352 ? -16.387 -34.870 -5.997 1.00 78.31 352 ASN A CA 1
ATOM 2724 C C . ASN A 1 352 ? -16.767 -34.702 -7.470 1.00 78.31 352 ASN A C 1
ATOM 2726 O O . ASN A 1 352 ? -16.733 -35.686 -8.192 1.00 78.31 352 ASN A O 1
ATOM 2730 N N . GLU A 1 353 ? -17.054 -33.486 -7.939 1.00 78.25 353 GLU A N 1
ATOM 2731 C CA . GLU A 1 353 ? -17.343 -33.222 -9.356 1.00 78.25 353 GLU A CA 1
ATOM 2732 C C . GLU A 1 353 ? -16.171 -33.639 -10.250 1.00 78.25 353 GLU A C 1
ATOM 2734 O O . GLU A 1 353 ? -16.355 -34.344 -11.242 1.00 78.25 353 GLU A O 1
ATOM 2739 N N . VAL A 1 354 ? -14.949 -33.263 -9.865 1.00 74.44 354 VAL A N 1
ATOM 2740 C CA . VAL A 1 354 ? -13.731 -33.649 -10.586 1.00 74.44 354 VAL A CA 1
ATOM 2741 C C . VAL A 1 354 ? -13.544 -35.169 -10.589 1.00 74.44 354 VAL A C 1
ATOM 2743 O O . VAL A 1 354 ? -13.255 -35.746 -11.638 1.00 74.44 354 VAL A O 1
ATOM 2746 N N . ARG A 1 355 ? -13.735 -35.818 -9.434 1.00 75.81 355 ARG A N 1
ATOM 2747 C CA . ARG A 1 355 ? -13.669 -37.278 -9.291 1.00 75.81 355 ARG A CA 1
ATOM 2748 C C . ARG A 1 355 ? -14.703 -37.970 -10.176 1.00 75.81 355 ARG A C 1
ATOM 2750 O O . ARG A 1 355 ? -14.372 -38.954 -10.823 1.00 75.81 355 ARG A O 1
ATOM 2757 N N . ASP A 1 356 ? -15.938 -37.482 -10.190 1.00 78.12 356 ASP A N 1
ATOM 2758 C CA . ASP A 1 356 ? -17.042 -38.102 -10.921 1.00 78.12 356 ASP A CA 1
ATOM 2759 C C . ASP A 1 356 ? -16.821 -37.995 -12.435 1.00 78.12 356 ASP A C 1
ATOM 2761 O O . ASP A 1 356 ? -17.020 -38.977 -13.146 1.00 78.12 356 ASP A O 1
ATOM 2765 N N . VAL A 1 357 ? -16.308 -36.862 -12.927 1.00 77.81 357 VAL A N 1
ATOM 2766 C CA . VAL A 1 357 ? -15.898 -36.715 -14.336 1.00 77.81 357 VAL A CA 1
ATOM 2767 C C . VAL A 1 357 ? -14.763 -37.681 -14.697 1.00 77.81 357 VAL A C 1
ATOM 2769 O O . VAL A 1 357 ? -14.800 -38.310 -15.752 1.00 77.81 357 VAL A O 1
ATOM 2772 N N . GLU A 1 358 ? -13.760 -37.830 -13.829 1.00 73.19 358 GLU A N 1
ATOM 2773 C CA . GLU A 1 358 ? -12.634 -38.747 -14.052 1.00 73.19 358 GLU A CA 1
ATOM 2774 C C . GLU A 1 358 ? -13.070 -40.223 -14.013 1.00 73.19 358 GLU A C 1
ATOM 2776 O O . GLU A 1 358 ? -12.646 -41.014 -14.854 1.00 73.19 358 GLU A O 1
ATOM 2781 N N . LEU A 1 359 ? -13.980 -40.584 -13.102 1.00 75.25 359 LEU A N 1
ATOM 2782 C CA . LEU A 1 359 ? -14.586 -41.915 -13.032 1.00 75.25 359 LEU A CA 1
ATOM 2783 C C . LEU A 1 359 ? -15.411 -42.239 -14.277 1.00 75.25 359 LEU A C 1
ATOM 2785 O O . LEU A 1 359 ? -15.304 -43.350 -14.782 1.00 75.25 359 LEU A O 1
ATOM 2789 N N . ILE A 1 360 ? -16.215 -41.297 -14.781 1.00 78.06 360 ILE A N 1
ATOM 2790 C CA . ILE A 1 360 ? -17.021 -41.508 -15.993 1.00 78.06 360 ILE A CA 1
ATOM 2791 C C . ILE A 1 360 ? -16.123 -41.843 -17.187 1.00 78.06 360 ILE A C 1
ATOM 2793 O O . ILE A 1 360 ? -16.420 -42.787 -17.909 1.00 78.06 360 ILE A O 1
ATOM 2797 N N . GLU A 1 361 ? -15.016 -41.122 -17.376 1.00 73.06 361 GLU A N 1
ATOM 2798 C CA . GLU A 1 361 ? -14.078 -41.403 -18.472 1.00 73.06 361 GLU A CA 1
ATOM 2799 C C . GLU A 1 361 ? -13.342 -42.739 -18.300 1.00 73.06 361 GLU A C 1
ATOM 2801 O O . GLU A 1 361 ? -13.170 -43.468 -19.273 1.00 73.06 361 GLU A O 1
ATOM 2806 N N . LEU A 1 362 ? -12.912 -43.087 -17.081 1.00 75.69 362 LEU A N 1
ATOM 2807 C CA . LEU A 1 362 ? -12.228 -44.362 -16.815 1.00 75.69 362 LEU A CA 1
ATOM 2808 C C . LEU A 1 362 ? -13.151 -45.576 -16.976 1.00 75.69 362 LEU A C 1
ATOM 2810 O O . LEU A 1 362 ? -12.698 -46.663 -17.344 1.00 75.69 362 LEU A O 1
ATOM 2814 N N . LEU A 1 363 ? -14.434 -45.398 -16.664 1.00 76.00 363 LEU A N 1
ATOM 2815 C CA . LEU A 1 363 ? -15.461 -46.431 -16.760 1.00 76.00 363 LEU A CA 1
ATOM 2816 C C . LEU A 1 363 ? -16.114 -46.487 -18.149 1.00 76.00 363 LEU A C 1
ATOM 2818 O O . LEU A 1 363 ? -16.871 -47.425 -18.412 1.00 76.00 363 LEU A O 1
ATOM 2822 N N . ASP A 1 364 ? -15.821 -45.536 -19.042 1.00 75.00 364 ASP A N 1
ATOM 2823 C CA . ASP A 1 364 ? -16.344 -45.537 -20.406 1.00 75.00 364 ASP A CA 1
ATOM 2824 C C . ASP A 1 364 ? -15.833 -46.771 -21.172 1.00 75.00 364 ASP A C 1
ATOM 2826 O O . ASP A 1 364 ? -14.634 -47.036 -21.272 1.00 75.00 364 ASP A O 1
ATOM 2830 N N . GLY A 1 365 ? -16.764 -47.590 -21.663 1.00 67.88 365 GLY A N 1
ATOM 2831 C CA . GLY A 1 365 ? -16.471 -48.867 -22.323 1.00 67.88 365 GLY A CA 1
ATOM 2832 C C . GLY A 1 365 ? -16.187 -50.063 -21.398 1.00 67.88 365 GLY A C 1
ATOM 2833 O O . GLY A 1 365 ? -15.997 -51.172 -21.905 1.00 67.88 365 GLY A O 1
ATOM 2834 N N . GLN A 1 366 ? -16.200 -49.903 -20.068 1.00 73.75 366 GLN A N 1
ATOM 2835 C CA . GLN A 1 366 ? -16.041 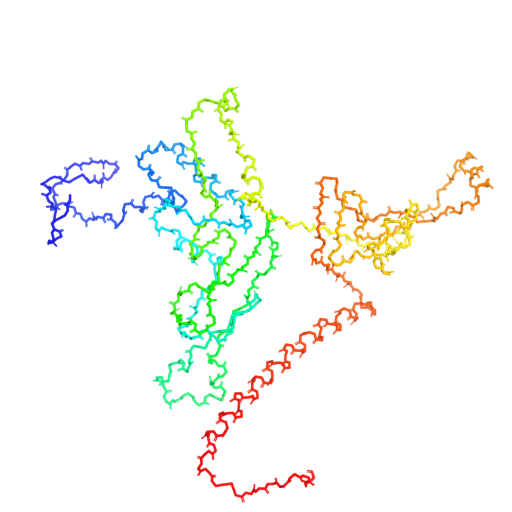-51.030 -19.141 1.00 73.75 366 GLN A CA 1
ATOM 2836 C C . GLN A 1 366 ? -17.372 -51.742 -18.858 1.00 73.75 366 GLN A C 1
ATOM 2838 O O . GLN A 1 366 ? -18.420 -51.129 -18.659 1.00 73.75 366 GLN A O 1
ATOM 2843 N N . THR A 1 367 ? -17.342 -53.076 -18.822 1.00 67.69 367 THR A N 1
ATOM 2844 C CA . THR A 1 367 ? -18.525 -53.899 -18.535 1.00 67.69 367 THR A CA 1
ATOM 2845 C C . THR A 1 367 ? -18.670 -54.089 -17.028 1.00 67.69 367 THR A C 1
ATOM 2847 O O . THR A 1 367 ? -17.858 -54.754 -16.388 1.00 67.69 367 THR A O 1
ATOM 2850 N N . VAL A 1 368 ? -19.719 -53.512 -16.444 1.00 65.19 368 VAL A N 1
ATOM 2851 C CA . VAL A 1 368 ? -20.009 -53.657 -15.012 1.00 65.19 368 VAL A CA 1
ATOM 2852 C C . VAL A 1 368 ? -20.546 -55.068 -14.752 1.00 65.19 368 VAL A C 1
ATOM 2854 O O . VAL A 1 368 ? -21.642 -55.408 -15.193 1.00 65.19 368 VAL A O 1
ATOM 2857 N N . ALA A 1 369 ? -19.789 -55.902 -14.035 1.00 62.31 369 ALA A N 1
ATOM 2858 C CA . ALA A 1 369 ? -20.176 -57.290 -13.755 1.00 62.31 369 ALA A CA 1
ATOM 2859 C C . ALA A 1 369 ? -21.372 -57.419 -12.786 1.00 62.31 369 ALA A C 1
ATOM 2861 O O . ALA A 1 369 ? -22.025 -58.460 -12.756 1.00 62.31 369 ALA A O 1
ATOM 2862 N N . LEU A 1 370 ? -21.681 -56.377 -12.003 1.00 58.69 370 LEU A N 1
ATOM 2863 C CA . LEU A 1 370 ? -22.813 -56.369 -11.077 1.00 58.69 370 LEU A CA 1
ATOM 2864 C C . LEU A 1 370 ? -23.337 -54.941 -10.857 1.00 58.69 370 LEU A C 1
ATOM 2866 O O . LEU A 1 370 ? -22.656 -54.102 -10.272 1.00 58.69 370 LEU A O 1
ATOM 2870 N N . ALA A 1 371 ? -24.564 -54.665 -11.295 1.00 52.59 371 ALA A N 1
ATOM 2871 C CA . ALA A 1 371 ? -25.273 -53.443 -10.931 1.00 52.59 371 ALA A CA 1
ATOM 2872 C C . ALA A 1 371 ? -25.930 -53.645 -9.557 1.00 52.59 371 ALA A C 1
ATOM 2874 O O . ALA A 1 371 ? -26.965 -54.307 -9.452 1.00 52.59 371 ALA A O 1
ATOM 2875 N N . LEU A 1 372 ? -25.339 -53.103 -8.491 1.00 58.03 372 LEU A N 1
ATOM 2876 C CA . LEU A 1 372 ? -26.023 -53.040 -7.200 1.00 58.03 372 LEU A CA 1
ATOM 2877 C C . LEU A 1 372 ? -27.165 -52.021 -7.296 1.00 58.03 372 LEU A C 1
ATOM 2879 O O . LEU A 1 372 ? -26.951 -50.829 -7.511 1.00 58.03 372 LEU A O 1
ATOM 2883 N N . LYS A 1 373 ? -28.397 -52.519 -7.167 1.00 52.66 373 LYS A N 1
ATOM 2884 C CA . LYS A 1 373 ? -29.611 -51.703 -7.065 1.00 52.66 373 LYS A CA 1
ATOM 2885 C C . LYS A 1 373 ? -29.579 -50.881 -5.776 1.00 52.66 373 LYS A C 1
ATOM 2887 O O . LYS A 1 373 ? -29.172 -51.381 -4.729 1.00 52.66 373 LYS A O 1
ATOM 2892 N N . SER A 1 374 ? -30.087 -49.649 -5.838 1.00 46.03 374 SER A N 1
ATOM 2893 C CA . SER A 1 374 ? -30.287 -48.822 -4.647 1.00 46.03 374 SER A CA 1
ATOM 2894 C C . SER A 1 374 ? -31.208 -49.540 -3.652 1.00 46.03 374 SER A C 1
ATOM 2896 O O . SER A 1 374 ? -32.361 -49.823 -3.987 1.00 46.03 374 SER A O 1
ATOM 2898 N N . GLY A 1 375 ? -30.716 -49.801 -2.439 1.00 54.91 375 GLY A N 1
ATOM 2899 C CA . GLY A 1 375 ? -31.538 -50.258 -1.312 1.00 54.91 375 GLY A CA 1
ATOM 2900 C C . GLY A 1 375 ? -31.414 -51.728 -0.898 1.00 54.91 375 GLY A C 1
ATOM 2901 O O . GLY A 1 375 ? -32.326 -52.228 -0.246 1.00 54.91 375 GLY A O 1
ATOM 2902 N N . THR A 1 376 ? -30.322 -52.427 -1.213 1.00 46.47 376 THR A N 1
ATOM 2903 C CA . THR A 1 376 ? -30.041 -53.742 -0.602 1.00 46.47 376 THR A CA 1
ATOM 2904 C C . THR A 1 376 ? -28.850 -53.666 0.352 1.00 46.47 376 THR A C 1
ATOM 2906 O O . THR A 1 376 ? -27.711 -53.791 -0.082 1.00 46.47 376 THR A O 1
ATOM 2909 N N . VAL A 1 377 ? -29.238 -53.463 1.623 1.00 43.53 377 VAL A N 1
ATOM 2910 C CA . VAL A 1 377 ? -28.553 -53.483 2.938 1.00 43.53 377 VAL A CA 1
ATOM 2911 C C . VAL A 1 377 ? -27.353 -52.565 3.120 1.00 43.53 377 VAL A C 1
ATOM 2913 O O . VAL A 1 377 ? -26.237 -52.932 2.698 1.00 43.53 377 VAL A O 1
#

Nearest PDB structures (foldseek):
  8r2m-assembly1_C  TM=9.833E-01  e=8.409E-37  Mycolicibacterium smegmatis MC2 155
  8hkc-assembly1_C  TM=8.733E-01  e=2.585E-40  Escherichia coli K-12
  8to8-assembly1_I  TM=9.364E-01  e=8.341E-38  Escherichia coli K-12
  8igs-assembly1_I  TM=8.967E-01  e=3.814E-37  Escherichia coli K-12
  5d4d-assembly1_C  TM=9.702E-01  e=1.773E-34  Thermus thermophilus HB8

Secondary structure (DSSP, 8-state):
-B-TTS-BSSSSEE--BTTB--EE-GGG-----S-GGGGS-HHHHTSTTGGGS-HHHHHHHHHHHTTPPPBSS----SS--SHHHHHHHHTT-SEE-SS-EEEEEE-SSEEEEE--STT---TT---TTGGGGGEEEEEPP-SEEPTTSBEE--EE---TT-EE-TT-EEEE-TTEETTEE-SS-------S--TTTT-TT--PPPHHHHHTTTT-B-B---------EETTEE-EE-S--TT--GGGGTTB-TTSBBPTT-EE-TT-EEE-EEEEPP-----HHHHHHHHHH-----SEEE--EEPPTT--EE--------SS--TTHHHHHHHHHHHHHHHHHHHHHHHHHHHHHHHHHHHTT---S----TT--

Sequence (377 aa):
RLNPDGTFVDSLVLCRMQGDVPLTPPDRIDYMDVAPEQLVSIAAALIPFLEHDDANRALMGSNMQRQAVPLLNPRTPLVGTGLEEKVAVDSGAVVIAKRAGVVTRVTADEIIVDAGSGDRRKPDDDRPLARLTQHDRYRIKKYWRTNQDTAINQRPLVKLGQKVKVGDVLADGAGTEMGQLALGSNVTVAFMPYYGHNFEDAIVLSERVVKDDVYSSIHISELELHVRDTKRGQEEITREIPNVAEEALTDLDERGIVRIGAHVKPGDILVGKITPKGETELSPEEKLLTAIFGEKAKDVKDSSLKVPPGMEGVVIDVKIFSRIEDQVVEKDRGERIGDVRRLEAEEKLRVNEVRDVELIELLDGQTVALALKSGTV

pLDDT: mean 85.19, std 12.88, range [41.0, 96.38]

Radius of gyration: 32.57 Å; Cα contacts (8 Å, |Δi|>4): 528; chains: 1; bounding box: 76×93×89 Å

Solvent-accessible surface area (backbone atoms only — not comparable to full-atom values): 22816 Å² total; per-residue (Å²): 105,68,42,98,87,70,44,68,68,49,76,58,38,85,42,81,54,99,88,43,74,51,74,41,47,66,93,78,60,92,78,76,84,90,52,89,64,75,85,50,54,72,59,49,58,56,44,64,66,55,92,78,50,55,71,70,57,46,50,48,50,34,54,52,61,74,67,54,62,45,32,73,63,35,31,53,59,92,75,66,62,76,53,37,39,56,53,28,57,77,67,60,56,36,41,62,31,85,54,39,28,35,25,72,41,68,50,76,56,38,38,32,30,36,32,47,84,71,74,81,82,58,100,76,72,91,55,86,66,65,67,67,73,20,55,48,78,45,78,44,52,70,72,36,69,46,99,83,32,34,46,37,42,36,45,68,67,61,53,70,69,39,76,46,45,60,70,38,63,43,21,23,19,52,24,31,30,94,51,20,42,4,58,46,61,85,75,93,81,78,96,68,92,51,96,66,61,44,51,88,89,42,78,79,78,60,70,62,50,65,77,67,45,50,78,40,60,54,72,41,83,88,85,86,81,86,79,52,80,46,102,75,40,63,39,44,68,30,56,87,55,71,97,60,63,71,77,63,47,66,58,32,44,92,58,10,40,47,46,74,68,40,79,46,45,54,65,37,54,47,32,31,27,37,34,52,48,76,93,68,90,66,52,76,68,52,49,50,50,36,69,74,70,64,57,74,81,67,62,52,39,76,65,45,44,52,39,54,85,92,45,69,51,63,40,83,77,85,86,87,88,73,95,61,94,46,79,64,55,51,52,61,47,45,51,53,49,46,52,51,48,47,54,50,48,53,49,49,50,51,52,47,53,52,46,52,56,53,48,52,61,72,47,60,92,59,83,77,92,71,83,82,65,94,87,79,130